Protein AF-A0A445JTR3-F1 (afdb_monomer)

Mean predicted aligned error: 16.43 Å

Organism: Glycine soja (NCBI:txid3848)

Solvent-accessible surface area (backbone atoms only — not comparable to full-atom values): 23993 Å² total; per-residue (Å²): 135,80,88,85,84,84,89,88,80,90,84,91,82,89,84,82,90,76,85,81,65,93,77,67,81,85,49,73,66,54,49,51,30,46,55,52,22,41,71,74,57,41,92,79,40,29,59,58,26,14,70,75,51,25,69,88,42,53,36,70,53,45,46,57,46,49,54,54,50,53,57,50,60,62,52,66,79,66,80,67,86,80,69,94,86,62,93,83,79,80,83,82,83,83,91,82,78,89,81,84,87,82,88,83,90,76,94,70,96,71,87,76,74,63,60,49,78,50,69,76,63,96,63,64,47,76,51,72,76,74,93,65,94,48,36,54,33,38,37,41,42,42,78,42,71,30,39,37,45,37,45,69,72,38,77,60,74,59,94,47,50,36,40,32,39,39,39,40,37,54,40,40,44,38,37,43,38,40,33,45,40,40,34,81,61,48,66,51,33,44,32,37,40,40,39,28,44,56,22,41,35,36,40,38,40,34,47,35,40,43,26,65,44,37,52,37,31,34,39,38,39,39,31,38,58,22,41,34,36,40,39,40,35,43,36,36,45,26,58,29,20,46,26,38,36,40,39,40,40,29,38,56,18,41,34,38,40,39,39,34,46,36,35,42,27,57,27,19,47,28,31,34,41,39,40,38,30,38,56,19,40,34,38,39,39,38,34,46,36,34,42,26,57,24,18,48,29,29,35,39,38,40,39,37,39,44,26,45,36,36,38,39,39,34,46,34,37,43,26,55,27,17,46,29,30,35,40,39,40,39,35,40,42,26,42,38,37,38,38,40,34,47,36,36,43,26,55,26,18,48,29,26,38,38,40,40,40,35,40,43,30,43,37,36,41,37,40,34,46,37,36,42,27,55,25,18,47,31,30,35,39,39,38,40,35,39,38,32,41,39,35,40,39,40,33,45,36,35,42,28,54,27,15,47,32,27,35,42,39,40,39,34,43,37,37,44,40,37,43,38,39,34,44,38,35,41,29,56,26,19,47,34,25,39,39,39,40,40,38,49,40,46,42,43,39,42,37,38,35,41,36,35,38,30,58,37,22,45,32,32,33,41,40,39,39,38,73,39,84,58,77,45,78,45,78,43,69,75,42,65,57,72,33,81,54,47,84,44,77,47,79,47,111

Foldseek 3Di:
DDDDDYDDDDDDDDDDDDDPDLPDDQDPQLVVLLVVLCVPVNPPPLVCSCVPGNVSHHSVRSVVVVVVVVVVVVCVVPPDDDDPPDDDDDDDDDDDDDDDDDDDDDDDDDDDDLEDADDDDADADDDAPPDDQEHQYYHEEDEYAHYEDEHDDAPEDPPDDHQEYAYHYEDHEYEYEYENHDDQEDDAHQYYHEEYEAYAYEYEYEQAENYADAHHAEYAYEYEAYEYEYEYENAEQYAEAPYQYYHYEYENYAYEYEYEQYENYQEAPHAEYAYEYEAYAYEHEYYNAYNANEAPHAYAAYEYEHYEYEAEHEQHEQHAEAPYAEHHYEYEHYEYEAYYENYEQHQEAPHAEHAYEYEAYEYEHEHEQHEQHNEAHHAYYAYEYEAYEYEAYHEQHEAHAAAHHAEHHYHYAHYEYEHAAYQHEAHNEAHHEYYHYEYEHYEYHYAYENHYAHEYEHYAEEHYEYNYYDYHYHHYNHYNHPYYDHPYYHYHD

Secondary structure (DSSP, 8-state):
---------------------TTPPPPHHHHHHHHHHHHHH-TT-HHHIIIII-TTS-HHHHHHHHHHHHHHHHHGGG-PPPPTT------PPP----------------PPPSEEEEE---S--EEE--SSPPPSEEEEEE-SS-EEEEEEEE-S--S---SEEEEEESSS-EEEEEEEEE-TT----SEEEEEESS--EEEEEEEEES--S-SSSEEEEEESSS--EEEEEEEEEESS-S-SEEEEEESS---EEEEEEEEEESS-SSSEEEEEESS---EEEEEEEEEESS-SSSEEEEEEEE---EEEEEEEEEESS-TTSEEEEEEEEE--EEEEEEEE--SS-TTSEEEEEEEEE--EEEEEEEE--SS-SSSEEEEEEEEE--EEEEEEEE--SS-TTSEEEEEEEEE--EEEEEEEEEESS-TTSEEEEEEEEE--EEEEEEEEEEEEESSSEEEEEESS---EEEEEEEEEEEE-S-SEEEEE-

Nearest PDB structures (foldseek):
  8c50-assembly1_A  TM=2.927E-01  e=3.802E+00  Pontibacter korlensis
  5awf-assembly1_B  TM=1.498E-01  e=5.975E+00  Escherichia coli K-12

pLDDT: mean 74.03, std 19.99, range [24.2, 97.5]

Radius of gyration: 32.92 Å; Cα contacts (8 Å, |Δi|>4): 1401; chains: 1; bounding box: 85×55×132 Å

Structure (mmCIF, N/CA/C/O backbone):
data_AF-A0A445JTR3-F1
#
_entry.id   AF-A0A445JTR3-F1
#
loop_
_atom_site.group_PDB
_atom_site.id
_atom_site.type_symbol
_atom_site.label_atom_id
_atom_site.label_alt_id
_atom_site.label_comp_id
_atom_site.label_asym_id
_atom_site.label_entity_id
_atom_site.label_seq_id
_atom_site.pdbx_PDB_ins_code
_atom_site.Cartn_x
_atom_site.Cartn_y
_atom_site.Cartn_z
_atom_site.occupancy
_atom_site.B_iso_or_equiv
_atom_site.auth_seq_id
_atom_site.auth_comp_id
_atom_site.auth_asym_id
_atom_site.auth_atom_id
_atom_site.pdbx_PDB_model_num
ATOM 1 N N . MET A 1 1 ? -16.141 -42.986 97.932 1.00 33.78 1 MET A N 1
ATOM 2 C CA . MET A 1 1 ? -15.091 -41.956 98.083 1.00 33.78 1 MET A CA 1
ATOM 3 C C . MET A 1 1 ? -14.655 -41.580 96.679 1.00 33.78 1 MET A C 1
ATOM 5 O O . MET A 1 1 ? -14.187 -42.458 95.976 1.00 33.78 1 MET A O 1
ATOM 9 N N . SER A 1 2 ? -15.157 -40.460 96.153 1.00 33.00 2 SER A N 1
ATOM 10 C CA . SER A 1 2 ? -14.464 -39.146 96.093 1.00 33.00 2 SER A CA 1
ATOM 11 C C . SER A 1 2 ? -13.926 -38.982 94.659 1.00 33.00 2 SER A C 1
ATOM 13 O O . SER A 1 2 ? -13.320 -39.914 94.156 1.00 33.00 2 SER A O 1
ATOM 15 N N . GLY A 1 3 ? -14.290 -37.956 93.878 1.00 30.27 3 GLY A N 1
ATOM 16 C CA . GLY A 1 3 ? -13.813 -36.566 94.016 1.00 30.27 3 GLY A CA 1
ATOM 17 C C . GLY A 1 3 ? -12.377 -36.473 93.458 1.00 30.27 3 GLY A C 1
ATOM 18 O O . GLY A 1 3 ? -11.565 -37.307 93.825 1.00 30.27 3 GLY A O 1
ATOM 19 N N . VAL A 1 4 ? -11.962 -35.524 92.608 1.00 34.00 4 VAL A N 1
ATOM 20 C CA . VAL A 1 4 ? -12.321 -34.092 92.496 1.00 34.00 4 VAL A CA 1
ATOM 21 C C . VAL A 1 4 ? -12.061 -33.569 91.053 1.00 34.00 4 VAL A C 1
ATOM 23 O O . VAL A 1 4 ? -11.434 -34.245 90.244 1.00 34.00 4 VAL A O 1
ATOM 26 N N . ASN A 1 5 ? -12.568 -32.373 90.727 1.00 30.28 5 ASN A N 1
ATOM 27 C CA . ASN A 1 5 ? -12.510 -31.703 89.415 1.00 30.28 5 ASN A CA 1
ATOM 28 C C . ASN A 1 5 ? -11.229 -30.871 89.125 1.00 30.28 5 ASN A C 1
ATOM 30 O O . ASN A 1 5 ? -10.675 -30.273 90.038 1.00 30.28 5 ASN A O 1
ATOM 34 N N . ASN A 1 6 ? -11.000 -30.627 87.819 1.00 29.86 6 ASN A N 1
ATOM 35 C CA . ASN A 1 6 ? -10.673 -29.333 87.159 1.00 29.86 6 ASN A CA 1
ATOM 36 C C . ASN A 1 6 ? -9.272 -28.663 87.182 1.00 29.86 6 ASN A C 1
ATOM 38 O O . ASN A 1 6 ? -8.762 -28.323 88.241 1.00 29.86 6 ASN A O 1
ATOM 42 N N . ARG A 1 7 ? -8.886 -28.214 85.958 1.00 31.44 7 ARG A N 1
ATOM 43 C CA . ARG A 1 7 ? -8.064 -27.025 85.566 1.00 31.44 7 ARG A CA 1
ATOM 44 C C . ARG A 1 7 ? -6.572 -27.037 85.987 1.00 31.44 7 ARG A C 1
ATOM 46 O O . ARG A 1 7 ? -6.238 -27.639 86.993 1.00 31.44 7 ARG A O 1
ATOM 53 N N . SER A 1 8 ? -5.587 -26.474 85.272 1.00 32.66 8 SER A N 1
ATOM 54 C CA . SER A 1 8 ? -5.459 -25.525 84.128 1.00 32.66 8 SER A CA 1
ATOM 55 C C . SER A 1 8 ? -4.202 -25.906 83.281 1.00 32.66 8 SER A C 1
ATOM 57 O O . SER A 1 8 ? -3.464 -26.776 83.730 1.00 32.66 8 SER A O 1
ATOM 59 N N . GLU A 1 9 ? -3.784 -25.340 82.130 1.00 30.47 9 GLU A N 1
ATOM 60 C CA . GLU A 1 9 ? -4.342 -24.512 81.025 1.00 30.47 9 GLU A CA 1
ATOM 61 C C . GLU A 1 9 ? -3.333 -24.475 79.838 1.00 30.47 9 GLU A C 1
ATOM 63 O O . GLU A 1 9 ? -2.156 -24.705 80.077 1.00 30.47 9 GLU A O 1
ATOM 68 N N . LEU A 1 10 ? -3.786 -24.093 78.620 1.00 30.16 10 LEU A N 1
ATOM 69 C CA . LEU A 1 10 ? -3.016 -23.530 77.467 1.00 30.16 10 LEU A CA 1
ATOM 70 C C . LEU A 1 10 ? -1.817 -24.345 76.883 1.00 30.16 10 LEU A C 1
ATOM 72 O O . LEU A 1 10 ? -0.969 -24.843 77.600 1.00 30.16 10 LEU A O 1
ATOM 76 N N . SER A 1 11 ? -1.575 -24.456 75.567 1.00 34.06 11 SER A N 1
ATOM 77 C CA . SER A 1 11 ? -2.267 -24.021 74.334 1.00 34.06 11 SER A CA 1
ATOM 78 C C . SER A 1 11 ? -1.723 -24.858 73.127 1.00 34.06 11 SER A C 1
ATOM 80 O O . SER A 1 11 ? -0.877 -25.724 73.354 1.00 34.06 11 SER A O 1
ATOM 82 N N . PRO A 1 12 ? -2.222 -24.721 71.877 1.00 48.78 12 PRO A N 1
ATOM 83 C CA . PRO A 1 12 ? -2.170 -25.798 70.877 1.00 48.78 12 PRO A CA 1
ATOM 84 C C . PRO A 1 12 ? -1.064 -25.654 69.818 1.00 48.78 12 PRO A C 1
ATOM 86 O O . PRO A 1 12 ? -0.615 -24.543 69.554 1.00 48.78 12 PRO A O 1
ATOM 89 N N . LEU A 1 13 ? -0.757 -26.750 69.105 1.00 31.41 13 LEU A N 1
ATOM 90 C CA . LEU A 1 13 ? -0.624 -26.791 67.635 1.00 31.41 13 LEU A CA 1
ATOM 91 C C . LEU A 1 13 ? -0.426 -28.231 67.112 1.00 31.41 13 LEU A C 1
ATOM 93 O O . LEU A 1 13 ? 0.050 -29.105 67.824 1.00 31.41 13 LEU A O 1
ATOM 97 N N . ASP A 1 14 ? -0.787 -28.407 65.839 1.00 33.47 14 ASP A N 1
ATOM 98 C CA . ASP A 1 14 ? -0.512 -29.537 64.936 1.00 33.47 14 ASP A CA 1
ATOM 99 C C . ASP A 1 14 ? -1.024 -30.954 65.285 1.00 33.47 14 ASP A C 1
ATOM 101 O O . ASP A 1 14 ? -0.387 -31.742 65.983 1.00 33.47 14 ASP A O 1
ATOM 105 N N . GLN A 1 15 ? -2.122 -31.336 64.618 1.00 34.88 15 GLN A N 1
ATOM 106 C CA . GLN A 1 15 ? -2.181 -32.659 63.994 1.00 34.88 15 GLN A CA 1
ATOM 107 C C . GLN A 1 15 ? -3.087 -32.691 62.747 1.00 34.88 15 GLN A C 1
ATOM 109 O O . GLN A 1 15 ? -4.311 -32.778 62.822 1.00 34.88 15 GLN A O 1
ATOM 114 N N . GLY A 1 16 ? -2.453 -32.739 61.572 1.00 29.69 16 GLY A N 1
ATOM 115 C CA . GLY A 1 16 ? -2.790 -33.810 60.620 1.00 29.69 16 GLY A CA 1
ATOM 116 C C . GLY A 1 16 ? -3.934 -33.584 59.624 1.00 29.69 16 GLY A C 1
ATOM 117 O O . GLY A 1 16 ? -4.734 -34.486 59.379 1.00 29.69 16 GLY A O 1
ATOM 118 N N . ASN A 1 17 ? -3.962 -32.417 58.982 1.00 33.75 17 ASN A N 1
ATOM 119 C CA . ASN A 1 17 ? -4.741 -32.103 57.777 1.00 33.75 17 ASN A CA 1
ATOM 120 C C . ASN A 1 17 ? -4.741 -33.243 56.714 1.00 33.75 17 ASN A C 1
ATOM 122 O O . ASN A 1 17 ? -3.762 -33.414 55.985 1.00 33.75 17 ASN A O 1
ATOM 126 N N . LYS A 1 18 ? -5.846 -34.002 56.576 1.00 33.69 18 LYS A N 1
ATOM 127 C CA . LYS A 1 18 ? -6.069 -34.940 55.453 1.00 33.69 18 LYS A CA 1
ATOM 128 C C . LYS A 1 18 ? -6.911 -34.291 54.353 1.00 33.69 18 LYS A C 1
ATOM 130 O O . LYS A 1 18 ? -8.097 -34.010 54.510 1.00 33.69 18 LYS A O 1
ATOM 135 N N . THR A 1 19 ? -6.276 -34.092 53.206 1.00 45.56 19 THR A N 1
ATOM 136 C CA . THR A 1 19 ? -6.777 -33.377 52.029 1.00 45.56 19 THR A CA 1
ATOM 137 C C . THR A 1 19 ? -7.843 -34.153 51.241 1.00 45.56 19 THR A C 1
ATOM 139 O O . THR A 1 19 ? -7.559 -34.800 50.234 1.00 45.56 19 THR A O 1
ATOM 142 N N . LEU A 1 20 ? -9.117 -34.016 51.625 1.00 46.59 20 LEU A N 1
ATOM 143 C CA . LEU A 1 20 ? -10.254 -34.484 50.816 1.00 46.59 20 LEU A CA 1
ATOM 144 C C . LEU A 1 20 ? -10.537 -33.538 49.629 1.00 46.59 20 LEU A C 1
ATOM 146 O O . LEU A 1 20 ? -11.375 -32.641 49.670 1.00 46.59 20 LEU A O 1
ATOM 150 N N . THR A 1 21 ? -9.737 -33.734 48.580 1.00 44.34 21 THR A N 1
ATOM 151 C CA . THR A 1 21 ? -9.951 -33.405 47.156 1.00 44.34 21 THR A CA 1
ATOM 152 C C . THR A 1 21 ? -11.152 -32.510 46.782 1.00 44.34 21 THR A C 1
ATOM 154 O O . THR A 1 21 ? -12.107 -32.941 46.132 1.00 44.34 21 THR A O 1
ATOM 157 N N . ARG A 1 22 ? -11.019 -31.186 46.969 1.00 53.28 22 ARG A N 1
ATOM 158 C CA . ARG A 1 22 ? -11.869 -30.158 46.314 1.00 53.28 22 ARG A CA 1
ATOM 159 C C . ARG A 1 22 ? -11.634 -30.063 44.785 1.00 53.28 22 ARG A C 1
ATOM 161 O O . ARG A 1 22 ? -11.457 -28.976 44.244 1.00 53.28 22 ARG A O 1
ATOM 168 N N . ARG A 1 23 ? -11.592 -31.196 44.072 1.00 50.91 23 ARG A N 1
ATOM 169 C CA . ARG A 1 23 ? -11.417 -31.336 42.607 1.00 50.91 23 ARG A CA 1
ATOM 170 C C . ARG A 1 23 ? -12.302 -32.443 41.984 1.00 50.91 23 ARG A C 1
ATOM 172 O O . ARG A 1 23 ? -12.080 -32.817 40.837 1.00 50.91 23 ARG A O 1
ATOM 179 N N . GLY A 1 24 ? -13.292 -32.975 42.707 1.00 66.69 24 GLY A N 1
ATOM 180 C CA . GLY A 1 24 ? -14.190 -34.025 42.195 1.00 66.69 24 GLY A CA 1
ATOM 181 C C . GLY A 1 24 ? -15.175 -33.555 41.111 1.00 66.69 24 GLY A C 1
ATOM 182 O O . GLY A 1 24 ? -15.443 -32.355 40.985 1.00 66.69 24 GLY A O 1
ATOM 183 N N . ARG A 1 25 ? -15.764 -34.510 40.368 1.00 73.94 25 ARG A N 1
ATOM 184 C CA . ARG A 1 25 ? -16.972 -34.283 39.541 1.00 73.94 25 ARG A CA 1
ATOM 185 C C . ARG A 1 25 ? -18.096 -33.702 40.412 1.00 73.94 25 ARG A C 1
ATOM 187 O O . ARG A 1 25 ? -18.092 -33.920 41.619 1.00 73.94 25 ARG A O 1
ATOM 194 N N . TRP A 1 26 ? -19.013 -32.946 39.814 1.00 82.44 26 TRP A N 1
ATOM 195 C CA . TRP A 1 26 ? -20.194 -32.430 40.516 1.00 82.44 26 TRP A CA 1
ATOM 196 C C . TRP A 1 26 ? -21.149 -33.573 40.846 1.00 82.44 26 TRP A C 1
ATOM 198 O O . TRP A 1 26 ? -21.431 -34.387 39.964 1.00 82.44 26 TRP A O 1
ATOM 208 N N . SER A 1 27 ? -21.621 -33.639 42.091 1.00 84.88 27 SER A N 1
ATOM 209 C CA . SER A 1 27 ? -22.678 -34.577 42.472 1.00 84.88 27 SER A CA 1
ATOM 210 C C . SER A 1 27 ? -24.056 -34.071 42.028 1.00 84.88 27 SER A C 1
ATOM 212 O O . SER A 1 27 ? -24.228 -32.911 41.637 1.00 84.88 27 SER A O 1
ATOM 214 N N . GLN A 1 28 ? -25.049 -34.956 42.083 1.00 78.88 28 GLN A N 1
ATOM 215 C CA . GLN A 1 28 ? -26.441 -34.631 41.784 1.00 78.88 28 GLN A CA 1
ATOM 216 C C . GLN A 1 28 ? -27.004 -33.606 42.782 1.00 78.88 28 GLN A C 1
ATOM 218 O O . GLN A 1 28 ? -27.662 -32.645 42.386 1.00 78.88 28 GLN A O 1
ATOM 223 N N . GLU A 1 29 ? -26.666 -33.761 44.058 1.00 75.19 29 GLU A N 1
ATOM 224 C CA . GLU A 1 29 ? -27.069 -32.900 45.170 1.00 75.19 29 GLU A CA 1
ATOM 225 C C . GLU A 1 29 ? -26.417 -31.516 45.051 1.00 75.19 29 GLU A C 1
ATOM 227 O O . GLU A 1 29 ? -27.097 -30.497 45.150 1.00 75.19 29 GLU A O 1
ATOM 232 N N . GLU A 1 30 ? -25.114 -31.461 44.751 1.00 87.56 30 GLU A N 1
ATOM 233 C CA . GLU A 1 30 ? -24.410 -30.201 44.486 1.00 87.56 30 GLU A CA 1
ATOM 234 C C . GLU A 1 30 ? -24.994 -29.464 43.277 1.00 87.56 30 GLU A C 1
ATOM 236 O O . GLU A 1 30 ? -25.070 -28.234 43.275 1.00 87.56 30 GLU A O 1
ATOM 241 N N . HIS A 1 31 ? -25.426 -30.200 42.247 1.00 88.62 31 HIS A N 1
ATOM 242 C CA . HIS A 1 31 ? -26.070 -29.603 41.086 1.00 88.62 31 HIS A CA 1
ATOM 243 C C . HIS A 1 31 ? -27.480 -29.079 41.403 1.00 88.62 31 HIS A C 1
ATOM 245 O O . HIS A 1 31 ? -27.800 -27.968 40.984 1.00 88.62 31 HIS A O 1
ATOM 251 N N . MET A 1 32 ? -28.290 -29.811 42.175 1.00 86.62 32 MET A N 1
ATOM 252 C CA . MET A 1 32 ? -29.598 -29.336 42.648 1.00 86.62 32 MET A CA 1
ATOM 253 C C . MET A 1 32 ? -29.464 -28.070 43.504 1.00 86.62 32 MET A C 1
ATOM 255 O O . MET A 1 32 ? -30.163 -27.088 43.261 1.00 86.62 32 MET A O 1
ATOM 259 N N . LEU A 1 33 ? -28.513 -28.051 44.444 1.00 84.50 33 LEU A N 1
ATOM 260 C CA . LEU A 1 33 ? -28.196 -26.872 45.256 1.00 84.50 33 LEU A CA 1
ATOM 261 C C . LEU A 1 33 ? -27.713 -25.695 44.396 1.00 84.50 33 LEU A C 1
ATOM 263 O O . LEU A 1 33 ? -28.048 -24.548 44.675 1.00 84.50 33 LEU A O 1
ATOM 267 N N . PHE A 1 34 ? -26.970 -25.955 43.318 1.00 90.44 34 PHE A N 1
ATOM 268 C CA . PHE A 1 34 ? -26.593 -24.921 42.355 1.00 90.44 34 PHE A CA 1
ATOM 269 C C . PHE A 1 34 ? -27.810 -24.328 41.622 1.00 90.44 34 PHE A C 1
ATOM 271 O O . PHE A 1 34 ? -27.882 -23.109 41.480 1.00 90.44 34 PHE A O 1
ATOM 278 N N . LEU A 1 35 ? -28.776 -25.152 41.197 1.00 90.31 35 LEU A N 1
ATOM 279 C CA . LEU A 1 35 ? -30.005 -24.674 40.547 1.00 90.31 35 LEU A CA 1
ATOM 280 C C . LEU A 1 35 ? -30.873 -23.847 41.506 1.00 90.31 35 LEU A C 1
ATOM 282 O O . LEU A 1 35 ? -31.294 -22.753 41.144 1.00 90.31 35 LEU A O 1
ATOM 286 N N . LEU A 1 36 ? -31.054 -24.313 42.745 1.00 81.69 36 LEU A N 1
ATOM 287 C CA . LEU A 1 36 ? -31.740 -23.557 43.798 1.00 81.69 36 LEU A CA 1
ATOM 288 C C . LEU A 1 36 ? -31.017 -22.232 44.110 1.00 81.69 36 LEU A C 1
ATOM 290 O O . LEU A 1 36 ? -31.642 -21.196 44.316 1.00 81.69 36 LEU A O 1
ATOM 294 N N . GLY A 1 37 ? -29.681 -22.238 44.095 1.00 85.00 37 GLY A N 1
ATOM 295 C CA . GLY A 1 37 ? -28.876 -21.031 44.263 1.00 85.00 37 GLY A CA 1
ATOM 296 C C . GLY A 1 37 ? -29.080 -19.997 43.152 1.00 85.00 37 GLY A C 1
ATOM 297 O O . GLY A 1 37 ? -29.097 -18.805 43.450 1.00 85.00 37 GLY A O 1
ATOM 298 N N . LEU A 1 38 ? -29.281 -20.431 41.900 1.00 88.12 38 LEU A N 1
ATOM 299 C CA . LEU A 1 38 ? -29.620 -19.536 40.785 1.00 88.12 38 LEU A CA 1
ATOM 300 C C . LEU A 1 38 ? -31.000 -18.883 40.948 1.00 88.12 38 LEU A C 1
ATOM 302 O O . LEU A 1 38 ? -31.170 -17.746 40.519 1.00 88.12 38 LEU A O 1
ATOM 306 N N . GLU A 1 39 ? -31.963 -19.586 41.546 1.00 81.12 39 GLU A N 1
ATOM 307 C CA . GLU A 1 39 ? -33.313 -19.071 41.809 1.00 81.12 39 GLU A CA 1
ATOM 308 C C . GLU A 1 39 ? -33.320 -18.044 42.954 1.00 81.12 39 GLU A C 1
ATOM 310 O O . GLU A 1 39 ? -33.946 -16.995 42.835 1.00 81.12 39 GLU A O 1
ATOM 315 N N . ILE A 1 40 ? -32.566 -18.301 44.031 1.00 73.38 40 ILE A N 1
ATOM 316 C CA . ILE A 1 40 ? -32.529 -17.435 45.223 1.00 73.38 40 ILE A CA 1
ATOM 317 C C . ILE A 1 40 ? -31.631 -16.203 45.029 1.00 73.38 40 ILE A C 1
ATOM 319 O O . ILE A 1 40 ? -32.019 -15.094 45.389 1.00 73.38 40 ILE A O 1
ATOM 323 N N . TYR A 1 41 ? -30.417 -16.385 44.501 1.00 73.75 41 TYR A N 1
ATOM 324 C CA . TYR A 1 41 ? -29.392 -15.331 44.444 1.00 73.75 41 TYR A CA 1
ATOM 325 C C . TYR A 1 41 ? -29.183 -14.749 43.040 1.00 73.75 41 TYR A C 1
ATOM 327 O O . TYR A 1 41 ? -28.334 -13.884 42.855 1.00 73.75 41 TYR A O 1
ATOM 335 N N . SER A 1 42 ? -29.969 -15.174 42.046 1.00 71.50 42 SER A N 1
ATOM 336 C CA . SER A 1 42 ? -29.811 -14.780 40.639 1.00 71.50 42 SER A CA 1
ATOM 337 C C . SER A 1 42 ? -28.463 -15.184 40.006 1.00 71.50 42 SER A C 1
ATOM 339 O O . SER A 1 42 ? -27.544 -15.730 40.623 1.00 71.50 42 SER A O 1
ATOM 341 N N . ARG A 1 43 ? -28.347 -14.961 38.693 1.00 75.62 43 ARG A N 1
ATOM 342 C CA . ARG A 1 43 ? -27.156 -15.299 37.903 1.00 75.62 43 ARG A CA 1
ATOM 343 C C . ARG A 1 43 ? -26.052 -14.253 38.104 1.00 75.62 43 ARG A C 1
ATOM 345 O O . ARG A 1 43 ? -26.097 -13.196 37.488 1.00 75.62 43 ARG A O 1
ATOM 352 N N . GLY A 1 44 ? -25.024 -14.591 38.880 1.00 63.78 44 GLY A N 1
ATOM 353 C CA . GLY A 1 44 ? -23.833 -13.749 39.087 1.00 63.78 44 GLY A CA 1
ATOM 354 C C . GLY A 1 44 ? -23.264 -13.843 40.502 1.00 63.78 44 GLY A C 1
ATOM 355 O O . GLY A 1 44 ? -22.050 -13.771 40.690 1.00 63.78 44 GLY A O 1
ATOM 356 N N . ASP A 1 45 ? -24.127 -14.123 41.475 1.00 81.00 45 ASP A N 1
ATOM 357 C CA . ASP A 1 45 ? -23.825 -14.155 42.908 1.00 81.00 45 ASP A CA 1
ATOM 358 C C . ASP A 1 45 ? -23.127 -15.453 43.352 1.00 81.00 45 ASP A C 1
ATOM 360 O O . ASP A 1 45 ? -23.482 -16.101 44.338 1.00 81.00 45 ASP A O 1
ATOM 364 N N . TRP A 1 46 ? -22.072 -15.854 42.639 1.00 87.12 46 TRP A N 1
ATOM 365 C CA . TRP A 1 46 ? -21.336 -17.100 42.892 1.00 87.12 46 TRP A CA 1
ATOM 366 C C . TRP A 1 46 ? -20.774 -17.192 44.314 1.00 87.12 46 TRP A C 1
ATOM 368 O O . TRP A 1 46 ? -20.604 -18.294 44.832 1.00 87.12 46 TRP A O 1
ATOM 378 N N . ILE A 1 47 ? -20.512 -16.047 44.952 1.00 83.88 47 ILE A N 1
ATOM 379 C CA . ILE A 1 47 ? -20.076 -15.954 46.349 1.00 83.88 47 ILE A CA 1
ATOM 380 C C . ILE A 1 47 ? -21.212 -16.364 47.294 1.00 83.88 47 ILE A C 1
ATOM 382 O O . ILE A 1 47 ? -20.999 -17.236 48.137 1.00 83.88 47 ILE A O 1
ATOM 386 N N . ASN A 1 48 ? -22.417 -15.810 47.126 1.00 80.31 48 ASN A N 1
ATOM 387 C CA . ASN A 1 48 ? -23.579 -16.160 47.947 1.00 80.31 48 ASN A CA 1
ATOM 388 C C . ASN A 1 48 ? -24.053 -17.590 47.657 1.00 80.31 48 ASN A C 1
ATOM 390 O O . ASN A 1 48 ? -24.317 -18.347 48.588 1.00 80.31 48 ASN A O 1
ATOM 394 N N . ILE A 1 49 ? -24.060 -18.009 46.387 1.00 83.88 49 ILE A N 1
ATOM 395 C CA . ILE A 1 49 ? -24.413 -19.379 45.992 1.00 83.88 49 ILE A CA 1
ATOM 396 C C . ILE A 1 49 ? -23.445 -20.390 46.620 1.00 83.88 49 ILE A C 1
ATOM 398 O O . ILE A 1 49 ? -23.903 -21.363 47.210 1.00 83.88 49 ILE A O 1
ATOM 402 N N . ALA A 1 50 ? -22.128 -20.160 46.568 1.00 89.25 50 ALA A N 1
ATOM 403 C CA . ALA A 1 50 ? -21.139 -21.031 47.214 1.00 89.25 50 ALA A CA 1
ATOM 404 C C . ALA A 1 50 ? -21.243 -21.024 48.749 1.00 89.25 50 ALA A C 1
ATOM 406 O O . ALA A 1 50 ? -21.196 -22.075 49.380 1.00 89.25 50 ALA A O 1
ATOM 407 N N . THR A 1 51 ? -21.388 -19.847 49.362 1.00 83.56 51 THR A N 1
ATOM 408 C CA . THR A 1 51 ? -21.322 -19.696 50.827 1.00 83.56 51 THR A CA 1
ATOM 409 C C . THR A 1 51 ? -22.605 -20.159 51.520 1.00 83.56 51 THR A C 1
ATOM 411 O O . THR A 1 51 ? -22.552 -20.768 52.590 1.00 83.56 51 THR A O 1
ATOM 414 N N . ASN A 1 52 ? -23.763 -19.920 50.900 1.00 80.38 52 ASN A N 1
ATOM 415 C CA . ASN A 1 52 ? -25.064 -20.155 51.522 1.00 80.38 52 ASN A CA 1
ATOM 416 C C . ASN A 1 52 ? -25.725 -21.457 51.048 1.00 80.38 52 ASN A C 1
ATOM 418 O O . ASN A 1 52 ? -26.412 -22.092 51.848 1.00 80.38 52 ASN A O 1
ATOM 422 N N . VAL A 1 53 ? -25.488 -21.888 49.799 1.00 84.50 53 VAL A N 1
ATOM 423 C CA . VAL A 1 53 ? -26.217 -23.009 49.168 1.00 84.50 53 VAL A CA 1
ATOM 424 C C . VAL A 1 53 ? -25.294 -24.192 48.846 1.00 84.50 53 VAL A C 1
ATOM 426 O O . VAL A 1 53 ? -25.437 -25.266 49.423 1.00 84.50 53 VAL A O 1
ATOM 429 N N . VAL A 1 54 ? -24.285 -24.002 47.991 1.00 89.00 54 VAL A N 1
ATOM 430 C CA . VAL A 1 54 ? -23.343 -25.039 47.526 1.00 89.00 54 VAL A CA 1
ATOM 431 C C . VAL A 1 54 ? -22.066 -25.044 48.379 1.00 89.00 54 VAL A C 1
ATOM 433 O O . VAL A 1 54 ? -20.953 -24.887 47.878 1.00 89.00 54 VAL A O 1
ATOM 436 N N . LYS A 1 55 ? -22.226 -25.250 49.693 1.00 86.56 55 LYS A N 1
ATOM 437 C CA . LYS A 1 55 ? -21.163 -25.116 50.718 1.00 86.56 55 LYS A CA 1
ATOM 438 C C . LYS A 1 55 ? -19.936 -26.023 50.518 1.00 86.56 55 LYS A C 1
ATOM 440 O O . LYS A 1 55 ? -18.906 -25.828 51.160 1.00 86.56 55 LYS A O 1
ATOM 445 N N . THR A 1 56 ? -20.028 -27.016 49.636 1.00 84.25 56 THR A N 1
ATOM 446 C CA . THR A 1 56 ? -18.947 -27.943 49.267 1.00 84.25 56 THR A CA 1
ATOM 447 C C . THR A 1 56 ? -18.022 -27.411 48.163 1.00 84.25 56 THR A C 1
ATOM 449 O O . THR A 1 56 ? -16.947 -27.977 47.946 1.00 84.25 56 THR A O 1
ATOM 452 N N . ARG A 1 57 ? -18.397 -26.328 47.464 1.00 82.50 57 ARG A N 1
ATOM 453 C CA . ARG A 1 57 ? -17.677 -25.779 46.301 1.00 82.50 57 ARG A CA 1
ATOM 454 C C . ARG A 1 57 ? -17.278 -24.325 46.528 1.00 82.50 57 ARG A C 1
ATOM 456 O O . ARG A 1 57 ? -18.030 -23.545 47.094 1.00 82.50 57 ARG A O 1
ATOM 463 N N . SER A 1 58 ? -16.089 -23.937 46.062 1.00 84.56 58 SER A N 1
ATOM 464 C CA . SER A 1 58 ? -15.664 -22.532 46.135 1.00 84.56 58 SER A CA 1
ATOM 465 C C . SER A 1 58 ? -16.414 -21.656 45.117 1.00 84.56 58 SER A C 1
ATOM 467 O O . SER A 1 58 ? -16.857 -22.177 44.087 1.00 84.56 58 SER A O 1
ATOM 469 N N . PRO A 1 59 ? -16.491 -20.323 45.313 1.00 81.94 59 PRO A N 1
ATOM 470 C CA . PRO A 1 59 ? -17.105 -19.408 44.343 1.00 81.94 59 PRO A CA 1
ATOM 471 C C . PRO A 1 59 ? -16.549 -19.571 42.919 1.00 81.94 59 PRO A C 1
ATOM 473 O O . PRO A 1 59 ? -17.301 -19.582 41.949 1.00 81.94 59 PRO A O 1
ATOM 476 N N . THR A 1 60 ? -15.239 -19.806 42.783 1.00 79.19 60 THR A N 1
ATOM 477 C CA . THR A 1 60 ? -14.574 -20.080 41.497 1.00 79.19 60 THR A CA 1
ATOM 478 C C . THR A 1 60 ? -15.060 -21.380 40.848 1.00 79.19 60 THR A C 1
ATOM 480 O O . THR A 1 60 ? -15.204 -21.450 39.627 1.00 79.19 60 THR A O 1
ATOM 483 N N . GLN A 1 61 ? -15.328 -22.421 41.643 1.00 81.56 61 GLN A N 1
ATOM 484 C CA . GLN A 1 61 ? -15.863 -23.692 41.148 1.00 81.56 61 GLN A CA 1
ATOM 485 C C . GLN A 1 61 ? -17.325 -23.556 40.731 1.00 81.56 61 GLN A C 1
ATOM 487 O O . GLN A 1 61 ? -17.686 -24.059 39.669 1.00 81.56 61 GLN A O 1
ATOM 492 N N . VAL A 1 62 ? -18.135 -22.849 41.526 1.00 83.12 62 VAL A N 1
ATOM 493 C CA . VAL A 1 62 ? -19.528 -22.514 41.199 1.00 83.12 62 VAL A CA 1
ATOM 494 C C . VAL A 1 62 ? -19.589 -21.729 39.885 1.00 83.12 62 VAL A C 1
ATOM 496 O O . VAL A 1 62 ? -20.302 -22.142 38.977 1.00 83.12 62 VAL A O 1
ATOM 499 N N . ALA A 1 63 ? -18.771 -20.684 39.719 1.00 81.44 63 ALA A N 1
ATOM 500 C CA . ALA A 1 63 ? -18.680 -19.918 38.473 1.00 81.44 63 ALA A CA 1
ATOM 501 C C . ALA A 1 63 ? -18.250 -20.784 37.268 1.00 81.44 63 ALA A C 1
ATOM 503 O O . ALA A 1 63 ? -18.860 -20.724 36.200 1.00 81.44 63 ALA A O 1
ATOM 504 N N . SER A 1 64 ? -17.244 -21.648 37.448 1.00 80.12 64 SER A N 1
ATOM 505 C CA . SER A 1 64 ? -16.763 -22.562 36.396 1.00 80.12 64 SER A CA 1
ATOM 506 C C . SER A 1 64 ? -17.809 -23.610 35.987 1.00 80.12 64 SER A C 1
ATOM 508 O O . SER A 1 64 ? -17.840 -24.054 34.837 1.00 80.12 64 SER A O 1
ATOM 510 N N . HIS A 1 65 ? -18.662 -24.033 36.923 1.00 86.62 65 HIS A N 1
ATOM 511 C CA . HIS A 1 65 ? -19.779 -24.939 36.651 1.00 86.62 65 HIS A CA 1
ATOM 512 C C . HIS A 1 65 ? -20.935 -24.213 35.981 1.00 86.62 65 HIS A C 1
ATOM 514 O O . HIS A 1 65 ? -21.448 -24.709 34.984 1.00 86.62 65 HIS A O 1
ATOM 520 N N . ALA A 1 66 ? -21.267 -23.006 36.444 1.00 83.94 66 ALA A N 1
ATOM 521 C CA . ALA A 1 66 ? -22.263 -22.140 35.828 1.00 83.94 66 ALA A CA 1
ATOM 522 C C . ALA A 1 66 ? -21.950 -21.888 34.347 1.00 83.94 66 ALA A C 1
ATOM 524 O O . ALA A 1 66 ? -22.817 -22.073 33.496 1.00 83.94 66 ALA A O 1
ATOM 525 N N . GLN A 1 67 ? -20.693 -21.567 34.017 1.00 82.38 67 GLN A N 1
ATOM 526 C CA . GLN A 1 67 ? -20.239 -21.414 32.632 1.00 82.38 67 GLN A CA 1
ATOM 527 C C . GLN A 1 67 ? -20.551 -22.666 31.793 1.00 82.38 67 GLN A C 1
ATOM 529 O O . GLN A 1 67 ? -21.196 -22.571 30.750 1.00 82.38 67 GLN A O 1
ATOM 534 N N . LYS A 1 68 ? -20.150 -23.854 32.266 1.00 77.44 68 LYS A N 1
ATOM 535 C CA . LYS A 1 68 ? -20.397 -25.123 31.559 1.00 77.44 68 LYS A CA 1
ATOM 536 C C . LYS A 1 68 ? -21.887 -25.450 31.461 1.00 77.44 68 LYS A C 1
ATOM 538 O O . LYS A 1 68 ? -22.329 -25.903 30.410 1.00 77.44 68 LYS A O 1
ATOM 543 N N . TYR A 1 69 ? -22.653 -25.206 32.519 1.00 81.31 69 TYR A N 1
ATOM 544 C CA . TYR A 1 69 ? -24.098 -25.408 32.568 1.00 81.31 69 TYR A CA 1
ATOM 545 C C . TYR A 1 69 ? -24.821 -24.551 31.519 1.00 81.31 69 TYR A C 1
ATOM 547 O O . TYR A 1 69 ? -25.548 -25.093 30.688 1.00 81.31 69 TYR A O 1
ATOM 555 N N . PHE A 1 70 ? -24.548 -23.243 31.457 1.00 78.88 70 PHE A N 1
ATOM 556 C CA . PHE A 1 70 ? -25.185 -22.358 30.476 1.00 78.88 70 PHE A CA 1
ATOM 557 C C . PHE A 1 70 ? -24.746 -22.649 29.031 1.00 78.88 70 PHE A C 1
ATOM 559 O O . PHE A 1 70 ? -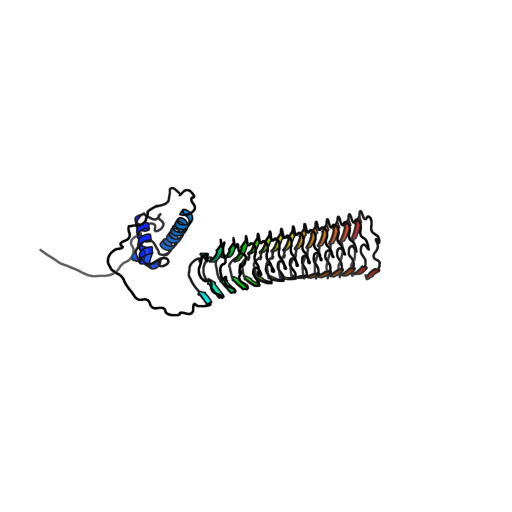25.585 -22.627 28.132 1.00 78.88 70 PHE A O 1
ATOM 566 N N . CYS A 1 71 ? -23.478 -23.006 28.786 1.00 67.81 71 CYS A N 1
ATOM 567 C CA . CYS A 1 71 ? -23.035 -23.448 27.455 1.00 67.81 71 CYS A CA 1
ATOM 568 C C . CYS A 1 71 ? -23.752 -24.730 26.987 1.00 67.81 71 CYS A C 1
ATOM 570 O O . CYS A 1 71 ? -24.042 -24.870 25.800 1.00 67.81 71 CYS A O 1
ATOM 572 N N . ARG A 1 72 ? -24.062 -25.655 27.906 1.00 66.88 72 ARG A N 1
ATOM 573 C CA . ARG A 1 72 ? -24.857 -26.865 27.621 1.00 66.88 72 ARG A CA 1
ATOM 574 C C . ARG A 1 72 ? -26.333 -26.546 27.388 1.00 66.88 72 ARG A C 1
ATOM 576 O O . ARG A 1 72 ? -26.951 -27.128 26.503 1.00 66.88 72 ARG A O 1
ATOM 583 N N . GLN A 1 73 ? -26.891 -25.607 28.150 1.00 67.88 73 GLN A N 1
ATOM 584 C CA . GLN A 1 73 ? -28.275 -25.160 27.984 1.00 67.88 73 GLN A CA 1
ATOM 585 C C . GLN A 1 73 ? -28.492 -24.512 26.606 1.00 67.88 73 GLN A C 1
ATOM 587 O O . GLN A 1 73 ? -29.475 -24.822 25.942 1.00 67.88 73 GLN A O 1
ATOM 592 N N . ALA A 1 74 ? -27.541 -23.695 26.139 1.00 58.16 74 ALA A N 1
ATOM 593 C CA . ALA A 1 74 ? -27.589 -23.081 24.812 1.00 58.16 74 ALA A CA 1
ATOM 594 C C . ALA A 1 74 ? -27.453 -24.102 23.663 1.00 58.16 74 ALA A C 1
ATOM 596 O O . ALA A 1 74 ? -28.175 -24.013 22.672 1.00 58.16 74 ALA A O 1
ATOM 597 N N . SER A 1 75 ? -26.566 -25.099 23.784 1.00 53.84 75 SER A N 1
ATOM 598 C CA . SER A 1 75 ? -26.350 -26.088 22.715 1.00 53.84 75 SER A CA 1
ATOM 599 C C . SER A 1 75 ? -27.455 -27.146 22.613 1.00 53.84 75 SER A C 1
ATOM 601 O O . SER A 1 75 ? -27.728 -27.630 21.511 1.00 53.84 75 SER A O 1
ATOM 603 N N . ASN A 1 76 ? -28.159 -27.452 23.710 1.00 52.62 76 ASN A N 1
ATOM 604 C CA . ASN A 1 76 ? -29.294 -28.385 23.715 1.00 52.62 76 ASN A CA 1
ATOM 605 C C . ASN A 1 76 ? -30.464 -27.961 22.799 1.00 52.62 76 ASN A C 1
ATOM 607 O O . ASN A 1 76 ? -31.227 -28.827 22.375 1.00 52.62 76 ASN A O 1
ATOM 611 N N . ASN A 1 77 ? -30.572 -26.680 22.424 1.00 52.66 77 ASN A N 1
ATOM 612 C CA . ASN A 1 77 ? -31.580 -26.183 21.474 1.00 52.66 77 ASN A CA 1
ATOM 613 C C . ASN A 1 77 ? -31.230 -26.428 19.986 1.00 52.66 77 ASN A C 1
ATOM 615 O O . ASN A 1 77 ? -31.986 -26.018 19.113 1.00 52.66 77 ASN A O 1
ATOM 619 N N . THR A 1 78 ? -30.108 -27.094 19.671 1.00 47.72 78 THR A N 1
ATOM 620 C CA . THR A 1 78 ? -29.600 -27.250 18.283 1.00 47.72 78 THR A CA 1
ATOM 621 C C . THR A 1 78 ? -29.604 -28.691 17.740 1.00 47.72 78 THR A C 1
ATOM 623 O O . THR A 1 78 ? -28.956 -28.992 16.739 1.00 47.72 78 THR A O 1
ATOM 626 N N . GLY A 1 79 ? -30.317 -29.616 18.394 1.00 51.97 79 GLY A N 1
ATOM 627 C CA . GLY A 1 79 ? -30.643 -30.945 17.843 1.00 51.97 79 GLY A CA 1
ATOM 628 C C . GLY A 1 79 ? -29.505 -31.976 17.729 1.00 51.97 79 GLY A C 1
ATOM 629 O O . GLY A 1 79 ? -29.752 -33.107 17.310 1.00 51.97 79 GLY A O 1
ATOM 630 N N . LYS A 1 80 ? -28.264 -31.652 18.116 1.00 45.06 80 LYS A N 1
ATOM 631 C CA . LYS A 1 80 ? -27.141 -32.613 18.110 1.00 45.06 80 LYS A CA 1
ATOM 632 C C . LYS A 1 80 ? -27.193 -33.567 19.317 1.00 45.06 80 LYS A C 1
ATOM 634 O O . LYS A 1 80 ? -27.543 -33.175 20.428 1.00 45.06 80 LYS A O 1
ATOM 639 N N . ARG A 1 81 ? -26.846 -34.844 19.089 1.00 44.66 81 ARG A N 1
ATOM 640 C CA . ARG A 1 81 ? -26.908 -35.936 20.088 1.00 44.66 81 ARG A CA 1
ATOM 641 C C . ARG A 1 81 ? -26.129 -35.599 21.373 1.00 44.66 81 ARG A C 1
ATOM 643 O O . ARG A 1 81 ? -24.968 -35.203 21.310 1.00 44.66 81 ARG A O 1
ATOM 650 N N . ARG A 1 82 ? -26.766 -35.823 22.530 1.00 50.47 82 ARG A N 1
ATOM 651 C CA . ARG A 1 82 ? -26.202 -35.596 23.875 1.00 50.47 82 ARG A CA 1
ATOM 652 C C . ARG A 1 82 ? -25.071 -36.581 24.207 1.00 50.47 82 ARG A C 1
ATOM 654 O O . ARG A 1 82 ? -25.105 -37.732 23.775 1.00 50.47 82 ARG A O 1
ATOM 661 N N . SER A 1 83 ? -24.108 -36.143 25.021 1.00 51.09 83 SER A N 1
ATOM 662 C CA . SER A 1 83 ? -23.077 -37.021 25.594 1.00 51.09 83 SER A CA 1
ATOM 663 C C . SER A 1 83 ? -23.664 -37.867 26.724 1.00 51.09 83 SER A C 1
ATOM 665 O O . SER A 1 83 ? -24.434 -37.365 27.539 1.00 51.09 83 SER A O 1
ATOM 667 N N . ILE A 1 84 ? -23.259 -39.138 26.825 1.00 46.00 84 ILE A N 1
ATOM 668 C CA . ILE A 1 84 ? -23.754 -40.064 27.864 1.00 46.00 84 ILE A CA 1
ATOM 669 C C . ILE A 1 84 ? -23.320 -39.685 29.292 1.00 46.00 84 ILE A C 1
ATOM 671 O O . ILE A 1 84 ? -23.804 -40.259 30.259 1.00 46.00 84 ILE A O 1
ATOM 675 N N . HIS A 1 85 ? -22.384 -38.744 29.428 1.00 48.72 85 HIS A N 1
ATOM 676 C CA . HIS A 1 85 ? -21.760 -38.355 30.696 1.00 48.72 85 HIS A CA 1
ATOM 677 C C . HIS A 1 85 ? -22.455 -37.167 31.387 1.00 48.72 85 HIS A C 1
ATOM 679 O O . HIS A 1 85 ? -21.896 -36.589 32.322 1.00 48.72 85 HIS A O 1
ATOM 685 N N . ASP A 1 86 ? -23.634 -36.767 30.907 1.00 51.44 86 ASP A N 1
ATOM 686 C CA . ASP A 1 86 ? -24.291 -35.523 31.300 1.00 51.44 86 ASP A CA 1
ATOM 687 C C . ASP A 1 86 ? -25.422 -35.752 32.312 1.00 51.44 86 ASP A C 1
ATOM 689 O O . ASP A 1 86 ? -26.442 -36.378 32.014 1.00 51.44 86 ASP A O 1
ATOM 693 N N . ILE A 1 87 ? -25.251 -35.189 33.513 1.00 51.53 87 ILE A N 1
ATOM 694 C CA . ILE A 1 87 ? -26.271 -35.173 34.569 1.00 51.53 87 ILE A CA 1
ATOM 695 C C . ILE A 1 87 ? -27.467 -34.366 34.053 1.00 51.53 87 ILE A C 1
ATOM 697 O O . ILE A 1 87 ? -27.382 -33.149 33.900 1.00 51.53 87 ILE A O 1
ATOM 701 N N . THR A 1 88 ? -28.568 -35.056 33.761 1.00 48.50 88 THR A N 1
ATOM 702 C CA . THR A 1 88 ? -29.790 -34.458 33.215 1.00 48.50 88 THR A CA 1
ATOM 703 C C . THR A 1 88 ? -30.882 -34.520 34.273 1.00 48.50 88 THR A C 1
ATOM 705 O O . THR A 1 88 ? -31.427 -35.590 34.526 1.00 48.50 88 THR A O 1
ATOM 708 N N . ILE A 1 89 ? -31.201 -33.382 34.891 1.00 44.38 89 ILE A N 1
ATOM 709 C CA . ILE A 1 89 ? -32.303 -33.259 35.852 1.00 44.38 89 ILE A CA 1
ATOM 710 C C . ILE A 1 89 ? -33.143 -32.054 35.448 1.00 44.38 89 ILE A C 1
ATOM 712 O O . ILE A 1 89 ? -32.629 -30.946 35.307 1.00 44.38 89 ILE A O 1
ATOM 716 N N . GLN A 1 90 ? -34.428 -32.300 35.204 1.00 40.84 90 GLN A N 1
ATOM 717 C CA . GLN A 1 90 ? -35.409 -31.262 34.905 1.00 40.84 90 GLN A CA 1
ATOM 718 C C . GLN A 1 90 ? -35.917 -30.616 36.203 1.00 40.84 90 GLN A C 1
ATOM 720 O O . GLN A 1 90 ? -35.823 -31.202 37.280 1.00 40.84 90 GLN A O 1
ATOM 725 N N . HIS A 1 91 ? -36.417 -29.389 36.070 1.00 39.84 91 HIS A N 1
ATOM 726 C CA . HIS A 1 91 ? -36.845 -28.493 37.146 1.00 39.84 91 HIS A CA 1
ATOM 727 C C . HIS A 1 91 ? -37.676 -29.163 38.263 1.00 39.84 91 HIS A C 1
ATOM 729 O O . HIS A 1 91 ? -38.609 -29.908 37.951 1.00 39.84 91 HIS A O 1
ATOM 735 N N . PRO A 1 92 ? -37.435 -28.834 39.550 1.00 30.70 92 PRO A N 1
ATOM 736 C CA . PRO A 1 92 ? -38.447 -29.011 40.585 1.00 30.70 92 PRO A CA 1
ATOM 737 C C . PRO A 1 92 ? -39.644 -28.066 40.353 1.00 30.70 92 PRO A C 1
ATOM 739 O O . PRO A 1 92 ? -39.550 -27.055 39.657 1.00 30.70 92 PRO A O 1
ATOM 742 N N . ILE A 1 93 ? -40.794 -28.456 40.900 1.00 31.95 93 ILE A N 1
ATOM 743 C CA . ILE A 1 93 ? -42.135 -27.955 40.557 1.00 31.95 93 ILE A CA 1
ATOM 744 C C . ILE A 1 93 ? -42.369 -26.540 41.138 1.00 31.95 93 ILE A C 1
ATOM 746 O O . ILE A 1 93 ? -42.045 -26.325 42.307 1.00 31.95 93 ILE A O 1
ATOM 750 N N . PRO A 1 94 ? -42.963 -25.584 40.391 1.00 32.69 94 PRO A N 1
ATOM 751 C CA . PRO A 1 94 ? -43.169 -24.219 40.876 1.00 32.69 94 PRO A CA 1
ATOM 752 C C . PRO A 1 94 ? -44.313 -24.113 41.897 1.00 32.69 94 PRO A C 1
ATOM 754 O O . PRO A 1 94 ? -45.444 -24.525 41.634 1.00 32.69 94 PRO A O 1
ATOM 757 N N . LEU A 1 95 ? -44.046 -23.460 43.031 1.00 28.39 95 LEU A N 1
ATOM 758 C CA . LEU A 1 95 ? -45.076 -22.999 43.964 1.00 28.39 95 LEU A CA 1
ATOM 759 C C . LEU A 1 95 ? -45.662 -21.661 43.488 1.00 28.39 95 LEU A C 1
ATOM 761 O O . LEU A 1 95 ? -45.219 -20.592 43.898 1.00 28.39 95 LEU A O 1
ATOM 765 N N . GLN A 1 96 ? -46.690 -21.728 42.640 1.00 31.80 96 GLN A N 1
ATOM 766 C CA . GLN A 1 96 ? -47.605 -20.610 42.396 1.00 31.80 96 GLN A CA 1
ATOM 767 C C . GLN A 1 96 ? -49.013 -20.983 42.865 1.00 31.80 96 GLN A C 1
ATOM 769 O O . GLN A 1 96 ? -49.706 -21.747 42.200 1.00 31.80 96 GLN A O 1
ATOM 774 N N . ASN A 1 97 ? -49.417 -20.448 44.019 1.00 28.70 97 ASN A N 1
ATOM 775 C CA . ASN A 1 97 ? -50.796 -20.107 44.393 1.00 28.70 97 ASN A CA 1
ATOM 776 C C . ASN A 1 97 ? -50.786 -19.425 45.774 1.00 28.70 97 ASN A C 1
ATOM 778 O O . ASN A 1 97 ? -49.883 -19.692 46.562 1.00 28.70 97 ASN A O 1
ATOM 782 N N . PHE A 1 98 ? -51.803 -18.591 46.050 1.00 25.16 98 PHE A N 1
ATOM 783 C CA . PHE A 1 98 ? -51.900 -17.634 47.178 1.00 25.16 98 PHE A CA 1
ATOM 784 C C . PHE A 1 98 ? -50.951 -16.410 47.019 1.00 25.16 98 PHE A C 1
ATOM 786 O O . PHE A 1 98 ? -49.741 -16.568 47.096 1.00 25.16 98 PHE A O 1
ATOM 793 N N . LEU A 1 99 ? -51.393 -15.158 46.792 1.00 24.81 99 LEU A N 1
ATOM 794 C CA . LEU A 1 99 ? -52.741 -14.551 46.759 1.00 24.81 99 LEU A CA 1
ATOM 795 C C . LEU A 1 99 ? -52.851 -13.388 45.734 1.00 24.81 99 LEU A C 1
ATOM 797 O O . LEU A 1 99 ? -51.898 -12.654 45.519 1.00 24.81 99 LEU A O 1
ATOM 801 N N . ALA A 1 100 ? -54.061 -13.238 45.180 1.00 24.20 100 ALA A N 1
ATOM 802 C CA . ALA A 1 100 ? -54.767 -12.052 44.647 1.00 24.20 100 ALA A CA 1
ATOM 803 C C . ALA A 1 100 ? -54.044 -10.770 44.123 1.00 24.20 100 ALA A C 1
ATOM 805 O O . ALA A 1 100 ? -53.276 -10.103 44.804 1.00 24.20 100 ALA A O 1
ATOM 806 N N . SER A 1 101 ? -54.500 -10.355 42.930 1.00 24.75 101 SER A N 1
ATOM 807 C CA . SER A 1 101 ? -54.445 -9.016 42.285 1.00 24.75 101 SER A CA 1
ATOM 808 C C . SER A 1 101 ? -55.322 -7.942 42.994 1.00 24.75 101 SER A C 1
ATOM 810 O O . SER A 1 101 ? -56.020 -8.331 43.933 1.00 24.75 101 SER A O 1
ATOM 812 N N . PRO A 1 102 ? -55.462 -6.665 42.520 1.00 39.34 102 PRO A N 1
ATOM 813 C CA . PRO A 1 102 ? -54.787 -5.936 41.413 1.00 39.34 102 PRO A CA 1
ATOM 814 C C . PRO A 1 102 ? -54.371 -4.455 41.722 1.00 39.34 102 PRO A C 1
ATOM 816 O O . PRO A 1 102 ? -54.604 -3.947 42.814 1.00 39.34 102 PRO A O 1
ATOM 819 N N . ASN A 1 103 ? -53.905 -3.732 40.681 1.00 25.30 103 ASN A N 1
ATOM 820 C CA . ASN A 1 103 ? -53.713 -2.261 40.559 1.00 25.30 103 ASN A CA 1
ATOM 821 C C . ASN A 1 103 ? -52.518 -1.657 41.340 1.00 25.30 103 ASN A C 1
ATOM 823 O O . ASN A 1 103 ? -52.282 -1.983 42.492 1.00 25.30 103 ASN A O 1
ATOM 827 N N . THR A 1 104 ? -51.708 -0.764 40.755 1.00 27.92 104 THR A N 1
ATOM 828 C CA . THR A 1 104 ? -52.108 0.454 40.021 1.00 27.92 104 THR A CA 1
ATOM 829 C C . THR A 1 104 ? -51.502 0.638 38.623 1.00 27.92 104 THR A C 1
ATOM 831 O O . THR A 1 104 ? -50.361 0.285 38.345 1.00 27.92 104 THR A O 1
ATOM 834 N N . ASN A 1 105 ? -52.270 1.308 37.757 1.00 31.91 105 ASN A N 1
ATOM 835 C CA . ASN A 1 105 ? -51.740 2.011 36.590 1.00 31.91 105 ASN A CA 1
ATOM 836 C C . ASN A 1 105 ? -51.114 3.336 37.055 1.00 31.91 105 ASN A C 1
ATOM 838 O O . ASN A 1 105 ? -51.803 4.144 37.677 1.00 31.91 105 ASN A O 1
ATOM 842 N N . LEU A 1 106 ? -49.854 3.588 36.705 1.00 25.81 106 LEU A N 1
ATOM 843 C CA . LEU A 1 106 ? -49.245 4.918 36.760 1.00 25.81 106 LEU A CA 1
ATOM 844 C C . LEU A 1 106 ? -48.396 5.116 35.505 1.00 25.81 106 LEU A C 1
ATOM 846 O O . LEU A 1 106 ? -47.239 4.708 35.433 1.00 25.81 106 LEU A O 1
ATOM 850 N N . ALA A 1 107 ? -48.992 5.755 34.501 1.00 31.14 107 ALA A N 1
ATOM 851 C CA . ALA A 1 107 ? -48.237 6.279 33.378 1.00 31.14 107 ALA A CA 1
ATOM 852 C C . ALA A 1 107 ? -47.338 7.417 33.886 1.00 31.14 107 ALA A C 1
ATOM 854 O O . ALA A 1 107 ? -47.829 8.487 34.243 1.00 31.14 107 ALA A O 1
ATOM 855 N N . MET A 1 108 ? -46.023 7.198 33.902 1.00 26.56 108 MET A N 1
ATOM 856 C CA . MET A 1 108 ? -45.045 8.273 34.040 1.00 26.56 108 MET A CA 1
ATOM 857 C C . MET A 1 108 ? -44.039 8.239 32.897 1.00 26.56 108 MET A C 1
ATOM 859 O O . MET A 1 108 ? -43.169 7.376 32.807 1.00 26.56 108 MET A O 1
ATOM 863 N N . HIS A 1 109 ? -44.176 9.260 32.065 1.00 29.02 109 HIS A N 1
ATOM 864 C CA . HIS A 1 109 ? -43.208 9.818 31.136 1.00 29.02 109 HIS A CA 1
ATOM 865 C C . HIS A 1 109 ? -41.763 9.772 31.691 1.00 29.02 109 HIS A C 1
ATOM 867 O O . HIS A 1 109 ? -41.411 10.568 32.558 1.00 29.02 109 HIS A O 1
ATOM 873 N N . HIS A 1 110 ? -40.924 8.855 31.195 1.00 28.42 110 HIS A N 1
ATOM 874 C CA . HIS A 1 110 ? -39.493 8.787 31.520 1.00 28.42 110 HIS A CA 1
ATOM 875 C C . HIS A 1 110 ? -38.664 8.843 30.235 1.00 28.42 110 HIS A C 1
ATOM 877 O O . HIS A 1 110 ? -38.766 7.968 29.376 1.00 28.42 110 HIS A O 1
ATOM 883 N N . SER A 1 111 ? -37.824 9.870 30.111 1.00 28.69 111 SER A N 1
ATOM 884 C CA . SER A 1 111 ? -36.873 10.008 29.007 1.00 28.69 111 SER A CA 1
ATOM 885 C C . SER A 1 111 ? -35.806 8.912 29.087 1.00 28.69 111 SER A C 1
ATOM 887 O O . SER A 1 111 ? -35.033 8.865 30.044 1.00 28.69 111 SER A O 1
ATOM 889 N N . PHE A 1 112 ? -35.747 8.034 28.085 1.00 34.09 112 PHE A N 1
ATOM 890 C CA . PHE A 1 112 ? -34.771 6.941 28.043 1.00 34.09 112 PHE A CA 1
ATOM 891 C C . PHE A 1 112 ? -33.335 7.462 27.808 1.00 34.09 112 PHE A C 1
ATOM 893 O O . PHE A 1 112 ? -33.132 8.376 26.996 1.00 34.09 112 PHE A O 1
ATOM 900 N N . PRO A 1 113 ? -32.314 6.897 28.485 1.00 34.47 113 PRO A N 1
ATOM 901 C CA . PRO A 1 113 ? -30.949 7.414 28.430 1.00 34.47 113 PRO A CA 1
ATOM 902 C C . PRO A 1 113 ? -30.329 7.239 27.036 1.00 34.47 113 PRO A C 1
ATOM 904 O O . PRO A 1 113 ? -30.153 6.125 26.551 1.00 34.47 113 PRO A O 1
ATOM 907 N N . HIS A 1 114 ? -29.925 8.348 26.413 1.00 42.47 114 HIS A N 1
ATOM 908 C CA . HIS A 1 114 ? -29.298 8.373 25.080 1.00 42.47 114 HIS A CA 1
ATOM 909 C C . HIS A 1 114 ? -27.859 7.804 25.035 1.00 42.47 114 HIS A C 1
ATOM 911 O O . HIS A 1 114 ? -27.241 7.760 23.970 1.00 42.47 114 HIS A O 1
ATOM 917 N N . HIS A 1 115 ? -27.306 7.388 26.178 1.00 45.56 115 HIS A N 1
ATOM 918 C CA . HIS A 1 115 ? -25.898 7.029 26.339 1.00 45.56 115 HIS A CA 1
ATOM 919 C C . HIS A 1 115 ? -25.746 5.841 27.301 1.00 45.56 115 HIS A C 1
ATOM 921 O O . HIS A 1 115 ? -26.172 5.926 28.454 1.00 45.56 115 HIS A O 1
ATOM 927 N N . ILE A 1 116 ? -25.087 4.759 26.867 1.00 52.09 116 ILE A N 1
ATOM 928 C CA . ILE A 1 116 ? -24.713 3.629 27.739 1.00 52.09 116 ILE A CA 1
ATOM 929 C C . ILE A 1 116 ? -23.200 3.647 27.975 1.00 52.09 116 ILE A C 1
ATOM 931 O O . ILE A 1 116 ? -22.410 3.627 27.034 1.00 52.09 116 ILE A O 1
ATOM 935 N N . ASN A 1 117 ? -22.807 3.666 29.251 1.00 50.78 117 ASN A N 1
ATOM 936 C CA . ASN A 1 117 ? -21.422 3.552 29.703 1.00 50.78 117 ASN A CA 1
ATOM 937 C C . ASN A 1 117 ? -21.287 2.295 30.575 1.00 50.78 117 ASN A C 1
ATOM 939 O O . ASN A 1 117 ? -21.868 2.242 31.658 1.00 50.78 117 ASN A O 1
ATOM 943 N N . GLN A 1 118 ? -20.545 1.287 30.110 1.00 55.00 118 GLN A N 1
ATOM 944 C CA . GLN A 1 118 ? -20.213 0.100 30.903 1.00 55.00 118 GLN A CA 1
ATOM 945 C C . GLN A 1 118 ? -18.738 0.125 31.310 1.00 55.00 118 GLN A C 1
ATOM 947 O O . GLN A 1 118 ? -17.848 0.041 30.463 1.00 55.00 118 GLN A O 1
ATOM 952 N N . GLN A 1 119 ? -18.497 0.181 32.621 1.00 45.28 119 GLN A N 1
ATOM 953 C CA . GLN A 1 119 ? -17.175 0.109 33.244 1.00 45.28 119 GLN A CA 1
ATOM 954 C C . GLN A 1 119 ? -17.133 -1.068 34.228 1.00 45.28 119 GLN A C 1
ATOM 956 O O . GLN A 1 119 ? -18.099 -1.300 34.952 1.00 45.28 119 GLN A O 1
ATOM 961 N N . ASN A 1 120 ? -16.007 -1.788 34.273 1.00 45.78 120 ASN A N 1
ATOM 962 C CA . ASN A 1 120 ? -15.659 -2.761 35.321 1.00 45.78 120 ASN A CA 1
ATOM 963 C C . ASN A 1 120 ? -16.738 -3.801 35.698 1.00 45.78 120 ASN A C 1
ATOM 965 O O . ASN A 1 120 ? -17.053 -3.983 36.873 1.00 45.78 120 ASN A O 1
ATOM 969 N N . GLN A 1 121 ? -17.225 -4.576 34.725 1.00 38.69 121 GLN A N 1
ATOM 970 C CA . GLN A 1 121 ? -17.829 -5.881 35.029 1.00 38.69 121 GLN A CA 1
ATOM 971 C C . GLN A 1 121 ? -16.778 -6.987 34.893 1.00 38.69 121 GLN A C 1
ATOM 973 O O . GLN A 1 121 ? -16.111 -7.112 33.868 1.00 38.69 121 GLN A O 1
ATOM 978 N N . SER A 1 122 ? -16.611 -7.790 35.944 1.00 31.28 122 SER A N 1
ATOM 979 C CA . SER A 1 122 ? -15.550 -8.795 36.085 1.00 31.28 122 SER A CA 1
ATOM 980 C C . SER A 1 122 ? -15.862 -10.136 35.397 1.00 31.28 122 SER A C 1
ATOM 982 O O . SER A 1 122 ? -15.546 -11.203 35.922 1.00 31.28 122 SER A O 1
ATOM 984 N N . PHE A 1 123 ? -16.475 -10.098 34.210 1.00 32.78 123 PHE A N 1
ATOM 985 C CA . PHE A 1 123 ? -16.905 -11.285 33.464 1.00 32.78 123 PHE A CA 1
ATOM 986 C C . PHE A 1 123 ? -16.746 -11.115 31.950 1.00 32.78 123 PHE A C 1
ATOM 988 O O . PHE A 1 123 ? -16.775 -10.003 31.431 1.00 32.78 123 PHE A O 1
ATOM 995 N N . SER A 1 124 ? -16.627 -12.241 31.238 1.00 37.22 124 SER A N 1
ATOM 996 C CA . SER A 1 124 ? -16.657 -12.260 29.774 1.00 37.22 124 SER A CA 1
ATOM 997 C C . SER A 1 124 ? -18.074 -11.962 29.279 1.00 37.22 124 SER A C 1
ATOM 999 O O . SER A 1 124 ? -19.001 -12.749 29.497 1.00 37.22 124 SER A O 1
ATOM 1001 N N . SER A 1 125 ? -18.245 -10.805 28.645 1.00 42.16 125 SER A N 1
ATOM 1002 C CA . SER A 1 125 ? -19.492 -10.367 28.030 1.00 42.16 125 SER A CA 1
ATOM 1003 C C . SER A 1 125 ? -19.619 -10.952 26.621 1.00 42.16 125 SER A C 1
ATOM 1005 O O . SER A 1 125 ? -18.847 -10.623 25.725 1.00 42.16 125 SER A O 1
ATOM 1007 N N . ASN A 1 126 ? -20.629 -11.802 26.423 1.00 43.22 126 ASN A N 1
ATOM 1008 C CA . ASN A 1 126 ? -21.234 -12.044 25.115 1.00 43.22 126 ASN A CA 1
ATOM 1009 C C . ASN A 1 126 ? -22.578 -11.307 25.129 1.00 43.22 126 ASN A C 1
ATOM 1011 O O . ASN A 1 126 ? -23.504 -11.761 25.803 1.00 43.22 126 ASN A O 1
ATOM 1015 N N . LEU A 1 127 ? -22.679 -10.177 24.428 1.00 48.28 127 LEU A N 1
ATOM 1016 C CA . LEU A 1 127 ? -23.924 -9.409 24.298 1.00 48.28 127 LEU A CA 1
ATOM 1017 C C . LEU A 1 127 ? -24.471 -9.543 22.867 1.00 48.28 127 LEU A C 1
ATOM 1019 O O . LEU A 1 127 ? -24.151 -8.705 22.024 1.00 48.28 127 LEU A O 1
ATOM 1023 N N . PRO A 1 128 ? -25.273 -10.584 22.569 1.00 49.00 128 PRO A N 1
ATOM 1024 C CA . PRO A 1 128 ? -26.031 -10.638 21.329 1.00 49.00 128 PRO A CA 1
ATOM 1025 C C . PRO A 1 128 ? -27.205 -9.654 21.431 1.00 49.00 128 PRO A C 1
ATOM 1027 O O . PRO A 1 128 ? -28.107 -9.820 22.254 1.00 49.00 128 PRO A O 1
ATOM 1030 N N . MET A 1 129 ? -27.178 -8.599 20.618 1.00 50.72 129 MET A N 1
ATOM 1031 C CA . MET A 1 129 ? -28.166 -7.511 20.651 1.00 50.72 129 MET A CA 1
ATOM 1032 C C . MET A 1 129 ? -29.496 -7.911 19.986 1.00 50.72 129 MET A C 1
ATOM 1034 O O . MET A 1 129 ? -29.877 -7.352 18.965 1.00 50.72 129 MET A O 1
ATOM 1038 N N . HIS A 1 130 ? -30.230 -8.870 20.550 1.00 46.50 130 HIS A N 1
ATOM 1039 C CA . HIS A 1 130 ? -31.561 -9.225 20.047 1.00 46.50 130 HIS A CA 1
ATOM 1040 C C . HIS A 1 130 ? -32.642 -8.274 20.597 1.00 46.50 130 HIS A C 1
ATOM 1042 O O . HIS A 1 130 ? -32.948 -8.295 21.786 1.00 46.50 130 HIS A O 1
ATOM 1048 N N . HIS A 1 131 ? -33.257 -7.488 19.705 1.00 34.94 131 HIS A N 1
ATOM 1049 C CA . HIS A 1 131 ? -34.558 -6.824 19.901 1.00 34.94 131 HIS A CA 1
ATOM 1050 C C . HIS A 1 131 ? -34.691 -5.899 21.143 1.00 34.94 131 HIS A C 1
ATOM 1052 O O . HIS A 1 131 ? -35.706 -5.896 21.841 1.00 34.94 131 HIS A O 1
ATOM 1058 N N . LEU A 1 132 ? -33.679 -5.067 21.408 1.00 37.09 132 LEU A N 1
ATOM 1059 C CA . LEU A 1 132 ? -33.734 -3.984 22.403 1.00 37.09 132 LEU A CA 1
ATOM 1060 C C . LEU A 1 132 ? -33.351 -2.652 21.753 1.00 37.09 132 LEU A C 1
ATOM 1062 O O . LEU A 1 132 ? -32.407 -2.609 20.967 1.00 37.09 132 LEU A O 1
ATOM 1066 N N . SER A 1 133 ? -34.061 -1.572 22.098 1.00 45.22 133 SER A N 1
ATOM 1067 C CA . SER A 1 133 ? -33.781 -0.214 21.611 1.00 45.22 133 SER A CA 1
ATOM 1068 C C . SER A 1 133 ? -32.322 0.169 21.870 1.00 45.22 133 SER A C 1
ATOM 1070 O O . SER A 1 133 ? -31.857 0.165 23.011 1.00 45.22 133 SER A O 1
ATOM 1072 N N . VAL A 1 134 ? -31.595 0.472 20.798 1.00 50.25 134 VAL A N 1
ATOM 1073 C CA . VAL A 1 134 ? -30.132 0.577 20.813 1.00 50.25 134 VAL A CA 1
ATOM 1074 C C . VAL A 1 134 ? -29.703 2.023 21.101 1.00 50.25 134 VAL A C 1
ATOM 1076 O O . VAL A 1 134 ? -30.254 2.941 20.493 1.00 50.25 134 VAL A O 1
ATOM 1079 N N . PRO A 1 135 ? -28.741 2.274 22.012 1.00 52.75 135 PRO A N 1
ATOM 1080 C CA . PRO A 1 135 ? -28.319 3.633 22.347 1.00 52.75 135 PRO A CA 1
ATOM 1081 C C . PRO A 1 135 ? -27.555 4.298 21.198 1.00 52.75 135 PRO A C 1
ATOM 1083 O O . PRO A 1 135 ? -26.792 3.646 20.489 1.00 52.75 135 PRO A O 1
ATOM 1086 N N . TYR A 1 136 ? -27.681 5.621 21.082 1.00 54.22 136 TYR A N 1
ATOM 1087 C CA . TYR A 1 136 ? -26.975 6.415 20.067 1.00 54.22 136 TYR A CA 1
ATOM 1088 C C . TYR A 1 136 ? -25.445 6.374 20.260 1.00 54.22 136 TYR A C 1
ATOM 1090 O O . TYR A 1 136 ? -24.690 6.336 19.290 1.00 54.22 136 TYR A O 1
ATOM 1098 N N . HIS A 1 137 ? -24.997 6.336 21.522 1.00 58.59 137 HIS A N 1
ATOM 1099 C CA . HIS A 1 137 ? -23.594 6.185 21.919 1.00 58.59 137 HIS A CA 1
ATOM 1100 C C . HIS A 1 137 ? -23.403 4.950 22.811 1.00 58.59 137 HIS A C 1
ATOM 1102 O O . HIS A 1 137 ? -24.073 4.804 23.840 1.00 58.59 137 HIS A O 1
ATOM 1108 N N . PHE A 1 138 ? -22.443 4.096 22.447 1.00 63.50 138 PHE A N 1
ATOM 1109 C CA . PHE A 1 138 ? -22.056 2.903 23.199 1.00 63.50 138 PHE A CA 1
ATOM 1110 C C . PHE A 1 138 ? -20.584 2.986 23.624 1.00 63.50 138 PHE A C 1
ATOM 1112 O O . PHE A 1 138 ? -19.683 2.995 22.783 1.00 63.50 138 PHE A O 1
ATOM 1119 N N . ASN A 1 139 ? -20.331 3.041 24.934 1.00 63.72 139 ASN A N 1
ATOM 1120 C CA . ASN A 1 139 ? -18.984 3.077 25.506 1.00 63.72 139 ASN A CA 1
ATOM 1121 C C . ASN A 1 139 ? -18.747 1.854 26.409 1.00 63.72 139 ASN A C 1
ATOM 1123 O O . ASN A 1 139 ? -19.509 1.614 27.351 1.00 63.72 139 ASN A O 1
ATOM 1127 N N . HIS A 1 140 ? -17.697 1.083 26.116 1.00 65.94 140 HIS A N 1
ATOM 1128 C CA . HIS A 1 140 ? -17.362 -0.163 26.804 1.00 65.94 140 HIS A CA 1
ATOM 1129 C C . HIS A 1 140 ? -15.879 -0.201 27.195 1.00 65.94 140 HIS A C 1
ATOM 1131 O O . HIS A 1 140 ? -14.993 -0.228 26.340 1.00 65.94 140 HIS A O 1
ATOM 1137 N N . GLN A 1 141 ? -15.605 -0.237 28.499 1.00 60.53 141 GLN A N 1
ATOM 1138 C CA . GLN A 1 141 ? -14.249 -0.291 29.044 1.00 60.53 141 GLN A CA 1
ATOM 1139 C C . GLN A 1 141 ? -14.060 -1.576 29.861 1.00 60.53 141 GLN A C 1
ATOM 1141 O O . GLN A 1 141 ? -14.715 -1.767 30.891 1.00 60.53 141 GLN A O 1
ATOM 1146 N N . THR A 1 142 ? -13.158 -2.458 29.416 1.00 55.19 142 THR A N 1
ATOM 1147 C CA . THR A 1 142 ? -12.968 -3.794 30.002 1.00 55.19 142 THR A CA 1
ATOM 1148 C C . THR A 1 142 ? -11.557 -4.020 30.560 1.00 55.19 142 THR A C 1
ATOM 1150 O O . THR A 1 142 ? -10.544 -3.812 29.887 1.00 55.19 142 THR A O 1
ATOM 1153 N N . GLN A 1 143 ? -11.513 -4.524 31.798 1.00 48.94 143 GLN A N 1
ATOM 1154 C CA . GLN A 1 143 ? -10.305 -4.868 32.567 1.00 48.94 143 GLN A CA 1
ATOM 1155 C C . GLN A 1 143 ? -10.060 -6.391 32.692 1.00 48.94 143 GLN A C 1
ATOM 1157 O O . GLN A 1 143 ? -9.267 -6.826 33.523 1.00 48.94 143 GLN A O 1
ATOM 1162 N N . VAL A 1 144 ? -10.771 -7.231 31.927 1.00 49.72 144 VAL A N 1
ATOM 1163 C CA . VAL A 1 144 ? -10.815 -8.695 32.128 1.00 49.72 144 VAL A CA 1
ATOM 1164 C C . VAL A 1 144 ? -10.631 -9.512 30.852 1.00 49.72 144 VAL A C 1
ATOM 1166 O O . VAL A 1 144 ? -10.836 -9.033 29.743 1.00 49.72 144 VAL A O 1
ATOM 1169 N N . PHE A 1 145 ? -10.265 -10.783 31.039 1.00 46.53 145 PHE A N 1
ATOM 1170 C CA . PHE A 1 145 ? -10.058 -11.760 29.975 1.00 46.53 145 PHE A CA 1
ATOM 1171 C C . PHE A 1 145 ? -11.321 -12.001 29.123 1.00 46.53 145 PHE A C 1
ATOM 1173 O O . PHE A 1 145 ? -12.188 -12.801 29.472 1.00 46.53 145 PHE A O 1
ATOM 1180 N N . CYS A 1 146 ? -11.300 -11.380 27.945 1.00 47.03 146 CYS A N 1
ATOM 1181 C CA . CYS A 1 146 ? -12.112 -11.631 26.754 1.00 47.03 146 CYS A CA 1
ATOM 1182 C C . CYS A 1 146 ? -13.535 -11.041 26.719 1.00 47.03 146 CYS A C 1
ATOM 1184 O O . CYS A 1 146 ? -14.399 -11.427 27.505 1.00 47.03 146 CYS A O 1
ATOM 1186 N N . SER A 1 147 ? -13.797 -10.206 25.706 1.00 54.91 147 SER A N 1
ATOM 1187 C CA . SER A 1 147 ? -15.076 -9.510 25.464 1.00 54.91 147 SER A CA 1
ATOM 1188 C C . SER A 1 147 ? -15.522 -9.713 24.013 1.00 54.91 147 SER A C 1
ATOM 1190 O O . SER A 1 147 ? -14.758 -9.390 23.102 1.00 54.91 147 SER A O 1
ATOM 1192 N N . ASN A 1 148 ? -16.751 -10.181 23.777 1.00 61.38 148 ASN A N 1
ATOM 1193 C CA . ASN A 1 148 ? -17.320 -10.293 22.430 1.00 61.38 148 ASN A CA 1
ATOM 1194 C C . ASN A 1 148 ? -18.604 -9.457 22.308 1.00 61.38 148 ASN A C 1
ATOM 1196 O O . ASN A 1 148 ? -19.626 -9.762 22.930 1.00 61.38 148 ASN A O 1
ATOM 1200 N N . LEU A 1 149 ? -18.576 -8.445 21.444 1.00 66.19 149 LEU A N 1
ATOM 1201 C CA . LEU A 1 149 ? -19.767 -7.729 20.999 1.00 66.19 149 LEU A CA 1
ATOM 1202 C C . LEU A 1 149 ? -20.116 -8.219 19.590 1.00 66.19 149 LEU A C 1
ATOM 1204 O O . LEU A 1 149 ? -19.323 -8.060 18.665 1.00 66.19 149 LEU A O 1
ATOM 1208 N N . ALA A 1 150 ? -21.275 -8.858 19.438 1.00 63.62 150 ALA A N 1
ATOM 1209 C CA . ALA A 1 150 ? -21.684 -9.476 18.180 1.00 63.62 150 ALA A CA 1
ATOM 1210 C C . ALA A 1 150 ? -23.122 -9.092 17.810 1.00 63.62 150 ALA A C 1
ATOM 1212 O O . ALA A 1 150 ? -24.046 -9.256 18.608 1.00 63.62 150 ALA A O 1
ATOM 1213 N N . MET A 1 151 ? -23.309 -8.617 16.581 1.00 65.50 151 MET A N 1
ATOM 1214 C CA . MET A 1 151 ? -24.614 -8.420 15.947 1.00 65.50 151 MET A CA 1
ATOM 1215 C C . MET A 1 151 ? -24.794 -9.508 14.888 1.00 65.50 151 MET A C 1
ATOM 1217 O O . MET A 1 151 ? -23.956 -9.629 13.994 1.00 65.50 151 MET A O 1
ATOM 1221 N N . GLN A 1 152 ? -25.842 -10.323 15.023 1.00 67.06 152 GLN A N 1
ATOM 1222 C CA . GLN A 1 152 ? -26.073 -11.511 14.195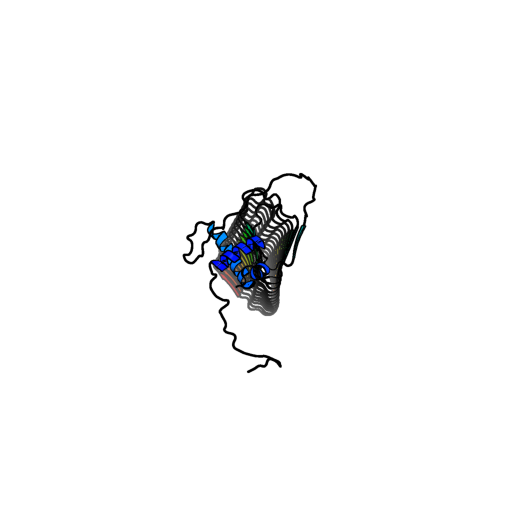 1.00 67.06 152 GLN A CA 1
ATOM 1223 C C . GLN A 1 152 ? -27.554 -11.654 13.814 1.00 67.06 152 GLN A C 1
ATOM 1225 O O . GLN A 1 152 ? -28.424 -11.383 14.642 1.00 67.06 152 GLN A O 1
ATOM 1230 N N . GLN A 1 153 ? -27.821 -12.150 12.601 1.00 58.62 153 GLN A N 1
ATOM 1231 C CA . GLN A 1 153 ? -29.124 -12.681 12.156 1.00 58.62 153 GLN A CA 1
ATOM 1232 C C . GLN A 1 153 ? -30.287 -11.677 12.093 1.00 58.62 153 GLN A C 1
ATOM 1234 O O . GLN A 1 153 ? -31.442 -12.018 12.370 1.00 58.62 153 GLN A O 1
ATOM 1239 N N . PHE A 1 154 ? -30.016 -10.445 11.663 1.00 57.22 154 PHE A N 1
ATOM 1240 C CA . PHE A 1 154 ? -31.067 -9.450 11.438 1.00 57.22 154 PHE A CA 1
ATOM 1241 C C . PHE A 1 154 ? -31.683 -9.612 10.047 1.00 57.22 154 PHE A C 1
ATOM 1243 O O . PHE A 1 154 ? -31.013 -9.408 9.036 1.00 57.22 154 PHE A O 1
ATOM 1250 N N . HIS A 1 155 ? -32.9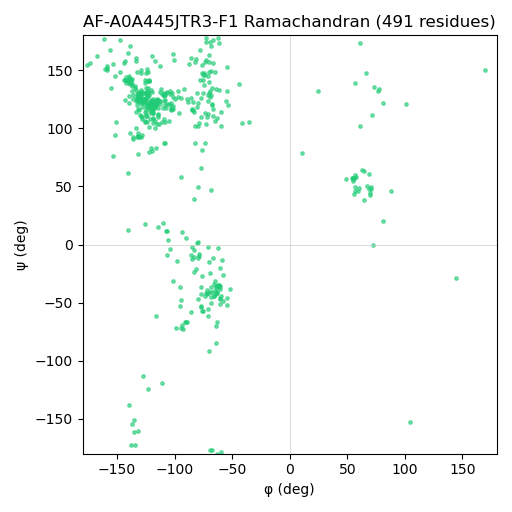71 -9.959 10.028 1.00 50.97 155 HIS A N 1
ATOM 1251 C CA . HIS A 1 155 ? -33.770 -10.166 8.816 1.00 50.97 155 HIS A CA 1
ATOM 1252 C C . HIS A 1 155 ? -34.776 -9.024 8.553 1.00 50.97 155 HIS A C 1
ATOM 1254 O O . HIS A 1 155 ? -35.374 -8.969 7.482 1.00 50.97 155 HIS A O 1
ATOM 1260 N N . GLU A 1 156 ? -34.946 -8.105 9.511 1.00 46.69 156 GLU A N 1
ATOM 1261 C CA . GLU A 1 156 ? -35.777 -6.897 9.418 1.00 46.69 156 GLU A CA 1
ATOM 1262 C C . GLU A 1 156 ? -35.078 -5.710 10.108 1.00 46.69 156 GLU A C 1
ATOM 1264 O O . GLU A 1 156 ? -34.108 -5.896 10.845 1.00 46.69 156 GLU A O 1
ATOM 1269 N N . ILE A 1 157 ? -35.556 -4.488 9.842 1.00 46.19 157 ILE A N 1
ATOM 1270 C CA . ILE A 1 157 ? -34.902 -3.214 10.190 1.00 46.19 157 ILE A CA 1
ATOM 1271 C C . ILE A 1 157 ? -34.685 -3.074 11.712 1.00 46.19 157 ILE A C 1
ATOM 1273 O O . ILE A 1 157 ? -35.655 -2.852 12.443 1.00 46.19 157 ILE A O 1
ATOM 1277 N N . PRO A 1 158 ? -33.435 -3.060 12.219 1.00 49.25 158 PRO A N 1
ATOM 1278 C CA . PRO A 1 158 ? -33.169 -2.453 13.512 1.00 49.25 158 PRO A CA 1
ATOM 1279 C C . PRO A 1 158 ? -33.277 -0.932 13.342 1.00 49.25 158 PRO A C 1
ATOM 1281 O O . PRO A 1 158 ? -32.419 -0.305 12.727 1.00 49.25 158 PRO A O 1
ATOM 1284 N N . HIS A 1 159 ? -34.321 -0.314 13.903 1.00 44.22 159 HIS A N 1
ATOM 1285 C CA . HIS A 1 159 ? -34.525 1.145 13.836 1.00 44.22 159 HIS A CA 1
ATOM 1286 C C . HIS A 1 159 ? -33.412 1.973 14.512 1.00 44.22 159 HIS A C 1
ATOM 1288 O O . HIS A 1 159 ? -33.459 3.204 14.501 1.00 44.22 159 HIS A O 1
ATOM 1294 N N . SER A 1 160 ? -32.419 1.331 15.132 1.00 51.91 160 SER A N 1
ATOM 1295 C CA . SER A 1 160 ? -31.214 1.970 15.660 1.00 51.91 160 SER A CA 1
ATOM 1296 C C . SER A 1 160 ? -30.072 0.949 15.737 1.00 51.91 160 SER A C 1
ATOM 1298 O O . SER A 1 160 ? -30.260 -0.158 16.237 1.00 51.91 160 SER A O 1
ATOM 1300 N N . VAL A 1 161 ? -28.879 1.341 15.297 1.00 57.56 161 VAL A N 1
ATOM 1301 C CA . VAL A 1 161 ? -27.579 0.696 15.573 1.00 57.56 161 VAL A CA 1
ATOM 1302 C C . VAL A 1 161 ? -26.697 1.788 16.204 1.00 57.56 161 VAL A C 1
ATOM 1304 O O . VAL A 1 161 ? -26.945 2.963 15.913 1.00 57.56 161 VAL A O 1
ATOM 1307 N N . PRO A 1 162 ? -25.741 1.497 17.116 1.00 62.34 162 PRO A N 1
ATOM 1308 C CA . PRO A 1 162 ? -25.046 2.565 17.828 1.00 62.34 162 PRO A CA 1
ATOM 1309 C C . PRO A 1 162 ? -24.188 3.349 16.842 1.00 62.34 162 PRO A C 1
ATOM 1311 O O . PRO A 1 162 ? -23.288 2.773 16.241 1.00 62.34 162 PRO A O 1
ATOM 1314 N N . GLN A 1 163 ? -24.434 4.651 16.698 1.00 69.69 163 GLN A N 1
ATOM 1315 C CA . GLN A 1 163 ? -23.696 5.476 15.737 1.00 69.69 163 GLN A CA 1
ATOM 1316 C C . GLN A 1 163 ? -22.234 5.683 16.136 1.00 69.69 163 GLN A C 1
ATOM 1318 O O . GLN A 1 163 ? -21.367 5.894 15.290 1.00 69.69 163 GLN A O 1
ATOM 1323 N N . HIS A 1 164 ? -21.945 5.573 17.432 1.00 76.00 164 HIS A N 1
ATOM 1324 C CA . HIS A 1 164 ? -20.593 5.640 17.959 1.00 76.00 164 HIS A CA 1
ATOM 1325 C C . HIS A 1 164 ? -20.316 4.468 18.908 1.00 76.00 164 HIS A C 1
ATOM 1327 O O . HIS A 1 164 ? -20.900 4.386 19.994 1.00 76.00 164 HIS A O 1
ATOM 1333 N N . ILE A 1 165 ? -19.373 3.599 18.533 1.00 77.25 165 ILE A N 1
ATOM 1334 C CA . ILE A 1 165 ? -18.819 2.538 19.382 1.00 77.25 165 ILE A CA 1
ATOM 1335 C C . ILE A 1 165 ? -17.438 2.969 19.877 1.00 77.25 165 ILE A C 1
ATOM 1337 O O . ILE A 1 165 ? -16.531 3.212 19.085 1.00 77.25 165 ILE A O 1
ATOM 1341 N N . ASN A 1 166 ? -17.257 3.023 21.196 1.00 78.81 166 ASN A N 1
ATOM 1342 C CA . ASN A 1 166 ? -15.950 3.175 21.834 1.00 78.81 166 ASN A CA 1
ATOM 1343 C C . ASN A 1 166 ? -15.645 1.932 22.677 1.00 78.81 166 ASN A C 1
ATOM 1345 O O . ASN A 1 166 ? -16.395 1.632 23.608 1.00 78.81 166 ASN A O 1
ATOM 1349 N N . GLN A 1 167 ? -14.558 1.223 22.369 1.00 75.62 167 GLN A N 1
ATOM 1350 C CA . GLN A 1 167 ? -14.113 0.055 23.123 1.00 75.62 167 GLN A CA 1
ATOM 1351 C C . GLN A 1 167 ? -12.662 0.209 23.595 1.00 75.62 167 GLN A C 1
ATOM 1353 O O . GLN A 1 167 ? -11.747 0.404 22.795 1.00 75.62 167 GLN A O 1
ATOM 1358 N N . GLN A 1 168 ? -12.440 0.063 24.902 1.00 74.94 168 GLN A N 1
ATOM 1359 C CA . GLN A 1 168 ? -11.116 0.109 25.528 1.00 74.94 168 GLN A CA 1
ATOM 1360 C C . GLN A 1 168 ? -10.832 -1.194 26.289 1.00 74.94 168 GLN A C 1
ATOM 1362 O O . GLN A 1 168 ? -11.523 -1.495 27.262 1.00 74.94 168 GLN A O 1
ATOM 1367 N N . ASN A 1 169 ? -9.800 -1.947 25.891 1.00 70.56 169 ASN A N 1
ATOM 1368 C CA . ASN A 1 169 ? -9.446 -3.239 26.496 1.00 70.56 169 ASN A CA 1
ATOM 1369 C C . ASN A 1 169 ? -8.000 -3.245 27.020 1.00 70.56 169 ASN A C 1
ATOM 1371 O O . ASN A 1 169 ? -7.056 -2.957 26.275 1.00 70.56 169 ASN A O 1
ATOM 1375 N N . GLN A 1 170 ? -7.806 -3.631 28.286 1.00 62.16 170 GLN A N 1
ATOM 1376 C CA . GLN A 1 170 ? -6.464 -3.711 28.888 1.00 62.16 170 GLN A CA 1
ATOM 1377 C C . GLN A 1 170 ? -5.853 -5.128 28.817 1.00 62.16 170 GLN A C 1
ATOM 1379 O O . GLN A 1 170 ? -4.665 -5.250 28.526 1.00 62.16 170 GLN A O 1
ATOM 1384 N N . VAL A 1 171 ? -6.652 -6.197 28.966 1.00 56.78 171 VAL A N 1
ATOM 1385 C CA . VAL A 1 171 ? -6.220 -7.618 28.918 1.00 56.78 171 VAL A CA 1
ATOM 1386 C C . VAL A 1 171 ? -7.263 -8.524 28.227 1.00 56.78 171 VAL A C 1
ATOM 1388 O O . VAL A 1 171 ? -8.433 -8.163 28.173 1.00 56.78 171 VAL A O 1
ATOM 1391 N N . GLY A 1 172 ? -6.868 -9.699 27.702 1.00 57.59 172 GLY A N 1
ATOM 1392 C CA . GLY A 1 172 ? -7.772 -10.691 27.072 1.00 57.59 172 GLY A CA 1
ATOM 1393 C C . GLY A 1 172 ? -7.750 -10.774 25.531 1.00 57.59 172 GLY A C 1
ATOM 1394 O O . GLY A 1 172 ? -6.744 -10.460 24.906 1.00 57.59 172 GLY A O 1
ATOM 1395 N N . SER A 1 173 ? -8.870 -11.202 24.930 1.00 59.84 173 SER A N 1
ATOM 1396 C CA . SER A 1 173 ? -9.150 -11.212 23.475 1.00 59.84 173 SER A CA 1
ATOM 1397 C C . SER A 1 173 ? -10.443 -10.437 23.191 1.00 59.84 173 SER A C 1
ATOM 1399 O O . SER A 1 173 ? -11.461 -10.750 23.803 1.00 59.84 173 SER A O 1
ATOM 1401 N N . SER A 1 174 ? -10.452 -9.453 22.285 1.00 66.00 174 SER A N 1
ATOM 1402 C CA . SER A 1 174 ? -11.683 -8.700 21.971 1.00 66.00 174 SER A CA 1
ATOM 1403 C C . SER A 1 174 ? -12.189 -8.990 20.562 1.00 66.00 174 SER A C 1
ATOM 1405 O O . SER A 1 174 ? -11.410 -8.991 19.614 1.00 66.00 174 SER A O 1
ATOM 1407 N N . ASN A 1 175 ? -13.490 -9.238 20.422 1.00 70.44 175 ASN A N 1
ATOM 1408 C CA . ASN A 1 175 ? -14.143 -9.443 19.132 1.00 70.44 175 ASN A CA 1
ATOM 1409 C C . ASN A 1 175 ? -15.316 -8.469 18.989 1.00 70.44 175 ASN A C 1
ATOM 1411 O O . ASN A 1 175 ? -16.206 -8.449 19.839 1.00 70.44 175 ASN A O 1
ATOM 1415 N N . LEU A 1 176 ? -15.321 -7.688 17.914 1.00 77.12 176 LEU A N 1
ATOM 1416 C CA . LEU A 1 176 ? -16.436 -6.862 17.478 1.00 77.12 176 LEU A CA 1
ATOM 1417 C C . LEU A 1 176 ? -16.881 -7.386 16.109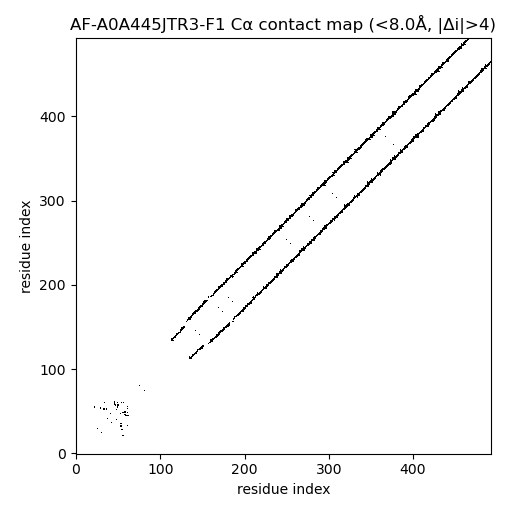 1.00 77.12 176 LEU A C 1
ATOM 1419 O O . LEU A 1 176 ? -16.177 -7.215 15.117 1.00 77.12 176 LEU A O 1
ATOM 1423 N N . ALA A 1 177 ? -18.016 -8.080 16.066 1.00 76.06 177 ALA A N 1
ATOM 1424 C CA . ALA A 1 177 ? -18.479 -8.791 14.878 1.00 76.06 177 ALA A CA 1
ATOM 1425 C C . ALA A 1 177 ? -19.875 -8.332 14.435 1.00 76.06 177 ALA A C 1
ATOM 1427 O O . ALA A 1 177 ? -20.795 -8.235 15.246 1.00 76.06 177 ALA A O 1
ATOM 1428 N N . MET A 1 178 ? -20.049 -8.105 13.137 1.00 75.50 178 MET A N 1
ATOM 1429 C CA . MET A 1 178 ? -21.341 -7.889 12.483 1.00 75.50 178 MET A CA 1
ATOM 1430 C C . MET A 1 178 ? -21.491 -8.943 11.385 1.00 75.50 178 MET A C 1
ATOM 1432 O O . MET A 1 178 ? -20.634 -9.042 10.508 1.00 75.50 178 MET A O 1
ATOM 1436 N N . GLN A 1 179 ? -22.529 -9.774 11.466 1.00 77.69 179 GLN A N 1
ATOM 1437 C CA . GLN A 1 179 ? -22.674 -10.963 10.628 1.00 77.69 179 GLN A CA 1
ATOM 1438 C C . GLN A 1 179 ? -24.141 -11.206 10.255 1.00 77.69 179 GLN A C 1
ATOM 1440 O O . GLN A 1 179 ? -25.015 -11.023 11.097 1.00 77.69 179 GLN A O 1
ATOM 1445 N N . GLU A 1 180 ? -24.413 -11.650 9.024 1.00 71.19 180 GLU A N 1
ATOM 1446 C CA . GLU A 1 180 ? -25.774 -12.006 8.569 1.00 71.19 180 GLU A CA 1
ATOM 1447 C C . GLU A 1 180 ? -26.770 -10.848 8.781 1.00 71.19 180 GLU A C 1
ATOM 1449 O O . GLU A 1 180 ? -27.788 -10.989 9.465 1.00 71.19 180 GLU A O 1
ATOM 1454 N N . LEU A 1 181 ? -26.437 -9.673 8.231 1.00 68.12 181 LEU A N 1
ATOM 1455 C CA . LEU A 1 181 ? -27.321 -8.506 8.246 1.00 68.12 181 LEU A CA 1
ATOM 1456 C C . LEU A 1 181 ? -27.963 -8.333 6.865 1.00 68.12 181 LEU A C 1
ATOM 1458 O O . LEU A 1 181 ? -27.278 -8.073 5.870 1.00 68.12 181 LEU A O 1
ATOM 1462 N N . LEU A 1 182 ? -29.289 -8.452 6.821 1.00 63.50 182 LEU A N 1
ATOM 1463 C CA . LEU A 1 182 ? -30.105 -8.356 5.614 1.00 63.50 182 LEU A CA 1
ATOM 1464 C C . LEU A 1 182 ? -31.131 -7.226 5.781 1.00 63.50 182 LEU A C 1
ATOM 1466 O O . LEU A 1 182 ? -31.952 -7.262 6.695 1.00 63.50 182 LEU A O 1
ATOM 1470 N N . GLY A 1 183 ? -31.121 -6.219 4.902 1.00 57.50 183 GLY A N 1
ATOM 1471 C CA . GLY A 1 183 ? -32.150 -5.176 4.951 1.00 57.50 183 GLY A CA 1
ATOM 1472 C C . GLY A 1 183 ? -31.898 -3.954 4.072 1.00 57.50 183 GLY A C 1
ATOM 1473 O O . GLY A 1 183 ? -30.764 -3.542 3.856 1.00 57.50 183 GLY A O 1
ATOM 1474 N N . ARG A 1 184 ? -32.991 -3.324 3.614 1.00 51.28 184 ARG A N 1
ATOM 1475 C CA . ARG A 1 184 ? -32.967 -2.102 2.782 1.00 51.28 184 ARG A CA 1
ATOM 1476 C C . ARG A 1 184 ? -32.507 -0.831 3.510 1.00 51.28 184 ARG A C 1
ATOM 1478 O O . ARG A 1 184 ? -32.205 0.146 2.844 1.00 51.28 184 ARG A O 1
ATOM 1485 N N . HIS A 1 185 ? -32.470 -0.825 4.842 1.00 53.19 185 HIS A N 1
ATOM 1486 C CA . HIS A 1 185 ? -32.011 0.304 5.664 1.00 53.19 185 HIS A CA 1
ATOM 1487 C C . HIS A 1 185 ? -31.193 -0.206 6.857 1.00 53.19 185 HIS A C 1
ATOM 1489 O O . HIS A 1 185 ? -31.570 -0.050 8.016 1.00 53.19 185 HIS A O 1
ATOM 1495 N N . LEU A 1 186 ? -30.082 -0.881 6.560 1.00 54.62 186 LEU A N 1
ATOM 1496 C CA . LEU A 1 186 ? -29.093 -1.243 7.571 1.00 54.62 186 LEU A CA 1
ATOM 1497 C C . LEU A 1 186 ? -28.247 -0.019 7.929 1.00 54.62 186 LEU A C 1
ATOM 1499 O O . LEU A 1 186 ? -27.428 0.429 7.129 1.00 54.62 186 LEU A O 1
ATOM 1503 N N . TYR A 1 187 ? -28.438 0.493 9.142 1.00 56.44 187 TYR A N 1
ATOM 1504 C CA . TYR A 1 187 ? -27.478 1.391 9.772 1.00 56.44 187 TYR A CA 1
ATOM 1505 C C . TYR A 1 187 ? -26.339 0.559 10.365 1.00 56.44 187 TYR A C 1
ATOM 1507 O O . TYR A 1 187 ? -26.572 -0.419 11.071 1.00 56.44 187 TYR A O 1
ATOM 1515 N N . VAL A 1 188 ? -25.107 0.949 10.067 1.00 64.69 188 VAL A N 1
ATOM 1516 C CA . VAL A 1 188 ? -23.866 0.433 10.661 1.00 64.69 188 VAL A CA 1
ATOM 1517 C C . VAL A 1 188 ? -23.271 1.591 11.477 1.00 64.69 188 VAL A C 1
ATOM 1519 O O . VAL A 1 188 ? -23.589 2.735 11.159 1.00 64.69 188 VAL A O 1
ATOM 1522 N N . PRO A 1 189 ? -22.471 1.367 12.539 1.00 69.31 189 PRO A N 1
ATOM 1523 C CA . PRO A 1 189 ? -21.897 2.475 13.299 1.00 69.31 189 PRO A CA 1
ATOM 1524 C C . PRO A 1 189 ? -21.111 3.435 12.402 1.00 69.31 189 PRO A C 1
ATOM 1526 O O . PRO A 1 189 ? -20.152 3.009 11.762 1.00 69.31 189 PRO A O 1
ATOM 1529 N N . ASP A 1 190 ? -21.450 4.724 12.389 1.00 75.69 190 ASP A N 1
ATOM 1530 C CA . ASP A 1 190 ? -20.654 5.722 11.666 1.00 75.69 190 ASP A CA 1
ATOM 1531 C C . ASP A 1 190 ? -19.213 5.787 12.201 1.00 75.69 190 ASP A C 1
ATOM 1533 O O . ASP A 1 190 ? -18.279 5.987 11.430 1.00 75.69 190 ASP A O 1
ATOM 1537 N N . HIS A 1 191 ? -19.011 5.605 13.513 1.00 83.25 191 HIS A N 1
ATOM 1538 C CA . HIS A 1 191 ? -17.705 5.721 14.167 1.00 83.25 191 HIS A CA 1
ATOM 1539 C C . HIS A 1 191 ? -17.392 4.522 15.077 1.00 83.25 191 HIS A C 1
ATOM 1541 O O . HIS A 1 191 ? -18.115 4.241 16.035 1.00 83.25 191 HIS A O 1
ATOM 1547 N N . ILE A 1 192 ? -16.258 3.858 14.834 1.00 85.62 192 ILE A N 1
ATOM 1548 C CA . ILE A 1 192 ? -15.707 2.792 15.684 1.00 85.62 192 ILE A CA 1
ATOM 1549 C C . ILE A 1 192 ? -14.321 3.204 16.190 1.00 85.62 192 ILE A C 1
ATOM 1551 O O . ILE A 1 192 ? -13.374 3.337 15.416 1.00 85.62 192 ILE A O 1
ATOM 1555 N N . ASN A 1 193 ? -14.183 3.361 17.505 1.00 85.38 193 ASN A N 1
ATOM 1556 C CA . ASN A 1 193 ? -12.922 3.626 18.192 1.00 85.38 193 ASN A CA 1
ATOM 1557 C C . ASN A 1 193 ? -12.541 2.428 19.074 1.00 85.38 193 ASN A C 1
ATOM 1559 O O . ASN A 1 193 ? -13.312 2.036 19.948 1.00 85.38 193 ASN A O 1
ATOM 1563 N N . HIS A 1 194 ? -11.356 1.853 18.864 1.00 80.06 194 HIS A N 1
ATOM 1564 C CA . HIS A 1 194 ? -10.911 0.623 19.526 1.00 80.06 194 HIS A CA 1
ATOM 1565 C C . HIS A 1 194 ? -9.480 0.787 20.054 1.00 80.06 194 HIS A C 1
ATOM 1567 O O . HIS A 1 194 ? -8.532 0.930 19.283 1.00 80.06 194 HIS A O 1
ATOM 1573 N N . GLN A 1 195 ? -9.301 0.771 21.374 1.00 80.50 195 GLN A N 1
ATOM 1574 C CA . GLN A 1 195 ? -7.998 0.956 22.023 1.00 80.50 195 GLN A CA 1
ATOM 1575 C C . GLN A 1 195 ? -7.617 -0.302 22.814 1.00 80.50 195 GLN A C 1
ATOM 1577 O O . GLN A 1 195 ? -8.330 -0.702 23.734 1.00 80.50 195 GLN A O 1
ATOM 1582 N N . ASN A 1 196 ? -6.489 -0.927 22.469 1.00 74.19 196 ASN A N 1
ATOM 1583 C CA . ASN A 1 196 ? -6.040 -2.203 23.030 1.00 74.19 196 ASN A CA 1
ATOM 1584 C C . ASN A 1 196 ? -4.590 -2.118 23.521 1.00 74.19 196 ASN A C 1
ATOM 1586 O O . ASN A 1 196 ? -3.699 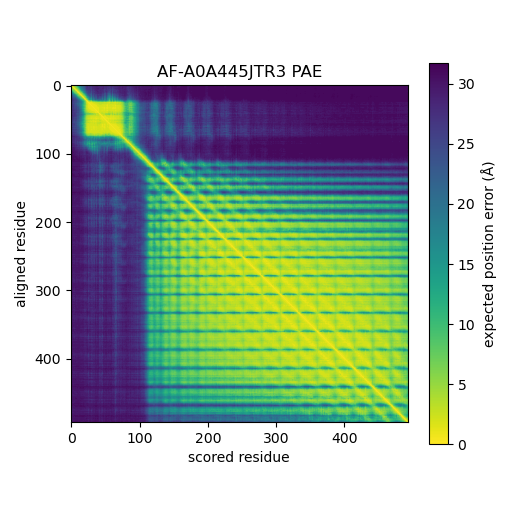-1.663 22.802 1.00 74.19 196 ASN A O 1
ATOM 1590 N N . GLN A 1 197 ? -4.327 -2.608 24.733 1.00 67.44 197 GLN A N 1
ATOM 1591 C CA . GLN A 1 197 ? -2.966 -2.620 25.285 1.00 67.44 197 GLN A CA 1
ATOM 1592 C C . GLN A 1 197 ? -2.252 -3.963 25.045 1.00 67.44 197 GLN A C 1
ATOM 1594 O O . GLN A 1 197 ? -1.180 -3.974 24.442 1.00 67.44 197 GLN A O 1
ATOM 1599 N N . ALA A 1 198 ? -2.865 -5.092 25.423 1.00 56.94 198 ALA A N 1
ATOM 1600 C CA . ALA A 1 198 ? -2.242 -6.427 25.372 1.00 56.94 198 ALA A CA 1
ATOM 1601 C C . ALA A 1 198 ? -3.044 -7.496 24.589 1.00 56.94 198 ALA A C 1
ATOM 1603 O O . ALA A 1 198 ? -2.842 -8.692 24.777 1.00 56.94 198 ALA A O 1
ATOM 1604 N N . VAL A 1 199 ? -3.992 -7.075 23.748 1.00 65.44 199 VAL A N 1
ATOM 1605 C CA . VAL A 1 199 ? -5.145 -7.879 23.286 1.00 65.44 199 VAL A CA 1
ATOM 1606 C C . VAL A 1 199 ? -5.236 -7.896 21.770 1.00 65.44 199 VAL A C 1
ATOM 1608 O O . VAL A 1 199 ? -5.343 -6.809 21.217 1.00 65.44 199 VAL A O 1
ATOM 1611 N N . SER A 1 200 ? -5.229 -9.042 21.079 1.00 69.44 200 SER A N 1
ATOM 1612 C CA . SER A 1 200 ? -5.459 -9.074 19.618 1.00 69.44 200 SER A CA 1
ATOM 1613 C C . SER A 1 200 ? -6.938 -8.787 19.329 1.00 69.44 200 SER A C 1
ATOM 1615 O O . SER A 1 200 ? -7.757 -9.675 19.589 1.00 69.44 200 SER A O 1
ATOM 1617 N N . PRO A 1 201 ? -7.340 -7.581 18.867 1.00 72.88 201 PRO A N 1
ATOM 1618 C CA . PRO A 1 201 ? -8.731 -7.348 18.520 1.00 72.88 201 PRO A CA 1
ATOM 1619 C C . PRO A 1 201 ? -9.060 -8.030 17.192 1.00 72.88 201 PRO A C 1
ATOM 1621 O O . PRO A 1 201 ? -8.238 -8.082 16.277 1.00 72.88 201 PRO A O 1
ATOM 1624 N N . ASN A 1 202 ? -10.297 -8.478 17.057 1.00 79.88 202 ASN A N 1
ATOM 1625 C CA . ASN A 1 202 ? -10.893 -8.833 15.782 1.00 79.88 202 ASN A CA 1
ATOM 1626 C C . ASN A 1 202 ? -12.092 -7.914 15.543 1.00 79.88 202 ASN A C 1
ATOM 1628 O O . ASN A 1 202 ? -13.040 -7.944 16.320 1.00 79.88 202 ASN A O 1
ATOM 1632 N N . LEU A 1 203 ? -12.051 -7.102 14.491 1.00 85.12 203 LEU A N 1
ATOM 1633 C CA . LEU A 1 203 ? -13.194 -6.349 13.985 1.00 85.12 203 LEU A CA 1
ATOM 1634 C C . LEU A 1 203 ? -13.605 -6.979 12.654 1.00 85.12 203 LEU A C 1
ATOM 1636 O O . LEU A 1 203 ? -12.876 -6.871 11.671 1.00 85.12 203 LEU A O 1
ATOM 1640 N N . ALA A 1 204 ? -14.739 -7.675 12.636 1.00 85.25 204 ALA A N 1
ATOM 1641 C CA . ALA A 1 204 ? -15.195 -8.447 11.485 1.00 85.25 204 ALA A CA 1
ATOM 1642 C C . ALA A 1 204 ? -16.592 -8.016 11.018 1.00 85.25 204 ALA A C 1
ATOM 1644 O O . ALA A 1 204 ? -17.526 -7.947 11.811 1.00 85.25 204 ALA A O 1
ATOM 1645 N N . MET A 1 205 ? -16.743 -7.788 9.716 1.00 83.75 205 MET A N 1
ATOM 1646 C CA . MET A 1 205 ? -18.022 -7.579 9.035 1.00 83.75 205 MET A CA 1
ATOM 1647 C C . MET A 1 205 ? -18.177 -8.641 7.950 1.00 83.75 205 MET A C 1
ATOM 1649 O O . MET A 1 205 ? -17.298 -8.783 7.101 1.00 83.75 205 MET A O 1
ATOM 1653 N N . GLN A 1 206 ? -19.245 -9.435 8.012 1.00 87.62 206 GLN A N 1
ATOM 1654 C CA . GLN A 1 206 ? -19.426 -10.611 7.159 1.00 87.62 206 GLN A CA 1
ATOM 1655 C C . GLN A 1 206 ? -20.875 -10.765 6.693 1.00 87.62 206 GLN A C 1
ATOM 1657 O O . GLN A 1 206 ? -21.784 -10.592 7.499 1.00 87.62 206 GLN A O 1
ATOM 1662 N N . GLN A 1 207 ? -21.101 -11.183 5.445 1.00 85.25 207 GLN A N 1
ATOM 1663 C CA . GLN A 1 207 ? -22.445 -11.500 4.929 1.00 85.25 207 GLN A CA 1
ATOM 1664 C C . GLN A 1 207 ? -23.427 -10.318 5.102 1.00 85.25 207 GLN A C 1
ATOM 1666 O O . GLN A 1 207 ? -24.458 -10.443 5.770 1.00 85.25 207 GLN A O 1
ATOM 1671 N N . LEU A 1 208 ? -23.075 -9.143 4.562 1.00 81.44 208 LEU A N 1
ATOM 1672 C CA . LEU A 1 208 ? -23.937 -7.950 4.594 1.00 81.44 208 LEU A CA 1
ATOM 1673 C C . LEU A 1 208 ? -24.467 -7.662 3.186 1.00 81.44 208 LEU A C 1
ATOM 1675 O O . LEU A 1 208 ? -23.688 -7.564 2.234 1.00 81.44 208 LEU A O 1
ATOM 1679 N N . HIS A 1 209 ? -25.783 -7.497 3.050 1.00 81.31 209 HIS A N 1
ATOM 1680 C CA . HIS A 1 209 ? -26.433 -7.352 1.744 1.00 81.31 209 HIS A CA 1
ATOM 1681 C C . HIS A 1 209 ? -27.370 -6.134 1.693 1.00 81.31 209 HIS A C 1
ATOM 1683 O O . HIS A 1 209 ? -28.239 -5.974 2.550 1.00 81.31 209 HIS A O 1
ATOM 1689 N N . GLY A 1 210 ? -27.233 -5.316 0.643 1.00 71.25 210 GLY A N 1
ATOM 1690 C CA . GLY A 1 210 ? -28.154 -4.222 0.302 1.00 71.25 210 GLY A CA 1
ATOM 1691 C C . GLY A 1 210 ? -27.966 -2.916 1.084 1.00 71.25 210 GLY A C 1
ATOM 1692 O O . GLY A 1 210 ? -28.901 -2.114 1.160 1.00 71.25 210 GLY A O 1
ATOM 1693 N N . VAL A 1 211 ? -26.791 -2.693 1.678 1.00 70.69 211 VAL A N 1
ATOM 1694 C CA . VAL A 1 211 ? -26.555 -1.585 2.617 1.00 70.69 211 VAL A CA 1
ATOM 1695 C C . VAL A 1 211 ? -26.538 -0.222 1.907 1.00 70.69 211 VAL A C 1
ATOM 1697 O O . VAL A 1 211 ? -25.756 0.011 0.991 1.00 70.69 211 VAL A O 1
ATOM 1700 N N . GLN A 1 212 ? -27.393 0.705 2.347 1.00 66.69 212 GLN A N 1
ATOM 1701 C CA . GLN A 1 212 ? -27.569 2.026 1.719 1.00 66.69 212 GLN A CA 1
ATOM 1702 C C . GLN A 1 212 ? -26.645 3.128 2.281 1.00 66.69 212 GLN A C 1
ATOM 1704 O O . GLN A 1 212 ? -26.792 4.283 1.902 1.00 66.69 212 GLN A O 1
ATOM 1709 N N . HIS A 1 213 ? -25.714 2.796 3.181 1.00 67.75 213 HIS A N 1
ATOM 1710 C CA . HIS A 1 213 ? -24.824 3.729 3.896 1.00 67.75 213 HIS A CA 1
ATOM 1711 C C . HIS A 1 213 ? -23.390 3.166 3.988 1.00 67.75 213 HIS A C 1
ATOM 1713 O O . HIS A 1 213 ? -23.171 2.012 3.614 1.00 67.75 213 HIS A O 1
ATOM 1719 N N . SER A 1 214 ? -22.417 3.966 4.445 1.00 63.78 214 SER A N 1
ATOM 1720 C CA . SER A 1 214 ? -21.017 3.530 4.612 1.00 63.78 214 SER A CA 1
ATOM 1721 C C . SER A 1 214 ? -20.885 2.438 5.675 1.00 63.78 214 SER A C 1
ATOM 1723 O O . SER A 1 214 ? -21.637 2.407 6.650 1.00 63.78 214 SER A O 1
ATOM 1725 N N . VAL A 1 215 ? -19.915 1.533 5.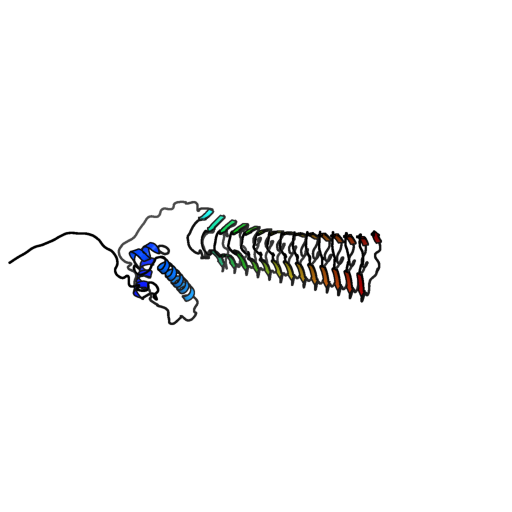506 1.00 69.38 215 VAL A N 1
ATOM 1726 C CA . VAL A 1 215 ? -19.776 0.345 6.366 1.00 69.38 215 VAL A CA 1
ATOM 1727 C C . VAL A 1 215 ? -18.332 0.125 6.818 1.00 69.38 215 VAL A C 1
ATOM 1729 O O . VAL A 1 215 ? -17.547 -0.507 6.106 1.00 69.38 215 VAL A O 1
ATOM 1732 N N . PRO A 1 216 ? -17.979 0.524 8.053 1.00 73.94 216 PRO A N 1
ATOM 1733 C CA . PRO A 1 216 ? -18.443 1.694 8.813 1.00 73.94 216 PRO A CA 1
ATOM 1734 C C . PRO A 1 216 ? -18.054 3.004 8.097 1.00 73.94 216 PRO A C 1
ATOM 1736 O O . PRO A 1 216 ? -17.374 2.963 7.075 1.00 73.94 216 PRO A O 1
ATOM 1739 N N . GLY A 1 217 ? -18.391 4.173 8.642 1.00 81.81 217 GLY A N 1
ATOM 1740 C CA . GLY A 1 217 ? -17.817 5.438 8.151 1.00 81.81 217 GLY A CA 1
ATOM 1741 C C . GLY A 1 217 ? -16.333 5.574 8.527 1.00 81.81 217 GLY A C 1
ATOM 1742 O O . GLY A 1 217 ? -15.442 5.600 7.678 1.00 81.81 217 GLY A O 1
ATOM 1743 N N . TYR A 1 218 ? -16.050 5.600 9.830 1.00 88.12 218 TYR A N 1
ATOM 1744 C CA . TYR A 1 218 ? -14.735 5.877 10.405 1.00 88.12 218 TYR A CA 1
ATOM 1745 C C . TYR A 1 218 ? -14.302 4.783 11.392 1.00 88.12 218 TYR A C 1
ATOM 1747 O O . TYR A 1 218 ? -14.988 4.505 12.376 1.00 88.12 218 TYR A O 1
ATOM 1755 N N . ILE A 1 219 ? -13.122 4.195 11.182 1.00 89.44 219 ILE A N 1
ATOM 1756 C CA . ILE A 1 219 ? -12.495 3.226 12.091 1.00 89.44 219 ILE A CA 1
ATOM 1757 C C . ILE A 1 219 ? -11.170 3.789 12.617 1.00 89.44 219 ILE A C 1
ATOM 1759 O O . ILE A 1 219 ? -10.252 4.056 11.847 1.00 89.44 219 ILE A O 1
ATOM 1763 N N . ASN A 1 220 ? -11.022 3.880 13.939 1.00 90.25 220 ASN A N 1
ATOM 1764 C CA . ASN A 1 220 ? -9.775 4.222 14.626 1.00 90.25 220 ASN A CA 1
ATOM 1765 C C . ASN A 1 220 ? -9.351 3.080 15.552 1.00 90.25 220 ASN A C 1
ATOM 1767 O O . ASN A 1 220 ? -10.068 2.748 16.493 1.00 90.25 220 ASN A O 1
ATOM 1771 N N . GLN A 1 221 ? -8.177 2.498 15.310 1.00 85.75 221 GLN A N 1
ATOM 1772 C CA . GLN A 1 221 ? -7.597 1.450 16.150 1.00 85.75 221 GLN A CA 1
ATOM 1773 C C . GLN A 1 221 ? -6.238 1.877 16.707 1.00 85.75 221 GLN A C 1
ATOM 1775 O O . GLN A 1 221 ? -5.373 2.365 15.979 1.00 85.75 221 GLN A O 1
ATOM 1780 N N . GLN A 1 222 ? -6.029 1.671 18.005 1.00 86.25 222 GLN A N 1
ATOM 1781 C CA . GLN A 1 222 ? -4.764 1.964 18.680 1.00 86.25 222 GLN A CA 1
ATOM 1782 C C . GLN A 1 222 ? -4.336 0.740 19.486 1.00 86.25 222 GLN A C 1
ATOM 1784 O O . GLN A 1 222 ? -4.987 0.391 20.468 1.00 86.25 222 GLN A O 1
ATOM 1789 N N . ASN A 1 223 ? -3.256 0.083 19.065 1.00 80.38 223 ASN A N 1
ATOM 1790 C CA . ASN A 1 223 ? -2.793 -1.191 19.610 1.00 80.38 223 ASN A CA 1
ATOM 1791 C C . ASN A 1 223 ? -1.333 -1.071 20.071 1.00 80.38 223 ASN A C 1
ATOM 1793 O O . ASN A 1 223 ? -0.495 -0.533 19.346 1.00 80.38 223 ASN A O 1
ATOM 1797 N N . GLN A 1 224 ? -1.002 -1.582 21.260 1.00 76.50 224 GLN A N 1
ATOM 1798 C CA . GLN A 1 224 ? 0.392 -1.599 21.726 1.00 76.50 224 GLN A CA 1
ATOM 1799 C C . GLN A 1 224 ? 1.092 -2.925 21.393 1.00 76.50 224 GLN A C 1
ATOM 1801 O O . GLN A 1 224 ? 1.963 -2.946 20.527 1.00 76.50 224 GLN A O 1
ATOM 1806 N N . VAL A 1 225 ? 0.710 -4.034 22.034 1.00 67.00 225 VAL A N 1
ATOM 1807 C CA . VAL A 1 225 ? 1.466 -5.307 21.959 1.00 67.00 225 VAL A CA 1
ATOM 1808 C C . VAL A 1 225 ? 0.894 -6.307 20.939 1.00 67.00 225 VAL A C 1
ATOM 1810 O O . VAL A 1 225 ? 1.541 -7.285 20.581 1.00 67.00 225 VAL A O 1
ATOM 1813 N N . SER A 1 226 ? -0.325 -6.088 20.454 1.00 67.00 226 SER A N 1
ATOM 1814 C CA . SER A 1 226 ? -1.192 -7.158 19.952 1.00 67.00 226 SER A CA 1
ATOM 1815 C C . SER A 1 226 ? -1.696 -7.023 18.511 1.00 67.00 226 SER A C 1
ATOM 1817 O O . SER A 1 226 ? -2.208 -5.971 18.140 1.00 67.00 226 SER A O 1
ATOM 1819 N N . SER A 1 227 ? -1.572 -8.085 17.704 1.00 76.44 227 SER A N 1
ATOM 1820 C CA . SER A 1 227 ? -1.928 -8.120 16.271 1.00 76.44 227 SER A CA 1
ATOM 1821 C C . SER A 1 227 ? -3.432 -7.925 16.026 1.00 76.44 227 SER A C 1
ATOM 1823 O O . SER A 1 227 ? -4.195 -8.860 16.285 1.00 76.44 227 SER A O 1
ATOM 1825 N N . PRO A 1 228 ? -3.895 -6.757 15.536 1.00 79.56 228 PRO A N 1
ATOM 1826 C CA . PRO A 1 228 ? -5.299 -6.569 15.207 1.00 79.56 228 PRO A CA 1
ATOM 1827 C C . PRO A 1 228 ? -5.660 -7.260 13.893 1.00 79.56 228 PRO A C 1
ATOM 1829 O O . PRO A 1 228 ? -4.865 -7.295 12.956 1.00 79.56 228 PRO A O 1
ATOM 1832 N N . ASN A 1 229 ? -6.892 -7.745 13.801 1.00 86.44 229 ASN A N 1
ATOM 1833 C CA . ASN A 1 229 ? -7.508 -8.164 12.552 1.00 86.44 229 ASN A CA 1
ATOM 1834 C C . ASN A 1 229 ? -8.720 -7.273 12.260 1.00 86.44 229 ASN A C 1
ATOM 1836 O O . ASN A 1 229 ? -9.625 -7.167 13.085 1.00 86.44 229 ASN A O 1
ATOM 1840 N N . LEU A 1 230 ? -8.743 -6.649 11.088 1.00 89.19 230 LEU A N 1
ATOM 1841 C CA . LEU A 1 230 ? -9.878 -5.918 10.542 1.00 89.19 230 LEU A CA 1
ATOM 1842 C C . LEU A 1 230 ? -10.281 -6.603 9.236 1.00 89.19 230 LEU A C 1
ATOM 1844 O O . LEU A 1 230 ? -9.548 -6.535 8.254 1.00 89.19 230 LEU A O 1
ATOM 1848 N N . ALA A 1 231 ? -11.415 -7.299 9.242 1.00 90.69 231 ALA A N 1
ATOM 1849 C CA . ALA A 1 231 ? -11.852 -8.141 8.135 1.00 90.69 231 ALA A CA 1
ATOM 1850 C C . ALA A 1 231 ? -13.249 -7.750 7.638 1.00 90.69 231 ALA A C 1
ATOM 1852 O O . ALA A 1 231 ? -14.195 -7.681 8.420 1.00 90.69 231 ALA A O 1
ATOM 1853 N N . MET A 1 232 ? -13.391 -7.560 6.329 1.00 90.19 232 MET A N 1
ATOM 1854 C CA . MET A 1 232 ? -14.672 -7.369 5.641 1.00 90.19 232 MET A CA 1
ATOM 1855 C C . MET A 1 232 ? -14.818 -8.448 4.576 1.00 90.19 232 MET A C 1
ATOM 1857 O O . MET A 1 232 ? -13.935 -8.602 3.733 1.00 90.19 232 MET A O 1
ATOM 1861 N N . GLN A 1 233 ? -15.887 -9.239 4.641 1.00 92.62 233 GLN A N 1
ATOM 1862 C CA . GLN A 1 233 ? -16.075 -10.400 3.771 1.00 92.62 233 GLN A CA 1
ATOM 1863 C C . GLN A 1 233 ? -17.521 -10.508 3.287 1.00 92.62 233 GLN A C 1
ATOM 1865 O O . GLN A 1 233 ? -18.437 -10.281 4.072 1.00 92.62 233 GLN A O 1
ATOM 1870 N N . GLN A 1 234 ? -17.738 -10.920 2.034 1.00 91.38 234 GLN A N 1
ATOM 1871 C CA . GLN A 1 234 ? -19.084 -11.194 1.497 1.00 91.38 234 GLN A CA 1
ATOM 1872 C C . GLN A 1 234 ? -20.028 -9.990 1.679 1.00 91.38 234 GLN A C 1
ATOM 1874 O O . GLN A 1 234 ? -21.054 -10.079 2.358 1.00 91.38 234 GLN A O 1
ATOM 1879 N N . LEU A 1 235 ? -19.640 -8.832 1.133 1.00 88.94 235 LEU A N 1
ATOM 1880 C CA . LEU A 1 235 ? -20.463 -7.618 1.166 1.00 88.94 235 LEU A CA 1
ATOM 1881 C C . LEU A 1 235 ? -21.010 -7.340 -0.233 1.00 88.94 235 LEU A C 1
ATOM 1883 O O . LEU A 1 235 ? -20.253 -7.318 -1.204 1.00 88.94 235 LEU A O 1
ATOM 1887 N N . HIS A 1 236 ? -22.320 -7.136 -0.343 1.00 87.25 236 HIS A N 1
ATOM 1888 C CA . HIS A 1 236 ? -23.001 -7.061 -1.634 1.00 87.25 236 HIS A CA 1
ATOM 1889 C C . HIS A 1 236 ? -23.943 -5.856 -1.711 1.00 87.25 236 HIS A C 1
ATOM 1891 O O . HIS A 1 236 ? -24.836 -5.710 -0.874 1.00 87.25 236 HIS A O 1
ATOM 1897 N N . GLY A 1 237 ? -23.795 -5.033 -2.752 1.00 83.38 237 GLY A N 1
ATOM 1898 C CA . GLY A 1 237 ? -24.702 -3.921 -3.043 1.00 83.38 237 GLY A CA 1
ATOM 1899 C C . GLY A 1 237 ? -24.622 -2.787 -2.021 1.00 83.38 237 GLY A C 1
ATOM 1900 O O . GLY A 1 237 ? -25.664 -2.348 -1.532 1.00 83.38 237 GLY A O 1
ATOM 1901 N N . VAL A 1 238 ? -23.409 -2.343 -1.673 1.00 82.44 238 VAL A N 1
ATOM 1902 C CA . VAL A 1 238 ? -23.197 -1.229 -0.732 1.00 82.44 238 VAL A CA 1
ATOM 1903 C C . VAL A 1 238 ? -23.169 0.096 -1.496 1.00 82.44 238 VAL A C 1
ATOM 1905 O O . VAL A 1 238 ? -22.402 0.260 -2.444 1.00 82.44 238 VAL A O 1
ATOM 1908 N N . GLN A 1 239 ? -24.014 1.048 -1.096 1.00 80.69 239 GLN A N 1
ATOM 1909 C CA . GLN A 1 239 ? -24.174 2.326 -1.807 1.00 80.69 239 GLN A CA 1
ATOM 1910 C C . GLN A 1 239 ? -23.082 3.367 -1.509 1.00 80.69 239 GLN A C 1
ATOM 1912 O O . GLN A 1 239 ? -22.992 4.357 -2.225 1.00 80.69 239 GLN A O 1
ATOM 1917 N N . HIS A 1 240 ? -22.246 3.151 -0.493 1.00 82.12 240 HIS A N 1
ATOM 1918 C CA . HIS A 1 240 ? -21.157 4.050 -0.090 1.00 82.12 240 HIS A CA 1
ATOM 1919 C C . HIS A 1 240 ? -19.858 3.272 0.181 1.00 82.12 240 HIS A C 1
ATOM 1921 O O . HIS A 1 240 ? -19.767 2.083 -0.135 1.00 82.12 240 HIS A O 1
ATOM 1927 N N . SER A 1 241 ? -18.831 3.951 0.699 1.00 80.75 241 SER A N 1
ATOM 1928 C CA . SER A 1 241 ? -17.492 3.388 0.867 1.00 80.75 241 SER A CA 1
ATOM 1929 C C . SER A 1 241 ? -17.441 2.325 1.961 1.00 80.75 241 SER A C 1
ATOM 1931 O O . SER A 1 241 ? -18.255 2.291 2.894 1.00 80.75 241 SER A O 1
ATOM 1933 N N . VAL A 1 242 ? -16.437 1.456 1.861 1.00 83.75 242 VAL A N 1
ATOM 1934 C CA . VAL A 1 242 ? -16.262 0.326 2.776 1.00 83.75 242 VAL A CA 1
ATOM 1935 C C . VAL A 1 242 ? -14.813 0.238 3.261 1.00 83.75 242 VAL A C 1
ATOM 1937 O O . VAL A 1 242 ? -13.993 -0.443 2.639 1.00 83.75 242 VAL A O 1
ATOM 1940 N N . PRO A 1 243 ? -14.477 0.856 4.408 1.00 87.69 243 PRO A N 1
ATOM 1941 C CA . PRO A 1 243 ? -15.070 2.053 5.029 1.00 87.69 243 PRO A CA 1
ATOM 1942 C C . PRO A 1 243 ? -14.784 3.330 4.226 1.00 87.69 243 PRO A C 1
ATOM 1944 O O . PRO A 1 243 ? -14.071 3.285 3.224 1.00 87.69 243 PRO A O 1
ATOM 1947 N N . ASP A 1 244 ? -15.217 4.497 4.712 1.00 87.06 244 ASP A N 1
ATOM 1948 C CA . ASP A 1 244 ? -14.616 5.756 4.245 1.00 87.06 244 ASP A CA 1
ATOM 1949 C C . ASP A 1 244 ? -13.186 5.882 4.798 1.00 87.06 244 ASP A C 1
ATOM 1951 O O . ASP A 1 244 ? -12.229 5.996 4.043 1.00 87.06 244 ASP A O 1
ATOM 1955 N N . HIS A 1 245 ? -12.998 5.806 6.118 1.00 92.31 245 HIS A N 1
ATOM 1956 C CA . HIS A 1 245 ? -11.708 6.097 6.755 1.00 92.31 245 HIS A CA 1
ATOM 1957 C C . HIS A 1 245 ? -11.253 4.998 7.723 1.00 92.31 245 HIS A C 1
ATOM 1959 O O . HIS A 1 245 ? -11.966 4.632 8.655 1.00 92.31 245 HIS A O 1
ATOM 1965 N N . ILE A 1 246 ? -10.010 4.532 7.572 1.00 92.69 246 ILE A N 1
ATOM 1966 C CA . ILE A 1 246 ? -9.325 3.633 8.509 1.00 92.69 246 ILE A CA 1
ATOM 1967 C C . ILE A 1 246 ? -8.046 4.298 9.026 1.00 92.69 246 ILE A C 1
ATOM 1969 O O . ILE A 1 246 ? -7.142 4.627 8.263 1.00 92.69 246 ILE A O 1
ATOM 1973 N N . ASN A 1 247 ? -7.926 4.420 10.344 1.00 93.06 247 ASN A N 1
ATOM 1974 C CA . ASN A 1 247 ? -6.763 4.939 11.054 1.00 93.06 247 ASN A CA 1
ATOM 1975 C C . ASN A 1 247 ? -6.254 3.872 12.035 1.00 93.06 247 ASN A C 1
ATOM 1977 O O . ASN A 1 247 ? -6.988 3.455 12.929 1.00 93.06 247 ASN A O 1
ATOM 1981 N N . GLN A 1 248 ? -5.013 3.409 11.879 1.00 88.25 248 GLN A N 1
ATOM 1982 C CA . GLN A 1 248 ? -4.402 2.413 12.762 1.00 88.25 248 GLN A CA 1
ATOM 1983 C C . GLN A 1 248 ? -3.060 2.906 13.305 1.00 88.25 248 GLN A C 1
ATOM 1985 O O . GLN A 1 248 ? -2.185 3.333 12.552 1.00 88.25 248 GLN A O 1
ATOM 1990 N N . LYS A 1 249 ? -2.871 2.806 14.622 1.00 88.88 249 LYS A N 1
ATOM 1991 C CA . LYS A 1 249 ? -1.593 3.064 15.297 1.00 88.88 249 LYS A CA 1
ATOM 1992 C C . LYS A 1 249 ? -1.173 1.813 16.058 1.00 88.88 249 LYS A C 1
ATOM 1994 O O . LYS A 1 249 ? -1.852 1.429 17.006 1.00 88.88 249 LYS A O 1
ATOM 1999 N N . ASN A 1 250 ? -0.065 1.201 15.658 1.00 83.69 250 ASN A N 1
ATOM 2000 C CA . ASN A 1 250 ? 0.438 -0.062 16.192 1.00 83.69 250 ASN A CA 1
ATOM 2001 C C . ASN A 1 250 ? 1.880 0.118 16.697 1.00 83.69 250 ASN A C 1
ATOM 2003 O O . ASN A 1 250 ? 2.674 0.814 16.062 1.00 83.69 250 ASN A O 1
ATOM 2007 N N . GLN A 1 251 ? 2.245 -0.497 17.826 1.00 80.12 251 GLN A N 1
ATOM 2008 C CA . GLN A 1 251 ? 3.638 -0.473 18.302 1.00 80.12 251 GLN A CA 1
ATOM 2009 C C . GLN A 1 251 ? 4.386 -1.759 17.930 1.00 80.12 251 GLN A C 1
ATOM 2011 O O . GLN A 1 251 ? 5.220 -1.731 17.032 1.00 80.12 251 GLN A O 1
ATOM 2016 N N . VAL A 1 252 ? 4.074 -2.886 18.573 1.00 67.81 252 VAL A N 1
ATOM 2017 C CA . VAL A 1 252 ? 4.798 -4.170 18.417 1.00 67.81 252 VAL A CA 1
ATOM 2018 C C . VAL A 1 252 ? 4.020 -5.172 17.545 1.00 67.81 252 VAL A C 1
ATOM 2020 O O . VAL A 1 252 ? 4.489 -6.261 17.237 1.00 67.81 252 VAL A O 1
ATOM 2023 N N . SER A 1 253 ? 2.811 -4.811 17.122 1.00 68.38 253 SER A N 1
ATOM 2024 C CA . SER A 1 253 ? 1.805 -5.727 16.589 1.00 68.38 253 SER A CA 1
ATOM 2025 C C . SER A 1 253 ? 1.629 -5.700 15.082 1.00 68.38 253 SER A C 1
ATOM 2027 O O . SER A 1 253 ? 1.448 -4.624 14.523 1.00 68.38 253 SER A O 1
ATOM 2029 N N . SER A 1 254 ? 1.614 -6.861 14.422 1.00 78.81 254 SER A N 1
ATOM 2030 C CA . SER A 1 254 ? 1.391 -6.974 12.970 1.00 78.81 254 SER A CA 1
ATOM 2031 C C . SER A 1 254 ? -0.105 -6.876 12.643 1.00 78.81 254 SER A C 1
ATOM 2033 O O . SER A 1 254 ? -0.817 -7.857 12.876 1.00 78.81 254 SER A O 1
ATOM 2035 N N . PRO A 1 255 ? -0.628 -5.732 12.154 1.00 84.06 255 PRO A N 1
ATOM 2036 C CA . PRO A 1 255 ? -2.039 -5.627 11.817 1.00 84.06 255 PRO A CA 1
ATOM 2037 C C . PRO A 1 255 ? -2.361 -6.387 10.535 1.00 84.06 255 PRO A C 1
ATOM 2039 O O . PRO A 1 255 ? -1.578 -6.394 9.589 1.00 84.06 255 PRO A O 1
ATOM 2042 N N . ASN A 1 256 ? -3.552 -6.966 10.480 1.00 89.25 256 ASN A N 1
ATOM 2043 C CA . ASN A 1 256 ? -4.146 -7.486 9.262 1.00 89.25 256 ASN A CA 1
ATOM 2044 C C . ASN A 1 256 ? -5.390 -6.663 8.918 1.00 89.25 256 ASN A C 1
ATOM 2046 O O . ASN A 1 256 ? -6.305 -6.554 9.731 1.00 89.25 256 ASN A O 1
ATOM 2050 N N . LEU A 1 257 ? -5.428 -6.101 7.715 1.00 91.94 257 LEU A N 1
ATOM 2051 C CA . LEU A 1 257 ? -6.595 -5.468 7.118 1.00 91.94 257 LEU A CA 1
ATOM 2052 C C . LEU A 1 257 ? -6.941 -6.241 5.844 1.00 91.94 257 LEU A C 1
ATOM 2054 O O . LEU A 1 257 ? -6.194 -6.193 4.871 1.00 91.94 257 LEU A O 1
ATOM 2058 N N . ALA A 1 258 ? -8.044 -6.984 5.872 1.00 93.62 258 ALA A N 1
ATOM 2059 C CA . ALA A 1 258 ? -8.439 -7.904 4.814 1.00 93.62 258 ALA A CA 1
ATOM 2060 C C . ALA A 1 258 ? -9.843 -7.590 4.283 1.00 93.62 258 ALA A C 1
ATOM 2062 O O . ALA A 1 258 ? -10.799 -7.495 5.052 1.00 93.62 258 ALA A O 1
ATOM 2063 N N . MET A 1 259 ? -9.977 -7.486 2.963 1.00 93.88 259 MET A N 1
ATOM 2064 C CA . MET A 1 259 ? -11.250 -7.271 2.272 1.00 93.88 259 MET A CA 1
ATOM 2065 C C . MET A 1 259 ? -11.430 -8.332 1.199 1.00 93.88 259 MET A C 1
ATOM 2067 O O . MET A 1 259 ? -10.559 -8.488 0.346 1.00 93.88 259 MET A O 1
ATOM 2071 N N . GLN A 1 260 ? -12.510 -9.106 1.268 1.00 95.31 260 GLN A N 1
ATOM 2072 C CA . GLN A 1 260 ? -12.696 -10.275 0.407 1.00 95.31 260 GLN A CA 1
ATOM 2073 C C . GLN A 1 260 ? -14.138 -10.393 -0.087 1.00 95.31 260 GLN A C 1
ATOM 2075 O O . GLN A 1 260 ? -15.070 -10.243 0.696 1.00 95.31 260 GLN A O 1
ATOM 2080 N N . GLN A 1 261 ? -14.336 -10.743 -1.359 1.00 94.94 261 GLN A N 1
ATOM 2081 C CA . GLN A 1 261 ? -15.667 -11.038 -1.915 1.00 94.94 261 GLN A CA 1
ATOM 2082 C C . GLN A 1 261 ? -16.642 -9.851 -1.797 1.00 94.94 261 GLN A C 1
ATOM 2084 O O . GLN A 1 261 ? -17.790 -10.025 -1.380 1.00 94.94 261 GLN A O 1
ATOM 2089 N N . LEU A 1 262 ? -16.200 -8.637 -2.142 1.00 94.00 262 LEU A N 1
ATOM 2090 C CA . LEU A 1 262 ? -17.081 -7.462 -2.156 1.00 94.00 262 LEU A CA 1
ATOM 2091 C C . LEU A 1 262 ? -17.587 -7.198 -3.579 1.00 94.00 262 LEU A C 1
ATOM 2093 O O . LEU A 1 262 ? -16.807 -7.205 -4.531 1.00 94.00 262 LEU A O 1
ATOM 2097 N N . HIS A 1 263 ? -18.892 -6.980 -3.726 1.00 92.69 263 HIS A N 1
ATOM 2098 C CA . HIS A 1 263 ? -19.555 -6.932 -5.029 1.00 92.69 263 HIS A CA 1
ATOM 2099 C C . HIS A 1 263 ? -20.540 -5.763 -5.109 1.00 92.69 263 HIS A C 1
ATOM 2101 O O . HIS A 1 263 ? -21.422 -5.647 -4.259 1.00 92.69 263 HIS A O 1
ATOM 2107 N N . GLY A 1 264 ? -20.442 -4.939 -6.154 1.00 90.50 264 GLY A N 1
ATOM 2108 C CA . GLY A 1 264 ? -21.348 -3.808 -6.370 1.00 90.50 264 GLY A CA 1
ATOM 2109 C C . GLY A 1 264 ? -21.219 -2.761 -5.265 1.00 90.50 264 GLY A C 1
ATOM 2110 O O . GLY A 1 264 ? -22.161 -2.553 -4.499 1.00 90.50 264 GLY A O 1
ATOM 2111 N N . ILE A 1 265 ? -20.036 -2.153 -5.156 1.00 89.50 265 ILE A N 1
ATOM 2112 C CA . ILE A 1 265 ? -19.757 -1.072 -4.203 1.00 89.50 265 ILE A CA 1
ATOM 2113 C C . ILE A 1 265 ? -19.719 0.248 -4.978 1.00 89.50 265 ILE A C 1
ATOM 2115 O O . ILE A 1 265 ? -18.931 0.405 -5.911 1.00 89.50 265 ILE A O 1
ATOM 2119 N N . HIS A 1 266 ? -20.584 1.193 -4.612 1.00 87.94 266 HIS A N 1
ATOM 2120 C CA . HIS A 1 266 ? -20.765 2.452 -5.351 1.00 87.94 266 HIS A CA 1
ATOM 2121 C C . HIS A 1 266 ? -19.683 3.519 -5.091 1.00 87.94 266 HIS A C 1
ATOM 2123 O O . HIS A 1 266 ? -19.633 4.515 -5.807 1.00 87.94 266 HIS A O 1
ATOM 2129 N N . HIS A 1 267 ? -18.815 3.316 -4.101 1.00 88.38 267 HIS A N 1
ATOM 2130 C CA . HIS A 1 267 ? -17.715 4.220 -3.749 1.00 88.38 267 HIS A CA 1
ATOM 2131 C C . HIS A 1 267 ? -16.415 3.423 -3.496 1.00 88.38 267 HIS A C 1
ATOM 2133 O O . HIS A 1 267 ? -16.274 2.295 -3.973 1.00 88.38 267 HIS A O 1
ATOM 2139 N N . SER A 1 268 ? -15.444 4.022 -2.804 1.00 88.88 268 SER A N 1
ATOM 2140 C CA . SER A 1 268 ? -14.102 3.478 -2.591 1.00 88.88 268 SER A CA 1
ATOM 2141 C C . SER A 1 268 ? -14.058 2.314 -1.591 1.00 88.88 268 SER A C 1
ATOM 2143 O O . SER A 1 268 ? -14.909 2.178 -0.705 1.00 88.88 268 SER A O 1
ATOM 2145 N N . VAL A 1 269 ? -13.020 1.481 -1.696 1.00 90.88 269 VAL A N 1
ATOM 2146 C CA . VAL A 1 269 ? -12.806 0.316 -0.819 1.00 90.88 269 VAL A CA 1
ATOM 2147 C C . VAL A 1 269 ? -11.369 0.277 -0.283 1.00 90.88 269 VAL A C 1
ATOM 2149 O O . VAL A 1 269 ? -10.483 -0.281 -0.934 1.00 90.88 269 VAL A O 1
ATOM 2152 N N . PRO A 1 270 ? -11.120 0.803 0.932 1.00 92.69 270 PRO A N 1
ATOM 2153 C CA . PRO A 1 270 ? -11.723 2.003 1.520 1.00 92.69 270 PRO A CA 1
ATOM 2154 C C . PRO A 1 270 ? -11.453 3.255 0.686 1.00 92.69 270 PRO A C 1
ATOM 2156 O O . PRO A 1 270 ? -10.720 3.215 -0.299 1.00 92.69 270 PRO A O 1
ATOM 2159 N N . ASP A 1 271 ? -11.938 4.400 1.149 1.00 91.50 271 ASP A N 1
ATOM 2160 C CA . ASP A 1 271 ? -11.481 5.685 0.622 1.00 91.50 271 ASP A CA 1
ATOM 2161 C C . ASP A 1 271 ? -10.077 6.042 1.148 1.00 91.50 271 ASP A C 1
ATOM 2163 O O . ASP A 1 271 ? -9.119 6.135 0.383 1.00 91.50 271 ASP A O 1
ATOM 2167 N N . HIS A 1 272 ? -9.907 6.110 2.470 1.00 95.06 272 HIS A N 1
ATOM 2168 C CA . HIS A 1 272 ? -8.674 6.545 3.127 1.00 95.06 272 HIS A CA 1
ATOM 2169 C C . HIS A 1 272 ? -8.146 5.518 4.146 1.00 95.06 272 HIS A C 1
ATOM 2171 O O . HIS A 1 272 ? -8.822 5.161 5.110 1.00 95.06 272 HIS A O 1
ATOM 2177 N N . ILE A 1 273 ? -6.883 5.100 4.004 1.00 94.56 273 ILE A N 1
ATOM 2178 C CA . ILE A 1 273 ? -6.146 4.257 4.958 1.00 94.56 273 ILE A CA 1
ATOM 2179 C C . ILE A 1 273 ? -4.917 5.007 5.482 1.00 94.56 273 ILE A C 1
ATOM 2181 O O . ILE A 1 273 ? -4.036 5.395 4.721 1.00 94.56 273 ILE A O 1
ATOM 2185 N N . ASN A 1 274 ? -4.800 5.126 6.803 1.00 94.56 274 ASN A N 1
ATOM 2186 C CA . ASN A 1 274 ? -3.644 5.679 7.501 1.00 94.56 274 ASN A CA 1
ATOM 2187 C C . ASN A 1 274 ? -3.130 4.663 8.531 1.00 94.56 274 ASN A C 1
ATOM 2189 O O . ASN A 1 274 ? -3.859 4.293 9.451 1.00 94.56 274 ASN A O 1
ATOM 2193 N N . GLN A 1 275 ? -1.890 4.199 8.384 1.00 89.50 275 GLN A N 1
ATOM 2194 C CA . GLN A 1 275 ? -1.259 3.251 9.305 1.00 89.50 275 GLN A CA 1
ATOM 2195 C C . GLN A 1 275 ? 0.067 3.802 9.832 1.00 89.50 275 GLN A C 1
ATOM 2197 O O . GLN A 1 275 ? 0.922 4.240 9.063 1.00 89.50 275 GLN A O 1
ATOM 2202 N N . LYS A 1 276 ? 0.265 3.740 11.150 1.00 90.00 276 LYS A N 1
ATOM 2203 C CA . LYS A 1 276 ? 1.537 4.067 11.803 1.00 90.00 276 LYS A CA 1
ATOM 2204 C C . LYS A 1 276 ? 1.995 2.887 12.649 1.00 90.00 276 LYS A C 1
ATOM 2206 O O . LYS A 1 276 ? 1.355 2.592 13.655 1.00 90.00 276 LYS A O 1
ATOM 2211 N N . ASN A 1 277 ? 3.084 2.237 12.254 1.00 85.44 277 ASN A N 1
ATOM 2212 C CA . ASN A 1 277 ? 3.604 1.021 12.876 1.00 85.44 277 ASN A CA 1
ATOM 2213 C C . ASN A 1 277 ? 5.047 1.246 13.360 1.00 85.44 277 ASN A C 1
ATOM 2215 O O . ASN A 1 277 ? 5.835 1.896 12.671 1.00 85.44 277 ASN A O 1
ATOM 2219 N N . GLN A 1 278 ? 5.420 0.714 14.529 1.00 82.38 278 GLN A N 1
ATOM 2220 C CA . GLN A 1 278 ? 6.814 0.777 14.990 1.00 82.38 278 GLN A CA 1
ATOM 2221 C C . GLN A 1 278 ? 7.602 -0.469 14.567 1.00 82.38 278 GLN A C 1
ATOM 2223 O O . GLN A 1 278 ? 8.400 -0.372 13.644 1.00 82.38 278 GLN A O 1
ATOM 2228 N N . VAL A 1 279 ? 7.372 -1.631 15.181 1.00 69.00 279 VAL A N 1
ATOM 2229 C CA . VAL A 1 279 ? 8.225 -2.838 15.055 1.00 69.00 279 VAL A CA 1
ATOM 2230 C C . VAL A 1 279 ? 7.540 -3.962 14.257 1.00 69.00 279 VAL A C 1
ATOM 2232 O O . VAL A 1 279 ? 7.870 -5.136 14.397 1.00 69.00 279 VAL A O 1
ATOM 2235 N N . SER A 1 280 ? 6.503 -3.643 13.480 1.00 69.19 280 SER A N 1
ATOM 2236 C CA . SER A 1 280 ? 5.532 -4.650 13.054 1.00 69.19 280 SER A CA 1
ATOM 2237 C C . SER A 1 280 ? 5.106 -4.576 11.598 1.00 69.19 280 SER A C 1
ATOM 2239 O O . SER A 1 280 ? 4.829 -3.500 11.078 1.00 69.19 280 SER A O 1
ATOM 2241 N N . SER A 1 281 ? 5.030 -5.741 10.951 1.00 79.56 281 SER A N 1
ATOM 2242 C CA . SER A 1 281 ? 4.716 -5.903 9.527 1.00 79.56 281 SER A CA 1
ATOM 2243 C C . SER A 1 281 ? 3.204 -5.862 9.281 1.00 79.56 281 SER A C 1
ATOM 2245 O O . SER A 1 281 ? 2.538 -6.868 9.545 1.00 79.56 281 SER A O 1
ATOM 2247 N N . PRO A 1 282 ? 2.629 -4.743 8.798 1.00 85.75 282 PRO A N 1
ATOM 2248 C CA . PRO A 1 282 ? 1.218 -4.706 8.451 1.00 85.75 282 PRO A CA 1
ATOM 2249 C C . PRO A 1 282 ? 0.944 -5.529 7.194 1.00 85.75 282 PRO A C 1
ATOM 2251 O O . PRO A 1 282 ? 1.736 -5.534 6.254 1.00 85.75 282 PRO A O 1
ATOM 2254 N N . ASN A 1 283 ? -0.214 -6.174 7.154 1.00 90.75 283 ASN A N 1
ATOM 2255 C CA . ASN A 1 283 ? -0.769 -6.783 5.960 1.00 90.75 283 ASN A CA 1
ATOM 2256 C C . ASN A 1 283 ? -2.050 -6.044 5.568 1.00 90.75 283 ASN A C 1
ATOM 2258 O O . ASN A 1 283 ? -2.976 -5.935 6.369 1.00 90.75 283 ASN A O 1
ATOM 2262 N N . LEU A 1 284 ? -2.105 -5.559 4.334 1.00 93.06 284 LEU A N 1
ATOM 2263 C CA . LEU A 1 284 ? -3.283 -4.979 3.709 1.00 93.06 284 LEU A CA 1
ATOM 2264 C C . LEU A 1 284 ? -3.593 -5.795 2.453 1.00 93.06 284 LEU A C 1
ATOM 2266 O O . LEU A 1 284 ? -2.848 -5.741 1.478 1.00 93.06 284 LEU A O 1
ATOM 2270 N N . ALA A 1 285 ? -4.664 -6.583 2.502 1.00 95.25 285 ALA A N 1
ATOM 2271 C CA . ALA A 1 285 ? -5.019 -7.555 1.476 1.00 95.25 285 ALA A CA 1
ATOM 2272 C C . ALA A 1 285 ? -6.442 -7.326 0.953 1.00 95.25 285 ALA A C 1
ATOM 2274 O O . ALA A 1 285 ? -7.392 -7.235 1.729 1.00 95.25 285 ALA A O 1
ATOM 2275 N N . MET A 1 286 ? -6.593 -7.282 -0.368 1.00 95.81 286 MET A N 1
ATOM 2276 C CA . MET A 1 286 ? -7.872 -7.104 -1.054 1.00 95.81 286 MET A CA 1
ATOM 2277 C C . MET A 1 286 ? -8.035 -8.166 -2.129 1.00 95.81 286 MET A C 1
ATOM 2279 O O . MET A 1 286 ? -7.137 -8.351 -2.951 1.00 95.81 286 MET A O 1
ATOM 2283 N N . GLN A 1 287 ? -9.156 -8.883 -2.108 1.00 96.38 287 GLN A N 1
ATOM 2284 C CA . GLN A 1 287 ? -9.361 -10.048 -2.961 1.00 96.38 287 GLN A CA 1
ATOM 2285 C C . GLN A 1 287 ? -10.806 -10.158 -3.458 1.00 96.38 287 GLN A C 1
ATOM 2287 O O . GLN A 1 287 ? -11.738 -9.936 -2.689 1.00 96.38 287 GLN A O 1
ATOM 2292 N N . GLN A 1 288 ? -11.010 -10.580 -4.710 1.00 96.50 288 GLN A N 1
ATOM 2293 C CA . GLN A 1 288 ? -12.350 -10.866 -5.258 1.00 96.50 288 GLN A CA 1
ATOM 2294 C C . GLN A 1 288 ? -13.294 -9.653 -5.153 1.00 96.50 288 GLN A C 1
ATOM 2296 O O . GLN A 1 288 ? -14.411 -9.768 -4.644 1.00 96.50 288 GLN A O 1
ATOM 2301 N N . LEU A 1 289 ? -12.832 -8.480 -5.603 1.00 96.25 289 LEU A N 1
ATOM 2302 C CA . LEU A 1 289 ? -13.649 -7.262 -5.656 1.00 96.25 289 LEU A CA 1
ATOM 2303 C C . LEU A 1 289 ? -14.222 -7.079 -7.063 1.00 96.25 289 LEU A C 1
ATOM 2305 O O . LEU A 1 289 ? -13.477 -7.078 -8.042 1.00 96.25 289 LEU A O 1
ATOM 2309 N N . HIS A 1 290 ? -15.537 -6.907 -7.170 1.00 95.31 290 HIS A N 1
ATOM 2310 C CA . HIS A 1 290 ? -16.234 -6.857 -8.457 1.00 95.31 290 HIS A CA 1
ATOM 2311 C C . HIS A 1 290 ? -17.194 -5.669 -8.523 1.00 95.31 290 HIS A C 1
ATOM 2313 O O . HIS A 1 290 ? -18.039 -5.509 -7.644 1.00 95.31 290 HIS A O 1
ATOM 2319 N N . GLY A 1 291 ? -17.111 -4.868 -9.588 1.00 93.94 291 GLY A N 1
ATOM 2320 C CA . GLY A 1 291 ? -17.998 -3.718 -9.790 1.00 93.94 291 GLY A CA 1
ATOM 2321 C C . GLY A 1 291 ? -17.827 -2.674 -8.688 1.00 93.94 291 GLY A C 1
ATOM 2322 O O . GLY A 1 291 ? -18.743 -2.448 -7.896 1.00 93.94 291 GLY A O 1
ATOM 2323 N N . ILE A 1 292 ? -16.634 -2.080 -8.618 1.00 93.88 292 ILE A N 1
ATOM 2324 C CA . ILE A 1 292 ? -16.316 -1.000 -7.677 1.00 93.88 292 ILE A CA 1
ATOM 2325 C C . ILE A 1 292 ? -16.317 0.316 -8.455 1.00 93.88 292 ILE A C 1
ATOM 2327 O O . ILE A 1 292 ? -15.553 0.480 -9.405 1.00 93.88 292 ILE A O 1
ATOM 2331 N N . HIS A 1 293 ? -17.193 1.248 -8.089 1.00 92.25 293 HIS A N 1
ATOM 2332 C CA . HIS A 1 293 ? -17.407 2.493 -8.839 1.00 92.25 293 HIS A CA 1
ATOM 2333 C C . HIS A 1 293 ? -16.393 3.605 -8.510 1.00 92.25 293 HIS A C 1
ATOM 2335 O O . HIS A 1 293 ? -16.399 4.651 -9.156 1.00 92.25 293 HIS A O 1
ATOM 2341 N N . HIS A 1 294 ? -15.504 3.389 -7.541 1.00 90.88 294 HIS A N 1
ATOM 2342 C CA . HIS A 1 294 ? -14.403 4.302 -7.238 1.00 90.88 294 HIS A CA 1
ATOM 2343 C C . HIS A 1 294 ? -13.099 3.528 -6.990 1.00 90.88 294 HIS A C 1
ATOM 2345 O O . HIS A 1 294 ? -12.909 2.456 -7.569 1.00 90.88 294 HIS A O 1
ATOM 2351 N N . SER A 1 295 ? -12.163 4.091 -6.229 1.00 92.75 295 SER A N 1
ATOM 2352 C CA . SER A 1 295 ? -10.805 3.557 -6.090 1.00 92.75 295 SER A CA 1
ATOM 2353 C C . SER A 1 295 ? -10.698 2.404 -5.082 1.00 92.75 295 SER A C 1
ATOM 2355 O O . SER A 1 295 ? -11.530 2.234 -4.186 1.00 92.75 295 SER A O 1
ATOM 2357 N N . VAL A 1 296 ? -9.631 1.609 -5.206 1.00 94.00 296 VAL A N 1
ATOM 2358 C CA . VAL A 1 296 ? -9.367 0.449 -4.340 1.00 94.00 296 VAL A CA 1
ATOM 2359 C C . VAL A 1 296 ? -7.923 0.456 -3.826 1.00 94.00 296 VAL A C 1
ATOM 2361 O O . VAL A 1 296 ? -7.031 -0.094 -4.476 1.00 94.00 296 VAL A O 1
ATOM 2364 N N . PRO A 1 297 ? -7.664 1.018 -2.632 1.00 95.12 297 PRO A N 1
ATOM 2365 C CA . PRO A 1 297 ? -8.295 2.203 -2.039 1.00 95.12 297 PRO A CA 1
ATOM 2366 C C . PRO A 1 297 ? -8.053 3.465 -2.873 1.00 95.12 297 PRO A C 1
ATOM 2368 O O . PRO A 1 297 ? -7.278 3.442 -3.831 1.00 95.12 297 PRO A O 1
ATOM 2371 N N . ASP A 1 298 ? -8.611 4.601 -2.456 1.00 94.25 298 ASP A N 1
ATOM 2372 C CA . ASP A 1 298 ? -8.192 5.887 -3.024 1.00 94.25 298 ASP A CA 1
ATOM 2373 C C . ASP A 1 298 ? -6.851 6.358 -2.447 1.00 94.25 298 ASP A C 1
ATOM 2375 O O . ASP A 1 298 ? -5.886 6.546 -3.185 1.00 94.25 298 ASP A O 1
ATOM 2379 N N . HIS A 1 299 ? -6.733 6.436 -1.122 1.00 96.50 299 HIS A N 1
ATOM 2380 C CA . HIS A 1 299 ? -5.555 6.962 -0.434 1.00 96.50 299 HIS A CA 1
ATOM 2381 C C . HIS A 1 299 ? -4.989 5.976 0.598 1.00 96.50 299 HIS A C 1
ATOM 2383 O O . HIS A 1 299 ? -5.660 5.587 1.552 1.00 96.50 299 HIS A O 1
ATOM 2389 N N . ILE A 1 300 ? -3.707 5.620 0.469 1.00 95.38 300 ILE A N 1
ATOM 2390 C CA . ILE A 1 300 ? -2.947 4.820 1.439 1.00 95.38 300 ILE A CA 1
ATOM 2391 C C . ILE A 1 300 ? -1.755 5.627 1.951 1.00 95.38 300 ILE A C 1
ATOM 2393 O O . ILE A 1 300 ? -0.873 6.006 1.185 1.00 95.38 300 ILE A O 1
ATOM 2397 N N . ASN A 1 301 ? -1.668 5.806 3.266 1.00 94.88 301 ASN A N 1
ATOM 2398 C CA . ASN A 1 301 ? -0.535 6.411 3.956 1.00 94.88 301 ASN A CA 1
ATOM 2399 C C . ASN A 1 301 ? 0.013 5.440 5.012 1.00 94.88 301 ASN A C 1
ATOM 2401 O O . ASN A 1 301 ? -0.724 5.028 5.910 1.00 94.88 301 ASN A O 1
ATOM 2405 N N . GLN A 1 302 ? 1.291 5.069 4.920 1.00 89.81 302 GLN A N 1
ATOM 2406 C CA . GLN A 1 302 ? 1.950 4.175 5.877 1.00 89.81 302 GLN A CA 1
ATOM 2407 C C . GLN A 1 302 ? 3.255 4.779 6.404 1.00 89.81 302 GLN A C 1
ATOM 2409 O O . GLN A 1 302 ? 4.128 5.177 5.634 1.00 89.81 302 GLN A O 1
ATOM 2414 N N . GLN A 1 303 ? 3.407 4.810 7.728 1.00 89.88 303 GLN A N 1
ATOM 2415 C CA . GLN A 1 303 ? 4.633 5.227 8.410 1.00 89.88 303 GLN A CA 1
ATOM 2416 C C . GLN A 1 303 ? 5.135 4.083 9.289 1.00 89.88 303 GLN A C 1
ATOM 2418 O O . GLN A 1 303 ? 4.429 3.639 10.192 1.00 89.88 303 GLN A O 1
ATOM 2423 N N . ASN A 1 304 ? 6.347 3.610 9.021 1.00 85.94 304 ASN A N 1
ATOM 2424 C CA . ASN A 1 304 ? 6.889 2.353 9.525 1.00 85.94 304 ASN A CA 1
ATOM 2425 C C . ASN A 1 304 ? 8.323 2.556 10.041 1.00 85.94 304 ASN A C 1
ATOM 2427 O O . ASN A 1 304 ? 9.126 3.215 9.377 1.00 85.94 304 ASN A O 1
ATOM 2431 N N . GLN A 1 305 ? 8.685 1.986 11.195 1.00 82.50 305 GLN A N 1
ATOM 2432 C CA . GLN A 1 305 ? 10.082 2.019 11.657 1.00 82.50 305 GLN A CA 1
ATOM 2433 C C . GLN A 1 305 ? 10.835 0.749 11.248 1.00 82.50 305 GLN A C 1
ATOM 2435 O O . GLN A 1 305 ? 11.653 0.813 10.340 1.00 82.50 305 GLN A O 1
ATOM 2440 N N . VAL A 1 306 ? 10.542 -0.395 11.864 1.00 71.62 306 VAL A N 1
ATOM 2441 C CA . VAL A 1 306 ? 11.222 -1.680 11.644 1.00 71.62 306 VAL A CA 1
ATOM 2442 C C . VAL A 1 306 ? 10.188 -2.716 11.202 1.00 71.62 306 VAL A C 1
ATOM 2444 O O . VAL A 1 306 ? 9.680 -3.479 12.022 1.00 71.62 306 VAL A O 1
ATOM 2447 N N . SER A 1 307 ? 9.794 -2.701 9.927 1.00 70.75 307 SER A N 1
ATOM 2448 C CA . SER A 1 307 ? 8.719 -3.574 9.439 1.00 70.75 307 SER A CA 1
ATOM 2449 C C . SER A 1 307 ? 8.718 -3.823 7.937 1.00 70.75 307 SER A C 1
ATOM 2451 O O . SER A 1 307 ? 9.150 -2.985 7.158 1.00 70.75 307 SER A O 1
ATOM 2453 N N . SER A 1 308 ? 8.166 -4.958 7.508 1.00 79.69 308 SER A N 1
ATOM 2454 C CA . SER A 1 308 ? 7.968 -5.269 6.086 1.00 79.69 308 SER A CA 1
ATOM 2455 C C . SER A 1 308 ? 6.478 -5.195 5.753 1.00 79.69 308 SER A C 1
ATOM 2457 O O . SER A 1 308 ? 5.786 -6.208 5.879 1.00 79.69 308 SER A O 1
ATOM 2459 N N . PRO A 1 309 ? 5.941 -4.010 5.402 1.00 85.69 309 PRO A N 1
ATOM 2460 C CA . PRO A 1 309 ? 4.528 -3.870 5.087 1.00 85.69 309 PRO A CA 1
ATOM 2461 C C . PRO A 1 309 ? 4.189 -4.611 3.792 1.00 85.69 309 PRO A C 1
ATOM 2463 O O . PRO A 1 309 ? 4.890 -4.480 2.792 1.00 85.69 309 PRO A O 1
ATOM 2466 N N . ASN A 1 310 ? 3.097 -5.367 3.799 1.00 90.81 310 ASN A N 1
ATOM 2467 C CA . ASN A 1 310 ? 2.569 -6.053 2.629 1.00 90.81 310 ASN A CA 1
ATOM 2468 C C . ASN A 1 310 ? 1.265 -5.393 2.176 1.00 90.81 310 ASN A C 1
ATOM 2470 O O . ASN A 1 310 ? 0.335 -5.237 2.966 1.00 90.81 310 ASN A O 1
ATOM 2474 N N . LEU A 1 311 ? 1.194 -5.039 0.897 1.00 93.25 311 LEU A N 1
ATOM 2475 C CA . LEU A 1 311 ? 0.028 -4.475 0.236 1.00 93.25 311 LEU A CA 1
ATOM 2476 C C . LEU A 1 311 ? -0.299 -5.330 -0.988 1.00 93.25 311 LEU A C 1
ATOM 2478 O O . LEU A 1 311 ? 0.419 -5.282 -1.983 1.00 93.25 311 LEU A O 1
ATOM 2482 N N . ALA A 1 312 ? -1.357 -6.134 -0.902 1.00 95.56 312 ALA A N 1
ATOM 2483 C CA . ALA A 1 312 ? -1.721 -7.132 -1.902 1.00 95.56 312 ALA A CA 1
ATOM 2484 C C . ALA A 1 312 ? -3.147 -6.918 -2.430 1.00 95.56 312 ALA A C 1
ATOM 2486 O O . ALA A 1 312 ? -4.094 -6.823 -1.652 1.00 95.56 312 ALA A O 1
ATOM 2487 N N . MET A 1 313 ? -3.305 -6.888 -3.752 1.00 96.44 313 MET A N 1
ATOM 2488 C CA . MET A 1 313 ? -4.582 -6.696 -4.447 1.00 96.44 313 MET A CA 1
ATOM 2489 C C . MET A 1 313 ? -4.714 -7.743 -5.542 1.00 96.44 313 MET A C 1
ATOM 2491 O O . MET A 1 313 ? -3.840 -7.847 -6.401 1.00 96.44 313 MET A O 1
ATOM 2495 N N . GLN A 1 314 ? -5.755 -8.571 -5.475 1.00 96.56 314 GLN A N 1
ATOM 2496 C CA . GLN A 1 314 ? -5.879 -9.761 -6.316 1.00 96.56 314 GLN A CA 1
ATOM 2497 C C . GLN A 1 314 ? -7.314 -9.979 -6.799 1.00 96.56 314 GLN A C 1
ATOM 2499 O O . GLN A 1 314 ? -8.242 -9.856 -6.006 1.00 96.56 314 GLN A O 1
ATOM 2504 N N . GLN A 1 315 ? -7.504 -10.404 -8.051 1.00 96.94 315 GLN A N 1
ATOM 2505 C CA . GLN A 1 315 ? -8.829 -10.770 -8.588 1.00 96.94 315 GLN A CA 1
ATOM 2506 C C . GLN A 1 315 ? -9.818 -9.598 -8.476 1.00 96.94 315 GLN A C 1
ATOM 2508 O O . GLN A 1 315 ? -10.836 -9.697 -7.786 1.00 96.94 315 GLN A O 1
ATOM 2513 N N . LEU A 1 316 ? -9.474 -8.453 -9.079 1.00 97.12 316 LEU A N 1
ATOM 2514 C CA . LEU A 1 316 ? -10.343 -7.270 -9.086 1.00 97.12 316 LEU A CA 1
ATOM 2515 C C . LEU A 1 316 ? -10.868 -7.008 -10.499 1.00 97.12 316 LEU A C 1
ATOM 2517 O O . LEU A 1 316 ? -10.095 -6.949 -11.457 1.00 97.12 316 LEU A O 1
ATOM 2521 N N . HIS A 1 317 ? -12.180 -6.835 -10.627 1.00 96.12 317 HIS A N 1
ATOM 2522 C CA . HIS A 1 317 ? -12.861 -6.780 -11.919 1.00 96.12 317 HIS A CA 1
ATOM 2523 C C . HIS A 1 317 ? -13.820 -5.586 -11.996 1.00 96.12 317 HIS A C 1
ATOM 2525 O O . HIS A 1 317 ? -14.710 -5.435 -11.157 1.00 96.12 317 HIS A O 1
ATOM 2531 N N . GLY A 1 318 ? -13.673 -4.757 -13.032 1.00 94.88 318 GLY A N 1
ATOM 2532 C CA . GLY A 1 318 ? -14.563 -3.621 -13.291 1.00 94.88 318 GLY A CA 1
ATOM 2533 C C . GLY A 1 318 ? -14.460 -2.514 -12.240 1.00 94.88 318 GLY A C 1
ATOM 2534 O O . GLY A 1 318 ? -15.480 -2.087 -11.699 1.00 94.88 318 GLY A O 1
ATOM 2535 N N . VAL A 1 319 ? -13.236 -2.070 -11.940 1.00 95.75 319 VAL A N 1
ATOM 2536 C CA . VAL A 1 319 ? -12.978 -0.926 -11.050 1.00 95.75 319 VAL A CA 1
ATOM 2537 C C . VAL A 1 319 ? -12.971 0.364 -11.877 1.00 95.75 319 VAL A C 1
ATOM 2539 O O . VAL A 1 319 ? -12.209 0.478 -12.836 1.00 95.75 319 VAL A O 1
ATOM 2542 N N . GLN A 1 320 ? -13.823 1.331 -11.532 1.00 94.19 320 GLN A N 1
ATOM 2543 C CA . GLN A 1 320 ? -14.005 2.563 -12.317 1.00 94.19 320 GLN A CA 1
ATOM 2544 C C . GLN A 1 320 ? -12.968 3.659 -12.017 1.00 94.19 320 GLN A C 1
ATOM 2546 O O . GLN A 1 320 ? -12.891 4.634 -12.754 1.00 94.19 320 GLN A O 1
ATOM 2551 N N . HIS A 1 321 ? -12.155 3.515 -10.970 1.00 94.06 321 HIS A N 1
ATOM 2552 C CA . HIS A 1 321 ? -11.020 4.402 -10.698 1.00 94.06 321 HIS A CA 1
ATOM 2553 C C . HIS A 1 321 ? -9.744 3.598 -10.393 1.00 94.06 321 HIS A C 1
ATOM 2555 O O . HIS A 1 321 ? -9.598 2.457 -10.833 1.00 94.06 321 HIS A O 1
ATOM 2561 N N . SER A 1 322 ? -8.765 4.228 -9.748 1.00 95.56 322 SER A N 1
ATOM 2562 C CA . SER A 1 322 ? -7.404 3.718 -9.612 1.00 95.56 322 SER A CA 1
ATOM 2563 C C . SER A 1 322 ? -7.286 2.600 -8.575 1.00 95.56 322 SER A C 1
ATOM 2565 O O . SER A 1 322 ? -8.047 2.520 -7.607 1.00 95.56 322 SER A O 1
ATOM 2567 N N . VAL A 1 323 ? -6.269 1.755 -8.748 1.00 95.75 323 VAL A N 1
ATOM 2568 C CA . VAL A 1 323 ? -5.981 0.629 -7.852 1.00 95.75 323 VAL A CA 1
ATOM 2569 C C . VAL A 1 323 ? -4.512 0.653 -7.424 1.00 95.75 323 VAL A C 1
ATOM 2571 O O . VAL A 1 323 ? -3.668 0.065 -8.098 1.00 95.75 323 VAL A O 1
ATOM 2574 N N . PRO A 1 324 ? -4.168 1.290 -6.292 1.00 96.44 324 PRO A N 1
ATOM 2575 C CA . PRO A 1 324 ? -4.863 2.397 -5.619 1.00 96.44 324 PRO A CA 1
ATOM 2576 C C . PRO A 1 324 ? -4.722 3.734 -6.357 1.00 96.44 324 PRO A C 1
ATOM 2578 O O . PRO A 1 324 ? -3.924 3.855 -7.288 1.00 96.44 324 PRO A O 1
ATOM 2581 N N . GLY A 1 325 ? -5.417 4.774 -5.890 1.00 95.81 325 GLY A N 1
ATOM 2582 C CA . GLY A 1 325 ? -5.165 6.164 -6.303 1.00 95.81 325 GLY A CA 1
ATOM 2583 C C . GLY A 1 325 ? -3.766 6.643 -5.915 1.00 95.81 325 GLY A C 1
ATOM 2584 O O . GLY A 1 325 ? -2.902 6.853 -6.770 1.00 95.81 325 GLY A O 1
ATOM 2585 N N . HIS A 1 326 ? -3.521 6.764 -4.614 1.00 97.06 326 HIS A N 1
ATOM 2586 C CA . HIS A 1 326 ? -2.298 7.306 -4.037 1.00 97.06 326 HIS A CA 1
ATOM 2587 C C . HIS A 1 326 ? -1.741 6.385 -2.945 1.00 97.06 326 HIS A C 1
ATOM 2589 O O . HIS A 1 326 ? -2.420 6.046 -1.980 1.00 97.06 326 HIS A O 1
ATOM 2595 N N . ILE A 1 327 ? -0.463 6.024 -3.060 1.00 95.19 327 ILE A N 1
ATOM 2596 C CA . ILE A 1 327 ? 0.309 5.290 -2.056 1.00 95.19 327 ILE A CA 1
ATOM 2597 C C . ILE A 1 327 ? 1.441 6.191 -1.564 1.00 95.19 327 ILE A C 1
ATOM 2599 O O . ILE A 1 327 ? 2.322 6.562 -2.334 1.00 95.19 327 ILE A O 1
ATOM 2603 N N . ASN A 1 328 ? 1.466 6.485 -0.268 1.00 94.56 328 ASN A N 1
ATOM 2604 C CA . ASN A 1 328 ? 2.560 7.164 0.417 1.00 94.56 328 ASN A CA 1
ATOM 2605 C C . ASN A 1 328 ? 3.136 6.240 1.498 1.00 94.56 328 ASN A C 1
ATOM 2607 O O . ASN A 1 328 ? 2.407 5.804 2.390 1.00 94.56 328 ASN A O 1
ATOM 2611 N N . GLN A 1 329 ? 4.430 5.927 1.429 1.00 89.06 329 GLN A N 1
ATOM 2612 C CA . GLN A 1 329 ? 5.109 5.072 2.406 1.00 89.06 329 GLN A CA 1
ATOM 2613 C C . GLN A 1 329 ? 6.404 5.719 2.898 1.00 89.06 329 GLN A C 1
ATOM 2615 O O . GLN A 1 329 ? 7.249 6.135 2.107 1.00 89.06 329 GLN A O 1
ATOM 2620 N N . GLN A 1 330 ? 6.578 5.764 4.216 1.00 89.56 330 GLN A N 1
ATOM 2621 C CA . GLN A 1 330 ? 7.796 6.233 4.873 1.00 89.56 330 GLN A CA 1
ATOM 2622 C C . GLN A 1 330 ? 8.306 5.127 5.795 1.00 89.56 330 GLN A C 1
ATOM 2624 O O . GLN A 1 330 ? 7.662 4.832 6.803 1.00 89.56 330 GLN A O 1
ATOM 2629 N N . ASN A 1 331 ? 9.436 4.507 5.452 1.00 85.50 331 ASN A N 1
ATOM 2630 C CA . ASN A 1 331 ? 9.963 3.346 6.168 1.00 85.50 331 ASN A CA 1
ATOM 2631 C C . ASN A 1 331 ? 11.419 3.576 6.633 1.00 85.50 331 ASN A C 1
ATOM 2633 O O . ASN A 1 331 ? 12.217 4.153 5.897 1.00 85.50 331 ASN A O 1
ATOM 2637 N N . GLN A 1 332 ? 11.815 3.124 7.830 1.00 82.19 332 GLN A N 1
ATOM 2638 C CA . GLN A 1 332 ? 13.230 3.204 8.249 1.00 82.19 332 GLN A CA 1
ATOM 2639 C C . GLN A 1 332 ? 14.012 1.944 7.851 1.00 82.19 332 GLN A C 1
ATOM 2641 O O . GLN A 1 332 ? 14.873 2.025 6.981 1.00 82.19 332 GLN A O 1
ATOM 2646 N N . VAL A 1 333 ? 13.692 0.788 8.434 1.00 71.62 333 VAL A N 1
ATOM 2647 C CA . VAL A 1 333 ? 14.312 -0.520 8.163 1.00 71.62 333 VAL A CA 1
ATOM 2648 C C . VAL A 1 333 ? 13.211 -1.486 7.729 1.00 71.62 333 VAL A C 1
ATOM 2650 O O . VAL A 1 333 ? 12.432 -1.953 8.559 1.00 71.62 333 VAL A O 1
ATOM 2653 N N . ALA A 1 334 ? 13.083 -1.729 6.424 1.00 69.06 334 ALA A N 1
ATOM 2654 C CA . ALA A 1 334 ? 11.860 -2.315 5.872 1.00 69.06 334 ALA A CA 1
ATOM 2655 C C . ALA A 1 334 ? 12.034 -2.981 4.509 1.00 69.06 334 ALA A C 1
ATOM 2657 O O . ALA A 1 334 ? 12.778 -2.485 3.679 1.00 69.06 334 ALA A O 1
ATOM 2658 N N . SER A 1 335 ? 11.244 -4.005 4.198 1.00 78.69 335 SER A N 1
ATOM 2659 C CA . SER A 1 335 ? 11.076 -4.464 2.810 1.00 78.69 335 SER A CA 1
ATOM 2660 C C . SER A 1 335 ? 9.601 -4.370 2.427 1.00 78.69 335 SER A C 1
ATOM 2662 O O . SER A 1 335 ? 8.875 -5.354 2.585 1.00 78.69 335 SER A O 1
ATOM 2664 N N . PRO A 1 336 ? 9.115 -3.184 2.004 1.00 84.31 336 PRO A N 1
ATOM 2665 C CA . PRO A 1 336 ? 7.718 -3.016 1.642 1.00 84.31 336 PRO A CA 1
ATOM 2666 C C . PRO A 1 336 ? 7.412 -3.796 0.360 1.00 84.31 336 PRO A C 1
ATOM 2668 O O . PRO A 1 336 ? 8.101 -3.649 -0.648 1.00 84.31 336 PRO A O 1
ATOM 2671 N N . ASN A 1 337 ? 6.370 -4.620 0.395 1.00 90.31 337 ASN A N 1
ATOM 2672 C CA . ASN A 1 337 ? 5.896 -5.394 -0.743 1.00 90.31 337 ASN A CA 1
ATOM 2673 C C . ASN A 1 337 ? 4.566 -4.827 -1.242 1.00 90.31 337 ASN A C 1
ATOM 2675 O O . ASN A 1 337 ? 3.600 -4.743 -0.487 1.00 90.31 337 ASN A O 1
ATOM 2679 N N . LEU A 1 338 ? 4.515 -4.469 -2.519 1.00 93.00 338 LEU A N 1
ATOM 2680 C CA . LEU A 1 338 ? 3.335 -4.008 -3.232 1.00 93.00 338 LEU A CA 1
ATOM 2681 C C . LEU A 1 338 ? 3.051 -4.990 -4.370 1.00 93.00 338 LEU A C 1
ATOM 2683 O O . LEU A 1 338 ? 3.842 -5.086 -5.303 1.00 93.00 338 LEU A O 1
ATOM 2687 N N . ALA A 1 339 ? 1.942 -5.720 -4.297 1.00 95.38 339 ALA A N 1
ATOM 2688 C CA . ALA A 1 339 ? 1.576 -6.755 -5.255 1.00 95.38 339 ALA A CA 1
ATOM 2689 C C . ALA A 1 339 ? 0.159 -6.535 -5.804 1.00 95.38 339 ALA A C 1
ATOM 2691 O O . ALA A 1 339 ? -0.811 -6.547 -5.051 1.00 95.38 339 ALA A O 1
ATOM 2692 N N . MET A 1 340 ? 0.035 -6.397 -7.122 1.00 96.44 340 MET A N 1
ATOM 2693 C CA . MET A 1 340 ? -1.233 -6.343 -7.854 1.00 96.44 340 MET A CA 1
ATOM 2694 C C . MET A 1 340 ? -1.283 -7.485 -8.864 1.00 96.44 340 MET A C 1
ATOM 2696 O O . MET A 1 340 ? -0.362 -7.634 -9.666 1.00 96.44 340 MET A O 1
ATOM 2700 N N . GLN A 1 341 ? -2.321 -8.319 -8.800 1.00 96.69 341 GLN A N 1
ATOM 2701 C CA . GLN A 1 341 ? -2.443 -9.517 -9.634 1.00 96.69 341 GLN A CA 1
ATOM 2702 C C . GLN A 1 341 ? -3.873 -9.720 -10.140 1.00 96.69 341 GLN A C 1
ATOM 2704 O O . GLN A 1 341 ? -4.815 -9.519 -9.379 1.00 96.69 341 GLN A O 1
ATOM 2709 N N . GLN A 1 342 ? -4.048 -10.201 -11.374 1.00 97.06 342 GLN A N 1
ATOM 2710 C CA . GLN A 1 342 ? -5.368 -10.575 -11.916 1.00 97.06 342 GLN A CA 1
ATOM 2711 C C . GLN A 1 342 ? -6.363 -9.402 -11.826 1.00 97.06 342 GLN A C 1
ATOM 2713 O O . GLN A 1 342 ? -7.399 -9.494 -11.163 1.00 97.06 342 GLN A O 1
ATOM 2718 N N . LEU A 1 343 ? -6.009 -8.261 -12.430 1.00 97.44 343 LEU A N 1
ATOM 2719 C CA . LEU A 1 343 ? -6.886 -7.086 -12.489 1.00 97.44 343 LEU A CA 1
ATOM 2720 C C . LEU A 1 343 ? -7.439 -6.916 -13.902 1.00 97.44 343 LEU A C 1
ATOM 2722 O O . LEU A 1 343 ? -6.682 -6.931 -14.872 1.00 97.44 343 LEU A O 1
ATOM 2726 N N . HIS A 1 344 ? -8.750 -6.722 -14.023 1.00 96.62 344 HIS A N 1
ATOM 2727 C CA . HIS A 1 344 ? -9.429 -6.675 -15.317 1.00 96.62 344 HIS A CA 1
ATOM 2728 C C . HIS A 1 344 ? -10.382 -5.477 -15.412 1.00 96.62 344 HIS A C 1
ATOM 2730 O O . HIS A 1 344 ? -11.287 -5.324 -14.590 1.00 96.62 344 HIS A O 1
ATOM 2736 N N . GLY A 1 345 ? -10.217 -4.653 -16.450 1.00 95.94 345 GLY A N 1
ATOM 2737 C CA . GLY A 1 345 ? -11.116 -3.534 -16.750 1.00 95.94 345 GLY A CA 1
ATOM 2738 C C . GLY A 1 345 ? -11.034 -2.377 -15.750 1.00 95.94 345 GLY A C 1
ATOM 2739 O O . GLY A 1 345 ? -12.071 -1.848 -15.351 1.00 95.94 345 GLY A O 1
ATOM 2740 N N . VAL A 1 346 ? -9.820 -2.004 -15.334 1.00 96.75 346 VAL A N 1
ATOM 2741 C CA . VAL A 1 346 ? -9.574 -0.835 -14.472 1.00 96.75 346 VAL A CA 1
ATOM 2742 C C . VAL A 1 346 ? -9.599 0.441 -15.324 1.00 96.75 346 VAL A C 1
ATOM 2744 O O . VAL A 1 346 ? -8.823 0.554 -16.271 1.00 96.75 346 VAL A O 1
ATOM 2747 N N . GLN A 1 347 ? -10.477 1.397 -15.007 1.00 95.06 347 GLN A N 1
ATOM 2748 C CA . GLN A 1 347 ? -10.685 2.603 -15.834 1.00 95.06 347 GLN A CA 1
ATOM 2749 C C . GLN A 1 347 ? -9.697 3.756 -15.556 1.00 95.06 347 GLN A C 1
ATOM 2751 O O . GLN A 1 347 ? -9.735 4.776 -16.234 1.00 95.06 347 GLN A O 1
ATOM 2756 N N . HIS A 1 348 ? -8.790 3.594 -14.594 1.00 95.06 348 HIS A N 1
ATOM 2757 C CA . HIS A 1 348 ? -7.694 4.528 -14.323 1.00 95.06 348 HIS A CA 1
ATOM 2758 C C . HIS A 1 348 ? -6.379 3.750 -14.096 1.00 95.06 348 HIS A C 1
ATOM 2760 O O . HIS A 1 348 ? -6.172 2.694 -14.693 1.00 95.06 348 HIS A O 1
ATOM 2766 N N . SER A 1 349 ? -5.458 4.285 -13.296 1.00 96.75 349 SER A N 1
ATOM 2767 C CA . SER A 1 349 ? -4.084 3.799 -13.159 1.00 96.75 349 SER A CA 1
ATOM 2768 C C . SER A 1 349 ? -3.929 2.701 -12.103 1.00 96.75 349 SER A C 1
ATOM 2770 O O . SER A 1 349 ? -4.693 2.617 -11.137 1.00 96.75 349 SER A O 1
ATOM 2772 N N . VAL A 1 350 ? -2.889 1.879 -12.259 1.00 96.50 350 VAL A N 1
ATOM 2773 C CA . VAL A 1 350 ? -2.577 0.761 -11.356 1.00 96.50 350 VAL A CA 1
ATOM 2774 C C . VAL A 1 350 ? -1.115 0.815 -10.894 1.00 96.50 350 VAL A C 1
ATOM 2776 O O . VAL A 1 350 ? -0.237 0.268 -11.562 1.00 96.50 350 VAL A O 1
ATOM 2779 N N . PRO A 1 351 ? -0.822 1.416 -9.730 1.00 96.62 351 PRO A N 1
ATOM 2780 C CA . PRO A 1 351 ? -1.541 2.519 -9.082 1.00 96.62 351 PRO A CA 1
ATOM 2781 C C . PRO A 1 351 ? -1.463 3.831 -9.874 1.00 96.62 351 PRO A C 1
ATOM 2783 O O . PRO A 1 351 ? -0.718 3.939 -10.849 1.00 96.62 351 PRO A O 1
ATOM 2786 N N . GLY A 1 352 ? -2.156 4.868 -9.401 1.00 96.38 352 GLY A N 1
ATOM 2787 C CA . GLY A 1 352 ? -1.890 6.253 -9.803 1.00 96.38 352 GLY A CA 1
ATOM 2788 C C . GLY A 1 352 ? -0.500 6.700 -9.358 1.00 96.38 352 GLY A C 1
ATOM 2789 O O . GLY A 1 352 ? 0.473 6.603 -10.106 1.00 96.38 352 GLY A O 1
ATOM 2790 N N . HIS A 1 353 ? -0.388 7.166 -8.118 1.00 97.12 353 HIS A N 1
ATOM 2791 C CA . HIS A 1 353 ? 0.854 7.720 -7.584 1.00 97.12 353 HIS A CA 1
ATOM 2792 C C . HIS A 1 353 ? 1.436 6.841 -6.479 1.00 97.12 353 HIS A C 1
ATOM 2794 O O . HIS A 1 353 ? 0.758 6.497 -5.515 1.00 97.12 353 HIS A O 1
ATOM 2800 N N . ILE A 1 354 ? 2.728 6.543 -6.575 1.00 94.69 354 ILE A N 1
ATOM 2801 C CA . ILE A 1 354 ? 3.521 5.867 -5.551 1.00 94.69 354 ILE A CA 1
ATOM 2802 C C . ILE A 1 354 ? 4.613 6.828 -5.083 1.00 94.69 354 ILE A C 1
ATOM 2804 O O . ILE A 1 354 ? 5.483 7.204 -5.860 1.00 94.69 354 ILE A O 1
ATOM 2808 N N . ASN A 1 355 ? 4.605 7.185 -3.803 1.00 93.75 355 ASN A N 1
ATOM 2809 C CA . ASN A 1 355 ? 5.651 7.949 -3.133 1.00 93.75 355 ASN A CA 1
ATOM 2810 C C . ASN A 1 355 ? 6.258 7.087 -2.018 1.00 93.75 355 ASN A C 1
ATOM 2812 O O . ASN A 1 355 ? 5.546 6.669 -1.104 1.00 93.75 355 ASN A O 1
ATOM 2816 N N . GLN A 1 356 ? 7.556 6.795 -2.092 1.00 88.25 356 GLN A N 1
ATOM 2817 C CA . GLN A 1 356 ? 8.262 5.986 -1.097 1.00 88.25 356 GLN A CA 1
ATOM 2818 C C . GLN A 1 356 ? 9.525 6.696 -0.614 1.00 88.25 356 GLN A C 1
ATOM 2820 O O . GLN A 1 356 ? 10.350 7.139 -1.413 1.00 88.25 356 GLN A O 1
ATOM 2825 N N . GLN A 1 357 ? 9.691 6.781 0.703 1.00 88.69 357 GLN A N 1
ATOM 2826 C CA . GLN A 1 357 ? 10.883 7.330 1.344 1.00 88.69 357 GLN A CA 1
ATOM 2827 C C . GLN A 1 357 ? 11.436 6.299 2.324 1.00 88.69 357 GLN A C 1
ATOM 2829 O O . GLN A 1 357 ? 10.776 5.983 3.315 1.00 88.69 357 GLN A O 1
ATOM 2834 N N . ASN A 1 358 ? 12.630 5.770 2.051 1.00 84.19 358 ASN A N 1
ATOM 2835 C CA . ASN A 1 358 ? 13.202 4.673 2.828 1.00 84.19 358 ASN A CA 1
ATOM 2836 C C . ASN A 1 358 ? 14.642 4.953 3.294 1.00 84.19 358 ASN A C 1
ATOM 2838 O O . ASN A 1 358 ? 15.410 5.606 2.587 1.00 84.19 358 ASN A O 1
ATOM 2842 N N . GLN A 1 359 ? 15.050 4.439 4.461 1.00 81.50 359 GLN A N 1
ATOM 2843 C CA . GLN A 1 359 ? 16.467 4.478 4.867 1.00 81.50 359 GLN A CA 1
ATOM 2844 C C . GLN A 1 359 ? 17.209 3.216 4.415 1.00 81.50 359 GLN A C 1
ATOM 2846 O O . GLN A 1 359 ? 18.053 3.305 3.529 1.00 81.50 359 GLN A O 1
ATOM 2851 N N . VAL A 1 360 ? 16.867 2.051 4.966 1.00 72.94 360 VAL A N 1
ATOM 2852 C CA . VAL A 1 360 ? 17.473 0.753 4.634 1.00 72.94 360 VAL A CA 1
ATOM 2853 C C . VAL A 1 360 ? 16.366 -0.200 4.194 1.00 72.94 360 VAL A C 1
ATOM 2855 O O . VAL A 1 360 ? 15.578 -0.657 5.025 1.00 72.94 360 VAL A O 1
ATOM 2858 N N . SER A 1 361 ? 16.258 -0.472 2.889 1.00 71.75 361 SER A N 1
ATOM 2859 C CA . SER A 1 361 ? 15.098 -1.212 2.375 1.00 71.75 361 SER A CA 1
ATOM 2860 C C . SER A 1 361 ? 15.246 -1.881 1.016 1.00 71.75 361 SER A C 1
ATOM 2862 O O . SER A 1 361 ? 15.844 -1.305 0.117 1.00 71.75 361 SER A O 1
ATOM 2864 N N . SER A 1 362 ? 14.533 -2.983 0.791 1.00 77.75 362 SER A N 1
ATOM 2865 C CA . SER A 1 362 ? 14.340 -3.547 -0.554 1.00 77.75 362 SER A CA 1
ATOM 2866 C C . SER A 1 362 ? 12.857 -3.496 -0.940 1.00 77.75 362 SER A C 1
ATOM 2868 O O . SER A 1 362 ? 12.145 -4.479 -0.723 1.00 77.75 362 SER A O 1
ATOM 2870 N N . PRO A 1 363 ? 12.350 -2.350 -1.442 1.00 82.75 363 PRO A N 1
ATOM 2871 C CA . PRO A 1 363 ? 10.952 -2.227 -1.829 1.00 82.75 363 PRO A CA 1
ATOM 2872 C C . PRO A 1 363 ? 10.674 -3.064 -3.083 1.00 82.75 363 PRO A C 1
ATOM 2874 O O . PRO A 1 363 ? 11.389 -2.962 -4.078 1.00 82.75 363 PRO A O 1
ATOM 2877 N N . ASN A 1 364 ? 9.625 -3.881 -3.043 1.00 89.19 364 ASN A N 1
ATOM 2878 C CA . ASN A 1 364 ? 9.193 -4.720 -4.155 1.00 89.19 364 ASN A CA 1
ATOM 2879 C C . ASN A 1 364 ? 7.844 -4.231 -4.688 1.00 89.19 364 ASN A C 1
ATOM 2881 O O . ASN A 1 364 ? 6.877 -4.155 -3.936 1.00 89.19 364 ASN A O 1
ATOM 2885 N N . LEU A 1 365 ? 7.773 -3.907 -5.975 1.00 92.19 365 LEU A N 1
ATOM 2886 C CA . LEU A 1 365 ? 6.570 -3.493 -6.690 1.00 92.19 365 LEU A CA 1
ATOM 2887 C C . LEU A 1 365 ? 6.320 -4.509 -7.808 1.00 92.19 365 LEU A C 1
ATOM 2889 O O . LEU A 1 365 ? 7.013 -4.493 -8.821 1.00 92.19 365 LEU A O 1
ATOM 2893 N N . ALA A 1 366 ? 5.342 -5.391 -7.628 1.00 94.81 366 ALA A N 1
ATOM 2894 C CA . ALA A 1 366 ? 4.990 -6.451 -8.564 1.00 94.81 366 ALA A CA 1
ATOM 2895 C C . ALA A 1 366 ? 3.574 -6.246 -9.126 1.00 94.81 366 ALA A C 1
ATOM 2897 O O . ALA A 1 366 ? 2.599 -6.211 -8.378 1.00 94.81 366 ALA A O 1
ATOM 2898 N N . MET A 1 367 ? 3.458 -6.160 -10.447 1.00 96.00 367 MET A N 1
ATOM 2899 C CA . MET A 1 367 ? 2.197 -6.055 -11.186 1.00 96.00 367 MET A CA 1
ATOM 2900 C C . MET A 1 367 ? 2.132 -7.193 -12.203 1.00 96.00 367 MET A C 1
ATOM 2902 O O . MET A 1 367 ? 3.028 -7.325 -13.035 1.00 96.00 367 MET A O 1
ATOM 2906 N N . GLN A 1 368 ? 1.120 -8.055 -12.100 1.00 96.25 368 GLN A N 1
ATOM 2907 C CA . GLN A 1 368 ? 1.023 -9.281 -12.897 1.00 96.25 368 GLN A CA 1
ATOM 2908 C C . GLN A 1 368 ? -0.395 -9.514 -13.422 1.00 96.25 368 GLN A C 1
ATOM 2910 O O . GLN A 1 368 ? -1.351 -9.318 -12.677 1.00 96.25 368 GLN A O 1
ATOM 2915 N N . GLN A 1 369 ? -0.545 -10.017 -14.651 1.00 96.88 369 GLN A N 1
ATOM 2916 C CA . GLN A 1 369 ? -1.854 -10.412 -15.205 1.00 96.88 369 GLN A CA 1
ATOM 2917 C C . GLN A 1 369 ? -2.869 -9.254 -15.133 1.00 96.88 369 GLN A C 1
ATOM 2919 O O . GLN A 1 369 ? -3.908 -9.356 -14.476 1.00 96.88 369 GLN A O 1
ATOM 2924 N N . LEU A 1 370 ? -2.528 -8.112 -15.738 1.00 97.50 370 LEU A N 1
ATOM 2925 C CA . LEU A 1 370 ? -3.419 -6.947 -15.799 1.00 97.50 3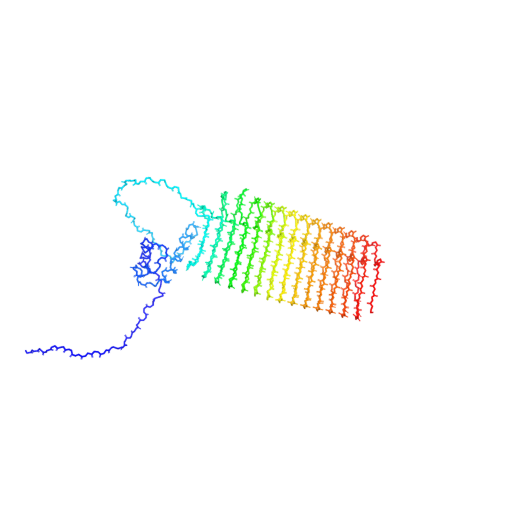70 LEU A CA 1
ATOM 2926 C C . LEU A 1 370 ? -3.957 -6.786 -17.220 1.00 97.50 370 LEU A C 1
ATOM 2928 O O . LEU A 1 370 ? -3.188 -6.779 -18.181 1.00 97.50 370 LEU A O 1
ATOM 2932 N N . HIS A 1 371 ? -5.272 -6.631 -17.355 1.00 96.62 371 HIS A N 1
ATOM 2933 C CA . HIS A 1 371 ? -5.948 -6.617 -18.650 1.00 96.62 371 HIS A CA 1
ATOM 2934 C C . HIS A 1 371 ? -6.911 -5.429 -18.765 1.00 96.62 371 HIS A C 1
ATOM 2936 O O . HIS A 1 371 ? -7.820 -5.274 -17.949 1.00 96.62 371 HIS A O 1
ATOM 2942 N N . GLY A 1 372 ? -6.753 -4.614 -19.810 1.00 95.94 372 GLY A N 1
ATOM 2943 C CA . GLY A 1 372 ? -7.658 -3.501 -20.117 1.00 95.94 372 GLY A CA 1
ATOM 2944 C C . GLY A 1 372 ? -7.582 -2.343 -19.119 1.00 95.94 372 GLY A C 1
ATOM 2945 O O . GLY A 1 372 ? -8.623 -1.843 -18.692 1.00 95.94 372 GLY A O 1
ATOM 2946 N N . VAL A 1 373 ? -6.367 -1.942 -18.734 1.00 96.81 373 VAL A N 1
ATOM 2947 C CA . VAL A 1 373 ? -6.119 -0.769 -17.879 1.00 96.81 373 VAL A CA 1
ATOM 2948 C C . VAL A 1 373 ? -6.176 0.498 -18.739 1.00 96.81 373 VAL A C 1
ATOM 2950 O O . VAL A 1 373 ? -5.375 0.649 -19.659 1.00 96.81 373 VAL A O 1
ATOM 2953 N N . GLN A 1 374 ? -7.108 1.410 -18.452 1.00 94.81 374 GLN A N 1
ATOM 2954 C CA . GLN A 1 374 ? -7.352 2.604 -19.282 1.00 94.81 374 GLN A CA 1
ATOM 2955 C C . GLN A 1 374 ? -6.366 3.760 -19.047 1.00 94.81 374 GLN A C 1
ATOM 2957 O O . GLN A 1 374 ? -6.478 4.805 -19.679 1.00 94.81 374 GLN A O 1
ATOM 2962 N N . HIS A 1 375 ? -5.388 3.587 -18.160 1.00 94.62 375 HIS A N 1
ATOM 2963 C CA . HIS A 1 375 ? -4.337 4.575 -17.932 1.00 94.62 375 HIS A CA 1
ATOM 2964 C C . HIS A 1 375 ? -2.980 3.877 -17.749 1.00 94.62 375 HIS A C 1
ATOM 2966 O O . HIS A 1 375 ? -2.662 2.960 -18.507 1.00 94.62 375 HIS A O 1
ATOM 2972 N N . SER A 1 376 ? -2.157 4.313 -16.798 1.00 96.12 376 SER A N 1
ATOM 2973 C CA . SER A 1 376 ? -0.758 3.889 -16.666 1.00 96.12 376 SER A CA 1
ATOM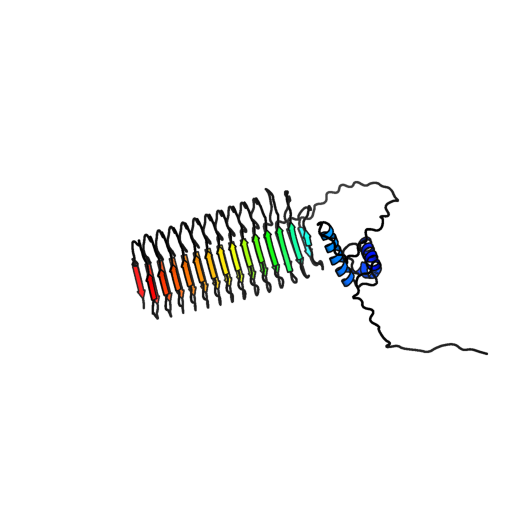 2974 C C . SER A 1 376 ? -0.552 2.818 -15.587 1.00 96.12 376 SER A C 1
ATOM 2976 O O . SER A 1 376 ? -1.350 2.690 -14.654 1.00 96.12 376 SER A O 1
ATOM 2978 N N . VAL A 1 377 ? 0.554 2.072 -15.681 1.00 96.25 377 VAL A N 1
ATOM 2979 C CA . VAL A 1 377 ? 0.901 0.984 -14.748 1.00 96.25 377 VAL A CA 1
ATOM 2980 C C . VAL A 1 377 ? 2.356 1.091 -14.263 1.00 96.25 377 VAL A C 1
ATOM 2982 O O . VAL A 1 377 ? 3.261 0.540 -14.894 1.00 96.25 377 VAL A O 1
ATOM 2985 N N . PRO A 1 378 ? 2.618 1.734 -13.113 1.00 96.25 378 PRO A N 1
ATOM 2986 C CA . PRO A 1 378 ? 1.858 2.818 -12.486 1.00 96.25 378 PRO A CA 1
ATOM 2987 C C . PRO A 1 378 ? 1.953 4.119 -13.293 1.00 96.25 378 PRO A C 1
ATOM 2989 O O . PRO A 1 378 ? 2.741 4.222 -14.234 1.00 96.25 378 PRO A O 1
ATOM 2992 N N . ASP A 1 379 ? 1.213 5.150 -12.894 1.00 95.88 379 ASP A N 1
ATOM 2993 C CA . ASP A 1 379 ? 1.329 6.471 -13.524 1.00 95.88 379 ASP A CA 1
ATOM 2994 C C . ASP A 1 379 ? 2.567 7.236 -13.060 1.00 95.88 379 ASP A C 1
ATOM 2996 O O . ASP A 1 379 ? 3.406 7.618 -13.872 1.00 95.88 379 ASP A O 1
ATOM 3000 N N . HIS A 1 380 ? 2.746 7.376 -11.749 1.00 96.25 380 HIS A N 1
ATOM 3001 C CA . HIS A 1 380 ? 3.864 8.110 -11.168 1.00 96.25 380 HIS A CA 1
ATOM 3002 C C . HIS A 1 380 ? 4.529 7.305 -10.051 1.00 96.25 380 HIS A C 1
ATOM 3004 O O . HIS A 1 380 ? 3.893 6.941 -9.065 1.00 96.25 380 HIS A O 1
ATOM 3010 N N . ILE A 1 381 ? 5.837 7.086 -10.162 1.00 93.25 381 ILE A N 1
ATOM 3011 C CA . ILE A 1 381 ? 6.682 6.481 -9.133 1.00 93.25 381 ILE A CA 1
ATOM 3012 C C . ILE A 1 381 ? 7.709 7.519 -8.680 1.00 93.25 381 ILE A C 1
ATOM 3014 O O . ILE A 1 381 ? 8.537 7.961 -9.470 1.00 93.25 381 ILE A O 1
ATOM 3018 N N . ASN A 1 382 ? 7.694 7.870 -7.399 1.00 92.44 382 ASN A N 1
ATOM 3019 C CA . ASN A 1 382 ? 8.684 8.712 -6.741 1.00 92.44 382 ASN A CA 1
ATOM 3020 C C . ASN A 1 382 ? 9.319 7.925 -5.587 1.00 92.44 382 ASN A C 1
ATOM 3022 O O . ASN A 1 382 ? 8.622 7.528 -4.653 1.00 92.44 382 ASN A O 1
ATOM 3026 N N . GLN A 1 383 ? 10.625 7.672 -5.649 1.00 86.94 383 GLN A N 1
ATOM 3027 C CA . GLN A 1 383 ? 11.353 6.927 -4.621 1.00 86.94 383 GLN A CA 1
ATOM 3028 C C . GLN A 1 383 ? 12.585 7.701 -4.158 1.00 86.94 383 GLN A C 1
ATOM 3030 O O . GLN A 1 383 ? 13.395 8.147 -4.969 1.00 86.94 383 GLN A O 1
ATOM 3035 N N . LYS A 1 384 ? 12.749 7.824 -2.841 1.00 87.56 384 LYS A N 1
ATOM 3036 C CA . LYS A 1 384 ? 13.932 8.416 -2.219 1.00 87.56 384 LYS A CA 1
ATOM 3037 C C . LYS A 1 384 ? 14.488 7.474 -1.162 1.00 87.56 384 LYS A C 1
ATOM 3039 O O . LYS A 1 384 ? 13.875 7.307 -0.109 1.00 87.56 384 LYS A O 1
ATOM 3044 N N . ASN A 1 385 ? 15.642 6.876 -1.433 1.00 81.56 385 ASN A N 1
ATOM 3045 C CA . ASN A 1 385 ? 16.227 5.838 -0.591 1.00 81.56 385 ASN A CA 1
ATOM 3046 C C . ASN A 1 385 ? 17.654 6.203 -0.151 1.00 81.56 385 ASN A C 1
ATOM 3048 O O . ASN A 1 385 ? 18.373 6.891 -0.874 1.00 81.56 385 ASN A O 1
ATOM 3052 N N . GLN A 1 386 ? 18.105 5.734 1.016 1.00 79.94 386 GLN A N 1
ATOM 3053 C CA . GLN A 1 386 ? 19.533 5.816 1.362 1.00 79.94 386 GLN A CA 1
ATOM 3054 C C . GLN A 1 386 ? 20.266 4.566 0.859 1.00 79.94 386 GLN A C 1
ATOM 3056 O O . GLN A 1 386 ? 21.041 4.660 -0.089 1.00 79.94 386 GLN A O 1
ATOM 3061 N N . VAL A 1 387 ? 19.959 3.394 1.419 1.00 72.50 387 VAL A N 1
ATOM 3062 C CA . VAL A 1 387 ? 20.520 2.094 1.025 1.00 72.50 387 VAL A CA 1
ATOM 3063 C C . VAL A 1 387 ? 19.383 1.175 0.588 1.00 72.50 387 VAL A C 1
ATOM 3065 O O . VAL A 1 387 ? 18.535 0.809 1.407 1.00 72.50 387 VAL A O 1
ATOM 3068 N N . SER A 1 388 ? 19.326 0.804 -0.696 1.00 72.25 388 SER A N 1
ATOM 3069 C CA . SER A 1 388 ? 18.194 0.012 -1.195 1.00 72.25 388 SER A CA 1
ATOM 3070 C C . SER A 1 388 ? 18.409 -0.778 -2.478 1.00 72.25 388 SER A C 1
ATOM 3072 O O . SER A 1 388 ? 19.081 -0.310 -3.388 1.00 72.25 388 SER A O 1
ATOM 3074 N N . SER A 1 389 ? 17.680 -1.882 -2.630 1.00 75.44 389 SER A N 1
ATOM 3075 C CA . SER A 1 389 ? 17.553 -2.597 -3.908 1.00 75.44 389 SER A CA 1
ATOM 3076 C C . SER A 1 389 ? 16.083 -2.635 -4.341 1.00 75.44 389 SER A C 1
ATOM 3078 O O . SER A 1 389 ? 15.397 -3.622 -4.065 1.00 75.44 389 SER A O 1
ATOM 3080 N N . PRO A 1 390 ? 15.551 -1.550 -4.941 1.00 78.75 390 PRO A N 1
ATOM 3081 C CA . PRO A 1 390 ? 14.160 -1.500 -5.370 1.00 78.75 390 PRO A CA 1
ATOM 3082 C C . PRO A 1 390 ? 13.929 -2.438 -6.561 1.00 78.75 390 PRO A C 1
ATOM 3084 O O . PRO A 1 390 ? 14.616 -2.352 -7.578 1.00 78.75 390 PRO A O 1
ATOM 3087 N N . ASN A 1 391 ? 12.944 -3.324 -6.446 1.00 86.69 391 ASN A N 1
ATOM 3088 C CA . ASN A 1 391 ? 12.534 -4.227 -7.514 1.00 86.69 391 ASN A CA 1
ATOM 3089 C C . ASN A 1 391 ? 11.179 -3.787 -8.071 1.00 86.69 391 ASN A C 1
ATOM 3091 O O . ASN A 1 391 ? 10.192 -3.753 -7.341 1.00 86.69 391 ASN A O 1
ATOM 3095 N N . LEU A 1 392 ? 11.126 -3.463 -9.357 1.00 90.12 392 LEU A N 1
ATOM 3096 C CA . LEU A 1 392 ? 9.912 -3.138 -10.098 1.00 90.12 392 LEU A CA 1
ATOM 3097 C C . LEU A 1 392 ? 9.715 -4.228 -11.155 1.00 90.12 392 LEU A C 1
ATOM 3099 O O . LEU A 1 392 ? 10.478 -4.305 -12.113 1.00 90.12 392 LEU A O 1
ATOM 3103 N N . ALA A 1 393 ? 8.705 -5.074 -10.976 1.00 92.50 393 ALA A N 1
ATOM 3104 C CA . ALA A 1 393 ? 8.394 -6.195 -11.853 1.00 92.50 393 ALA A CA 1
ATOM 3105 C C . ALA A 1 393 ? 6.990 -6.039 -12.456 1.00 92.50 393 ALA A C 1
ATOM 3107 O O . ALA A 1 393 ? 5.997 -6.009 -11.730 1.00 92.50 393 ALA A O 1
ATOM 3108 N N . MET A 1 394 ? 6.901 -5.982 -13.782 1.00 94.25 394 MET A N 1
ATOM 3109 C CA . MET A 1 394 ? 5.649 -5.899 -14.543 1.00 94.25 394 MET A CA 1
ATOM 3110 C C . MET A 1 394 ? 5.583 -7.078 -15.511 1.00 94.25 394 MET A C 1
ATOM 3112 O O . MET A 1 394 ? 6.489 -7.255 -16.324 1.00 94.25 394 MET A O 1
ATOM 3116 N N . GLN A 1 395 ? 4.560 -7.923 -15.396 1.00 94.81 395 GLN A N 1
ATOM 3117 C CA . GLN A 1 395 ? 4.464 -9.173 -16.157 1.00 94.81 395 GLN A CA 1
ATOM 3118 C C . GLN A 1 395 ? 3.050 -9.410 -16.689 1.00 94.81 395 GLN A C 1
ATOM 3120 O O . GLN A 1 395 ? 2.088 -9.229 -15.949 1.00 94.81 395 GLN A O 1
ATOM 3125 N N . GLN A 1 396 ? 2.912 -9.899 -17.925 1.00 95.62 396 GLN A N 1
ATOM 3126 C CA . GLN A 1 396 ? 1.610 -10.284 -18.501 1.00 95.62 396 GLN A CA 1
ATOM 3127 C C . GLN A 1 396 ? 0.608 -9.115 -18.445 1.00 95.62 396 GLN A C 1
ATOM 3129 O O . GLN A 1 396 ? -0.443 -9.202 -17.807 1.00 95.62 396 GLN A O 1
ATOM 3134 N N . LEU A 1 397 ? 0.974 -7.977 -19.046 1.00 96.38 397 LEU A N 1
ATOM 3135 C CA . LEU A 1 397 ? 0.094 -6.807 -19.135 1.00 96.38 397 LEU A CA 1
ATOM 3136 C C . LEU A 1 397 ? -0.466 -6.694 -20.552 1.00 96.38 397 LEU A C 1
ATOM 3138 O O . LEU A 1 397 ? 0.291 -6.717 -21.521 1.00 96.38 397 LEU A O 1
ATOM 3142 N N . HIS A 1 398 ? -1.783 -6.544 -20.675 1.00 95.44 398 HIS A N 1
ATOM 3143 C CA . HIS A 1 398 ? -2.474 -6.553 -21.963 1.00 95.44 398 HIS A CA 1
ATOM 3144 C C . HIS A 1 398 ? -3.443 -5.369 -22.089 1.00 95.44 398 HIS A C 1
ATOM 3146 O O . HIS A 1 398 ? -4.361 -5.223 -21.282 1.00 95.44 398 HIS A O 1
ATOM 3152 N N . GLY A 1 399 ? -3.284 -4.553 -23.133 1.00 94.44 399 GLY A N 1
ATOM 3153 C CA . GLY A 1 399 ? -4.198 -3.449 -23.450 1.00 94.44 399 GLY A CA 1
ATOM 3154 C C . GLY A 1 399 ? -4.129 -2.280 -22.463 1.00 94.44 399 GLY A C 1
ATOM 3155 O O . GLY A 1 399 ? -5.171 -1.823 -21.991 1.00 94.44 399 GLY A O 1
ATOM 3156 N N . VAL A 1 400 ? -2.917 -1.821 -22.139 1.00 95.62 400 VAL A N 1
ATOM 3157 C CA . VAL A 1 400 ? -2.677 -0.634 -21.297 1.00 95.62 400 VAL A CA 1
ATOM 3158 C C . VAL A 1 400 ? -2.749 0.624 -22.171 1.00 95.62 400 VAL A C 1
ATOM 3160 O O . VAL A 1 400 ? -2.014 0.720 -23.152 1.00 95.62 400 VAL A O 1
ATOM 3163 N N . GLN A 1 401 ? -3.625 1.578 -21.843 1.00 93.50 401 GLN A N 1
ATOM 3164 C CA . GLN A 1 401 ? -3.895 2.742 -22.711 1.00 93.50 401 GLN A CA 1
ATOM 3165 C C . GLN A 1 401 ? -2.933 3.931 -22.531 1.00 93.50 401 GLN A C 1
ATOM 3167 O O . GLN A 1 401 ? -2.954 4.848 -23.342 1.00 93.50 401 GLN A O 1
ATOM 3172 N N . HIS A 1 402 ? -2.071 3.924 -21.512 1.00 91.94 402 HIS A N 1
ATOM 3173 C CA . HIS A 1 402 ? -0.949 4.864 -21.406 1.00 91.94 402 HIS A CA 1
ATOM 3174 C C . HIS A 1 402 ? 0.382 4.103 -21.283 1.00 91.94 402 HIS A C 1
ATOM 3176 O O . HIS A 1 402 ? 0.710 3.296 -22.154 1.00 91.94 402 HIS A O 1
ATOM 3182 N N . SER A 1 403 ? 1.163 4.369 -20.236 1.00 93.88 403 SER A N 1
ATOM 3183 C CA . SER A 1 403 ? 2.574 3.995 -20.136 1.00 93.88 403 SER A CA 1
ATOM 3184 C C . SER A 1 403 ? 2.839 3.017 -18.994 1.00 93.88 403 SER A C 1
ATOM 3186 O O . SER A 1 403 ? 2.081 2.928 -18.024 1.00 93.88 403 SER A O 1
ATOM 3188 N N . VAL A 1 404 ? 3.948 2.288 -19.099 1.00 93.19 404 VAL A N 1
ATOM 3189 C CA . VAL A 1 404 ? 4.333 1.223 -18.168 1.00 93.19 404 VAL A CA 1
ATOM 3190 C C . VAL A 1 404 ? 5.790 1.398 -17.724 1.00 93.19 404 VAL A C 1
ATOM 3192 O O . VAL A 1 404 ? 6.693 0.865 -18.369 1.00 93.19 404 VAL A O 1
ATOM 3195 N N . PRO A 1 405 ? 6.063 2.092 -16.604 1.00 93.81 405 PRO A N 1
ATOM 3196 C CA . PRO A 1 405 ? 5.271 3.157 -15.975 1.00 93.81 405 PRO A CA 1
ATOM 3197 C C . PRO A 1 405 ? 5.220 4.455 -16.795 1.00 93.81 405 PRO A C 1
ATOM 3199 O O . PRO A 1 405 ? 6.003 4.643 -17.725 1.00 93.81 405 PRO A O 1
ATOM 3202 N N . GLY A 1 406 ? 4.365 5.397 -16.386 1.00 93.19 406 GLY A N 1
ATOM 3203 C CA . GLY A 1 406 ? 4.359 6.776 -16.896 1.00 93.19 406 GLY A CA 1
ATOM 3204 C C . GLY A 1 406 ? 5.635 7.543 -16.559 1.00 93.19 406 GLY A C 1
ATOM 3205 O O . GLY A 1 406 ? 6.454 7.813 -17.437 1.00 93.19 406 GLY A O 1
ATOM 3206 N N . HIS A 1 407 ? 5.823 7.871 -15.284 1.00 93.94 407 HIS A N 1
ATOM 3207 C CA . HIS A 1 407 ? 6.944 8.672 -14.804 1.00 93.94 407 HIS A CA 1
ATOM 3208 C C . HIS A 1 407 ? 7.656 7.992 -13.629 1.00 93.94 407 HIS A C 1
ATOM 3210 O O . HIS A 1 407 ? 7.052 7.706 -12.598 1.00 93.94 407 HIS A O 1
ATOM 3216 N N . ILE A 1 408 ? 8.970 7.797 -13.740 1.00 90.31 408 ILE A N 1
ATOM 3217 C CA . ILE A 1 408 ? 9.840 7.255 -12.693 1.00 90.31 408 ILE A CA 1
ATOM 3218 C C . ILE A 1 408 ? 10.804 8.350 -12.229 1.00 90.31 408 ILE A C 1
ATOM 3220 O O . ILE A 1 408 ? 11.607 8.844 -13.011 1.00 90.31 408 ILE A O 1
ATOM 3224 N N . ASN A 1 409 ? 10.765 8.696 -10.944 1.00 89.94 409 ASN A N 1
ATOM 3225 C CA . ASN A 1 409 ? 11.724 9.567 -10.270 1.00 89.94 409 ASN A CA 1
ATOM 3226 C C . ASN A 1 409 ? 12.399 8.796 -9.129 1.00 89.94 409 ASN A C 1
ATOM 3228 O O . ASN A 1 409 ? 11.712 8.333 -8.217 1.00 89.94 409 ASN A O 1
ATOM 3232 N N . GLN A 1 410 ? 13.724 8.643 -9.163 1.00 83.94 410 GLN A N 1
ATOM 3233 C CA . GLN A 1 410 ? 14.480 7.930 -8.128 1.00 83.94 410 GLN A CA 1
ATOM 3234 C C . GLN A 1 410 ? 15.694 8.734 -7.652 1.00 83.94 410 GLN A C 1
ATOM 3236 O O . GLN A 1 410 ? 16.500 9.198 -8.456 1.00 83.94 410 GLN A O 1
ATOM 3241 N N . GLN A 1 411 ? 15.841 8.863 -6.334 1.00 85.00 411 GLN A N 1
ATOM 3242 C CA . GLN A 1 411 ? 16.994 9.474 -5.670 1.00 85.00 411 GLN A CA 1
ATOM 3243 C C . GLN A 1 411 ? 17.561 8.486 -4.647 1.00 85.00 411 GLN A C 1
ATOM 3245 O O . GLN A 1 411 ? 16.955 8.298 -3.591 1.00 85.00 411 GLN A O 1
ATOM 3250 N N . ASN A 1 412 ? 18.705 7.861 -4.933 1.00 78.50 412 ASN A N 1
ATOM 3251 C CA . ASN A 1 412 ? 19.302 6.848 -4.055 1.00 78.50 412 ASN A CA 1
ATOM 3252 C C . ASN A 1 412 ? 20.750 7.205 -3.677 1.00 78.50 412 ASN A C 1
ATOM 3254 O O . ASN A 1 412 ? 21.471 7.788 -4.481 1.00 78.50 412 ASN A O 1
ATOM 3258 N N . GLN A 1 413 ? 21.228 6.841 -2.482 1.00 76.31 413 GLN A N 1
ATOM 3259 C CA . GLN A 1 413 ? 22.666 6.974 -2.179 1.00 76.31 413 GLN A CA 1
ATOM 3260 C C . GLN A 1 413 ? 23.427 5.732 -2.665 1.00 76.31 413 GLN A C 1
ATOM 3262 O O . GLN A 1 413 ? 24.294 5.840 -3.531 1.00 76.31 413 GLN A O 1
ATOM 3267 N N . VAL A 1 414 ? 23.042 4.548 -2.182 1.00 70.69 414 VAL A N 1
ATOM 3268 C CA . VAL A 1 414 ? 23.609 3.248 -2.574 1.00 70.69 414 VAL A CA 1
ATOM 3269 C C . VAL A 1 414 ? 22.475 2.340 -3.041 1.00 70.69 414 VAL A C 1
ATOM 3271 O O . VAL A 1 414 ? 21.592 2.013 -2.242 1.00 70.69 414 VAL A O 1
ATOM 3274 N N . ALA A 1 415 ? 22.470 1.937 -4.318 1.00 67.69 415 ALA A N 1
ATOM 3275 C CA . ALA A 1 415 ? 21.392 1.096 -4.833 1.00 67.69 415 ALA A CA 1
ATOM 3276 C C . ALA A 1 415 ? 21.729 0.194 -6.028 1.00 67.69 415 ALA A C 1
ATOM 3278 O O . ALA A 1 415 ? 22.572 0.516 -6.864 1.00 67.69 415 ALA A O 1
ATOM 3279 N N . SER A 1 416 ? 20.949 -0.885 -6.148 1.00 70.19 416 SER A N 1
ATOM 3280 C CA . SER A 1 416 ? 20.872 -1.733 -7.348 1.00 70.19 416 SER A CA 1
ATOM 3281 C C . SER A 1 416 ? 19.407 -1.985 -7.743 1.00 70.19 416 SER A C 1
ATOM 3283 O O . SER A 1 416 ? 18.853 -3.040 -7.419 1.00 70.19 416 SER A O 1
ATOM 3285 N N . PRO A 1 417 ? 18.734 -1.015 -8.390 1.00 73.31 417 PRO A N 1
ATOM 3286 C CA . PRO A 1 417 ? 17.383 -1.165 -8.901 1.00 73.31 417 PRO A CA 1
ATOM 3287 C C . PRO A 1 417 ? 17.309 -2.220 -9.994 1.00 73.31 417 PRO A C 1
ATOM 3289 O O . PRO A 1 417 ? 18.099 -2.219 -10.941 1.00 73.31 417 PRO A O 1
ATOM 3292 N N . ASN A 1 418 ? 16.302 -3.076 -9.879 1.00 81.62 418 ASN A N 1
ATOM 3293 C CA . ASN A 1 418 ? 15.911 -4.000 -10.925 1.00 81.62 418 ASN A CA 1
ATOM 3294 C C . ASN A 1 418 ? 14.564 -3.544 -11.485 1.00 81.62 418 ASN A C 1
ATOM 3296 O O . ASN A 1 418 ? 13.572 -3.514 -10.759 1.00 81.62 418 ASN A O 1
ATOM 3300 N N . LEU A 1 419 ? 14.529 -3.187 -12.766 1.00 86.19 419 LEU A N 1
ATOM 3301 C CA . LEU A 1 419 ? 13.304 -2.875 -13.493 1.00 86.19 419 LEU A CA 1
ATOM 3302 C C . LEU A 1 419 ? 13.113 -3.959 -14.555 1.00 86.19 419 LEU A C 1
ATOM 3304 O O . LEU A 1 419 ? 13.828 -4.000 -15.554 1.00 86.19 419 LEU A O 1
ATOM 3308 N N . ALA A 1 420 ? 12.183 -4.872 -14.286 1.00 88.62 420 ALA A N 1
ATOM 3309 C CA . ALA A 1 420 ? 11.916 -6.060 -15.080 1.00 88.62 420 ALA A CA 1
ATOM 3310 C C . ALA A 1 420 ? 10.515 -5.993 -15.696 1.00 88.62 420 ALA A C 1
ATOM 3312 O O . ALA A 1 420 ? 9.512 -5.906 -14.987 1.00 88.62 420 ALA A O 1
ATOM 3313 N N . MET A 1 421 ? 10.445 -6.073 -17.020 1.00 90.12 421 MET A N 1
ATOM 3314 C CA . MET A 1 421 ? 9.210 -6.018 -17.795 1.00 90.12 421 MET A CA 1
ATOM 3315 C C . MET A 1 421 ? 9.129 -7.225 -18.718 1.00 90.12 421 MET A C 1
ATOM 3317 O O . MET A 1 421 ? 10.054 -7.483 -19.490 1.00 90.12 421 MET A O 1
ATOM 3321 N N . GLN A 1 422 ? 8.038 -7.979 -18.631 1.00 92.19 422 GLN A N 1
ATOM 3322 C CA . GLN A 1 422 ? 7.880 -9.228 -19.365 1.00 92.19 422 GLN A CA 1
ATOM 3323 C C . GLN A 1 422 ? 6.471 -9.369 -19.939 1.00 92.19 422 GLN A C 1
ATOM 3325 O O . GLN A 1 422 ? 5.503 -9.129 -19.224 1.00 92.19 422 GLN A O 1
ATOM 3330 N N . GLN A 1 423 ? 6.338 -9.849 -21.178 1.00 92.94 423 GLN A N 1
ATOM 3331 C CA . GLN A 1 423 ? 5.030 -10.180 -21.770 1.00 92.94 423 GLN A CA 1
ATOM 3332 C C . GLN A 1 423 ? 4.071 -8.972 -21.720 1.00 92.94 423 GLN A C 1
ATOM 3334 O O . GLN A 1 423 ? 3.008 -9.030 -21.098 1.00 92.94 423 GLN A O 1
ATOM 3339 N N . LEU A 1 424 ? 4.481 -7.842 -22.308 1.00 93.00 424 LEU A N 1
ATOM 3340 C CA . LEU A 1 424 ? 3.625 -6.656 -22.428 1.00 93.00 424 LEU A CA 1
ATOM 3341 C C . LEU A 1 424 ? 3.058 -6.586 -23.847 1.00 93.00 424 LEU A C 1
ATOM 3343 O O . LEU A 1 424 ? 3.814 -6.622 -24.819 1.00 93.00 424 LEU A O 1
ATOM 3347 N N . HIS A 1 425 ? 1.737 -6.468 -23.966 1.00 92.75 425 HIS A N 1
ATOM 3348 C CA . HIS A 1 425 ? 1.029 -6.515 -25.242 1.00 92.75 425 HIS A CA 1
ATOM 3349 C C . HIS A 1 425 ? 0.038 -5.351 -25.383 1.00 92.75 425 HIS A C 1
ATOM 3351 O O . HIS A 1 425 ? -0.885 -5.215 -24.580 1.00 92.75 425 HIS A O 1
ATOM 3357 N N . GLY A 1 426 ? 0.175 -4.544 -26.437 1.00 90.69 426 GLY A N 1
ATOM 3358 C CA . GLY A 1 426 ? -0.769 -3.467 -26.752 1.00 90.69 426 GLY A CA 1
ATOM 3359 C C . GLY A 1 426 ? -0.705 -2.291 -25.774 1.00 90.69 426 GLY A C 1
ATOM 3360 O O . GLY A 1 426 ? -1.742 -1.868 -25.265 1.00 90.69 426 GLY A O 1
ATOM 3361 N N . VAL A 1 427 ? 0.499 -1.782 -25.503 1.00 91.56 427 VAL A N 1
ATOM 3362 C CA . VAL A 1 427 ? 0.714 -0.559 -24.712 1.00 91.56 427 VAL A CA 1
ATOM 3363 C C . VAL A 1 427 ? 0.595 0.646 -25.652 1.00 91.56 427 VAL A C 1
ATOM 3365 O O . VAL A 1 427 ? 1.373 0.765 -26.598 1.00 91.56 427 VAL A O 1
ATOM 3368 N N . GLN A 1 428 ? -0.392 1.520 -25.433 1.00 89.44 428 GLN A N 1
ATOM 3369 C CA . GLN A 1 428 ? -0.687 2.628 -26.362 1.00 89.44 428 GLN A CA 1
ATOM 3370 C C . GLN A 1 428 ? 0.259 3.834 -26.223 1.00 89.44 428 GLN A C 1
ATOM 3372 O O . GLN A 1 428 ? 0.220 4.741 -27.045 1.00 89.44 428 GLN A O 1
ATOM 3377 N N . HIS A 1 429 ? 1.124 3.861 -25.209 1.00 87.38 429 HIS A N 1
ATOM 3378 C CA . HIS A 1 429 ? 2.168 4.877 -25.095 1.00 87.38 429 HIS A CA 1
ATOM 3379 C C . HIS A 1 429 ? 3.534 4.204 -24.901 1.00 87.38 429 HIS A C 1
ATOM 3381 O O . HIS A 1 429 ? 3.992 3.530 -25.829 1.00 87.38 429 HIS A O 1
ATOM 3387 N N . SER A 1 430 ? 4.178 4.346 -23.737 1.00 88.56 430 SER A N 1
ATOM 3388 C CA . SER A 1 430 ? 5.631 4.136 -23.624 1.00 88.56 430 SER A CA 1
ATOM 3389 C C . SER A 1 430 ? 6.067 3.283 -22.441 1.00 88.56 430 SER A C 1
ATOM 3391 O O . SER A 1 430 ? 5.345 3.121 -21.454 1.00 88.56 430 SER A O 1
ATOM 3393 N N . VAL A 1 431 ? 7.265 2.703 -22.545 1.00 88.69 431 VAL A N 1
ATOM 3394 C CA . VAL A 1 431 ? 7.723 1.632 -21.647 1.00 88.69 431 VAL A CA 1
ATOM 3395 C C . VAL A 1 431 ? 9.178 1.843 -21.189 1.00 88.69 431 VAL A C 1
ATOM 3397 O O . VAL A 1 431 ? 10.106 1.362 -21.837 1.00 88.69 431 VAL A O 1
ATOM 3400 N N . PRO A 1 432 ? 9.417 2.503 -20.037 1.00 88.88 432 PRO A N 1
ATOM 3401 C CA . PRO A 1 432 ? 8.594 3.553 -19.429 1.00 88.88 432 PRO A CA 1
ATOM 3402 C C . PRO A 1 432 ? 8.463 4.796 -20.321 1.00 88.88 432 PRO A C 1
ATOM 3404 O O . PRO A 1 432 ? 9.174 4.934 -21.312 1.00 88.88 432 PRO A O 1
ATOM 3407 N N . GLY A 1 433 ? 7.626 5.750 -19.914 1.00 88.25 433 GLY A N 1
ATOM 3408 C CA . GLY A 1 433 ? 7.665 7.104 -20.469 1.00 88.25 433 GLY A CA 1
ATOM 3409 C C . GLY A 1 433 ? 8.922 7.860 -20.028 1.00 88.25 433 GLY A C 1
ATOM 3410 O O . GLY A 1 433 ? 9.983 7.776 -20.648 1.00 88.25 433 GLY A O 1
ATOM 3411 N N . HIS A 1 434 ? 8.824 8.585 -18.915 1.00 90.06 434 HIS A N 1
ATOM 3412 C CA . HIS A 1 434 ? 9.903 9.433 -18.409 1.00 90.06 434 HIS A CA 1
ATOM 3413 C C . HIS A 1 434 ? 10.660 8.784 -17.241 1.00 90.06 434 HIS A C 1
ATOM 3415 O O . HIS A 1 434 ? 10.060 8.355 -16.254 1.00 90.06 434 HIS A O 1
ATOM 3421 N N . ILE A 1 435 ? 11.992 8.760 -17.314 1.00 86.31 435 ILE A N 1
ATOM 3422 C CA . ILE A 1 435 ? 12.890 8.254 -16.272 1.00 86.31 435 ILE A CA 1
ATOM 3423 C C . ILE A 1 435 ? 13.829 9.376 -15.811 1.00 86.31 435 ILE A C 1
ATOM 3425 O O . ILE A 1 435 ? 14.618 9.894 -16.596 1.00 86.31 435 ILE A O 1
ATOM 3429 N N . ASN A 1 436 ? 13.805 9.690 -14.516 1.00 87.06 436 ASN A N 1
ATOM 3430 C CA . ASN A 1 436 ? 14.760 10.561 -13.836 1.00 87.06 436 ASN A CA 1
ATOM 3431 C C . ASN A 1 436 ? 15.432 9.799 -12.682 1.00 87.06 436 ASN A C 1
ATOM 3433 O O . ASN A 1 436 ? 14.744 9.338 -11.768 1.00 87.06 436 ASN A O 1
ATOM 3437 N N . GLN A 1 437 ? 16.758 9.651 -12.710 1.00 79.12 437 GLN A N 1
ATOM 3438 C CA . GLN A 1 437 ? 17.517 8.937 -11.675 1.00 79.12 437 GLN A CA 1
ATOM 3439 C C . GLN A 1 437 ? 18.754 9.723 -11.225 1.00 79.12 437 GLN A C 1
ATOM 3441 O O . GLN A 1 437 ? 19.542 10.191 -12.045 1.00 79.12 437 GLN A O 1
ATOM 3446 N N . GLN A 1 438 ? 18.946 9.824 -9.911 1.00 80.12 438 GLN A N 1
ATOM 3447 C CA . GLN A 1 438 ? 20.118 10.432 -9.279 1.00 80.12 438 GLN A CA 1
ATOM 3448 C C . GLN A 1 438 ? 20.680 9.450 -8.243 1.00 80.12 438 GLN A C 1
ATOM 3450 O O . GLN A 1 438 ? 20.030 9.209 -7.222 1.00 80.12 438 GLN A O 1
ATOM 3455 N N . ASN A 1 439 ? 21.858 8.870 -8.497 1.00 73.88 439 ASN A N 1
ATOM 3456 C CA . ASN A 1 439 ? 22.467 7.855 -7.627 1.00 73.88 439 ASN A CA 1
ATOM 3457 C C . ASN A 1 439 ? 23.951 8.143 -7.345 1.00 73.88 439 ASN A C 1
ATOM 3459 O O . ASN A 1 439 ? 24.648 8.677 -8.204 1.00 73.88 439 ASN A O 1
ATOM 3463 N N . GLN A 1 440 ? 24.473 7.763 -6.170 1.00 67.44 440 GLN A N 1
ATOM 3464 C CA . GLN A 1 440 ? 25.915 7.910 -5.893 1.00 67.44 440 GLN A CA 1
ATOM 3465 C C . GLN A 1 440 ? 26.718 6.636 -6.204 1.00 67.44 440 GLN A C 1
ATOM 3467 O O . GLN A 1 440 ? 27.712 6.718 -6.917 1.00 67.44 440 GLN A O 1
ATOM 3472 N N . VAL A 1 441 ? 26.277 5.453 -5.761 1.00 63.06 441 VAL A N 1
ATOM 3473 C CA . VAL A 1 441 ? 26.950 4.168 -6.059 1.00 63.06 441 VAL A CA 1
ATOM 3474 C C . VAL A 1 441 ? 25.951 3.180 -6.657 1.00 63.06 441 VAL A C 1
ATOM 3476 O O . VAL A 1 441 ? 24.908 2.934 -6.043 1.00 63.06 441 VAL A O 1
ATOM 3479 N N . TYR A 1 442 ? 26.233 2.657 -7.863 1.00 66.69 442 TYR A N 1
ATOM 3480 C CA . TYR A 1 442 ? 25.161 2.133 -8.714 1.00 66.69 442 TYR A CA 1
ATOM 3481 C C . TYR A 1 442 ? 25.528 1.007 -9.702 1.00 66.69 442 TYR A C 1
ATOM 3483 O O . TYR A 1 442 ? 26.593 0.985 -10.320 1.00 66.69 442 TYR A O 1
ATOM 3491 N N . SER A 1 443 ? 24.583 0.085 -9.912 1.00 61.78 443 SER A N 1
ATOM 3492 C CA . SER A 1 443 ? 24.545 -0.862 -11.041 1.00 61.78 443 SER A CA 1
ATOM 3493 C C . SER A 1 443 ? 23.082 -1.235 -11.342 1.00 61.78 443 SER A C 1
ATOM 3495 O O . SER A 1 443 ? 22.533 -2.116 -10.676 1.00 61.78 443 SER A O 1
ATOM 3497 N N . PRO A 1 444 ? 22.412 -0.545 -12.285 1.00 65.75 444 PRO A N 1
ATOM 3498 C CA . PRO A 1 444 ? 21.027 -0.820 -12.643 1.00 65.75 444 PRO A CA 1
ATOM 3499 C C . PRO A 1 444 ? 20.929 -2.083 -13.492 1.00 65.75 444 PRO A C 1
ATOM 3501 O O . PRO A 1 444 ? 21.771 -2.319 -14.363 1.00 65.75 444 PRO A O 1
ATOM 3504 N N . ASN A 1 445 ? 19.840 -2.826 -13.312 1.00 70.88 445 ASN A N 1
ATOM 3505 C CA . ASN A 1 445 ? 19.409 -3.834 -14.270 1.00 70.88 445 ASN A CA 1
ATOM 3506 C C . ASN A 1 445 ? 18.066 -3.415 -14.876 1.00 70.88 445 ASN A C 1
ATOM 3508 O O . ASN A 1 445 ? 17.050 -3.384 -14.179 1.00 70.88 445 ASN A O 1
ATOM 3512 N N . LEU A 1 446 ? 18.065 -3.094 -16.171 1.00 78.06 446 LEU A N 1
ATOM 3513 C CA . LEU A 1 446 ? 16.850 -2.859 -16.948 1.00 78.06 446 LEU A CA 1
ATOM 3514 C C . LEU A 1 446 ? 16.651 -4.038 -17.899 1.00 78.06 446 LEU A C 1
ATOM 3516 O O . LEU A 1 446 ? 17.371 -4.179 -18.886 1.00 78.06 446 LEU A O 1
ATOM 3520 N N . ALA A 1 447 ? 15.687 -4.896 -17.575 1.00 82.31 447 ALA A N 1
ATOM 3521 C CA . ALA A 1 447 ? 15.380 -6.108 -18.318 1.00 82.31 447 ALA A CA 1
ATOM 3522 C C . ALA A 1 447 ? 13.989 -6.000 -18.950 1.00 82.31 447 ALA A C 1
ATOM 3524 O O . ALA A 1 447 ? 12.986 -5.915 -18.245 1.00 82.31 447 ALA A O 1
ATOM 3525 N N . MET A 1 448 ? 13.920 -6.035 -20.278 1.00 85.00 448 MET A N 1
ATOM 3526 C CA . MET A 1 448 ? 12.675 -6.016 -21.044 1.00 85.00 448 MET A CA 1
ATOM 3527 C C . MET A 1 448 ? 12.628 -7.212 -21.988 1.00 85.00 448 MET A C 1
ATOM 3529 O O . MET A 1 448 ? 13.545 -7.422 -22.783 1.00 85.00 448 MET A O 1
ATOM 3533 N N . GLN A 1 449 ? 11.560 -8.002 -21.919 1.00 87.88 449 GLN A N 1
ATOM 3534 C CA . GLN A 1 449 ? 11.425 -9.216 -22.717 1.00 87.88 449 GLN A CA 1
ATOM 3535 C C . GLN A 1 449 ? 9.980 -9.417 -23.190 1.00 87.88 449 GLN A C 1
ATOM 3537 O O . GLN A 1 449 ? 9.050 -9.243 -22.409 1.00 87.88 449 GLN A O 1
ATOM 3542 N N . GLN A 1 450 ? 9.787 -9.851 -24.441 1.00 88.81 450 GLN A N 1
ATOM 3543 C CA . GLN A 1 450 ? 8.454 -10.097 -25.020 1.00 88.81 450 GLN A CA 1
ATOM 3544 C C . GLN A 1 450 ? 7.572 -8.834 -24.951 1.00 88.81 450 GLN A C 1
ATOM 3546 O O . GLN A 1 450 ? 6.524 -8.826 -24.303 1.00 88.81 450 GLN A O 1
ATOM 3551 N N . LEU A 1 451 ? 8.022 -7.746 -25.588 1.00 87.62 451 LEU A N 1
ATOM 3552 C CA . LEU A 1 451 ? 7.213 -6.533 -25.763 1.00 87.62 451 LEU A CA 1
ATOM 3553 C C . LEU A 1 451 ? 6.616 -6.526 -27.173 1.00 87.62 451 LEU A C 1
ATOM 3555 O O . LEU A 1 451 ? 7.353 -6.635 -28.156 1.00 87.62 451 LEU A O 1
ATOM 3559 N N . HIS A 1 452 ? 5.295 -6.392 -27.268 1.00 87.38 452 HIS A N 1
ATOM 3560 C CA . HIS A 1 452 ? 4.551 -6.468 -28.523 1.00 87.38 452 HIS A CA 1
ATOM 3561 C C . HIS A 1 452 ? 3.530 -5.332 -28.646 1.00 87.38 452 HIS A C 1
ATOM 3563 O O . HIS A 1 452 ? 2.622 -5.225 -27.823 1.00 87.38 452 HIS A O 1
ATOM 3569 N N . GLY A 1 453 ? 3.609 -4.529 -29.708 1.00 84.44 453 GLY A N 1
ATOM 3570 C CA . GLY A 1 453 ? 2.630 -3.464 -29.951 1.00 84.44 453 GLY A CA 1
ATOM 3571 C C . GLY A 1 453 ? 2.747 -2.331 -28.931 1.00 84.44 453 GLY A C 1
ATOM 3572 O O . GLY A 1 453 ? 1.801 -2.086 -28.183 1.00 84.44 453 GLY A O 1
ATOM 3573 N N . VAL A 1 454 ? 3.917 -1.687 -28.885 1.00 85.38 454 VAL A N 1
ATOM 3574 C CA . VAL A 1 454 ? 4.157 -0.453 -28.118 1.00 85.38 454 VAL A CA 1
ATOM 3575 C C . VAL A 1 454 ? 4.120 0.716 -29.104 1.00 85.38 454 VAL A C 1
ATOM 3577 O O . VAL A 1 454 ? 4.885 0.728 -30.069 1.00 85.38 454 VAL A O 1
ATOM 3580 N N . GLN A 1 455 ? 3.201 1.662 -28.915 1.00 82.88 455 GLN A N 1
ATOM 3581 C CA . GLN A 1 455 ? 2.904 2.676 -29.940 1.00 82.88 455 GLN A CA 1
ATOM 3582 C C . GLN A 1 455 ? 3.839 3.889 -29.949 1.00 82.88 455 GLN A C 1
ATOM 3584 O O . GLN A 1 455 ? 3.964 4.517 -30.997 1.00 82.88 455 GLN A O 1
ATOM 3589 N N . HIS A 1 456 ? 4.498 4.208 -28.834 1.00 80.75 456 HIS A N 1
ATOM 3590 C CA . HIS A 1 456 ? 5.497 5.278 -28.761 1.00 80.75 456 HIS A CA 1
ATOM 3591 C C . HIS A 1 456 ? 6.900 4.687 -28.543 1.00 80.75 456 HIS A C 1
ATOM 3593 O O . HIS A 1 456 ? 7.358 3.926 -29.407 1.00 80.75 456 HIS A O 1
ATOM 3599 N N . SER A 1 457 ? 7.575 5.017 -27.435 1.00 80.00 457 SER A N 1
ATOM 3600 C CA . SER A 1 457 ? 9.005 4.747 -27.256 1.00 80.00 457 SER A CA 1
ATOM 3601 C C . SER A 1 457 ? 9.323 3.838 -26.063 1.00 80.00 457 SER A C 1
ATOM 3603 O O . SER A 1 457 ? 8.514 3.609 -25.154 1.00 80.00 457 SER A O 1
ATOM 3605 N 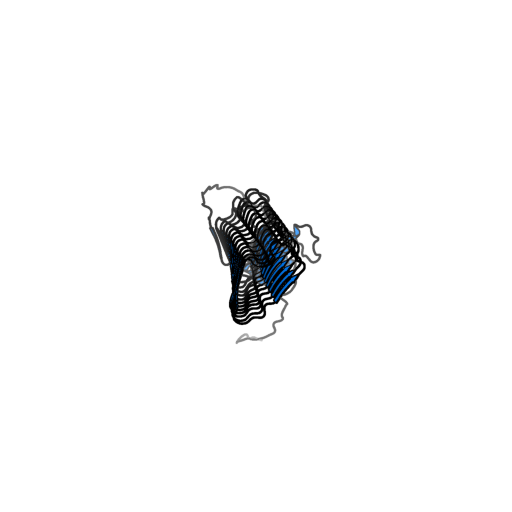N . VAL A 1 458 ? 10.531 3.271 -26.083 1.00 82.38 458 VAL A N 1
ATOM 3606 C CA . VAL A 1 458 ? 11.015 2.308 -25.086 1.00 82.38 458 VAL A CA 1
ATOM 3607 C C . VAL A 1 458 ? 12.458 2.632 -24.681 1.00 82.38 458 VAL A C 1
ATOM 3609 O O . VAL A 1 458 ? 13.392 2.084 -25.272 1.00 82.38 458 VAL A O 1
ATOM 3612 N N . PRO A 1 459 ? 12.691 3.451 -23.636 1.00 80.25 459 PRO A N 1
ATOM 3613 C CA . PRO A 1 459 ? 11.795 4.454 -23.015 1.00 80.25 459 PRO A CA 1
ATOM 3614 C C . PRO A 1 459 ? 11.595 5.731 -23.871 1.00 80.25 459 PRO A C 1
ATOM 3616 O O . PRO A 1 459 ? 12.256 5.851 -24.896 1.00 80.25 459 PRO A O 1
ATOM 3619 N N . ASP A 1 460 ? 10.770 6.711 -23.454 1.00 83.12 460 ASP A N 1
ATOM 3620 C CA . ASP A 1 460 ? 10.696 8.042 -24.125 1.00 83.12 460 ASP A CA 1
ATOM 3621 C C . ASP A 1 460 ? 11.886 8.942 -23.767 1.00 83.12 460 ASP A C 1
ATOM 3623 O O . ASP A 1 460 ? 12.604 9.442 -24.632 1.00 83.12 460 ASP A O 1
ATOM 3627 N N . HIS A 1 461 ? 12.080 9.185 -22.468 1.00 84.38 461 HIS A N 1
ATOM 3628 C CA . HIS A 1 461 ? 13.013 10.192 -21.968 1.00 84.38 461 HIS A CA 1
ATOM 3629 C C . HIS A 1 461 ? 13.808 9.657 -20.782 1.00 84.38 461 HIS A C 1
ATOM 3631 O O . HIS A 1 461 ? 13.239 9.142 -19.816 1.00 84.38 461 HIS A O 1
ATOM 3637 N N . ILE A 1 462 ? 15.129 9.834 -20.816 1.00 81.69 462 ILE A N 1
ATOM 3638 C CA . ILE A 1 462 ? 16.041 9.363 -19.772 1.00 81.69 462 ILE A CA 1
ATOM 3639 C C . ILE A 1 462 ? 16.955 10.501 -19.305 1.00 81.69 462 ILE A C 1
ATOM 3641 O O . ILE A 1 462 ? 17.790 10.987 -20.062 1.00 81.69 462 ILE A O 1
ATOM 3645 N N . ASN A 1 463 ? 16.867 10.856 -18.024 1.00 83.56 463 ASN A N 1
ATOM 3646 C CA . ASN A 1 463 ? 17.833 11.704 -17.326 1.00 83.56 463 ASN A CA 1
ATOM 3647 C C . ASN A 1 463 ? 18.507 10.903 -16.202 1.00 83.56 463 ASN A C 1
ATOM 3649 O O . ASN A 1 463 ? 17.825 10.397 -15.307 1.00 83.56 463 ASN A O 1
ATOM 3653 N N . GLN A 1 464 ? 19.835 10.769 -16.244 1.00 75.75 464 GLN A N 1
ATOM 3654 C CA . GLN A 1 464 ? 20.611 10.037 -15.238 1.00 75.75 464 GLN A CA 1
ATOM 3655 C C . GLN A 1 464 ? 21.854 10.809 -14.786 1.00 75.75 464 GLN A C 1
ATOM 3657 O O . GLN A 1 464 ? 22.623 11.310 -15.605 1.00 75.75 464 GLN A O 1
ATOM 3662 N N . GLN A 1 465 ? 22.078 10.847 -13.472 1.00 76.06 465 GLN A N 1
ATOM 3663 C CA . GLN A 1 465 ? 23.278 11.401 -12.838 1.00 76.06 465 GLN A CA 1
ATOM 3664 C C . GLN A 1 465 ? 23.840 10.347 -11.869 1.00 76.06 465 GLN A C 1
ATOM 3666 O O . GLN A 1 465 ? 23.213 10.078 -10.842 1.00 76.06 465 GLN A O 1
ATOM 3671 N N . ASN A 1 466 ? 24.974 9.716 -12.209 1.00 70.88 466 ASN A N 1
ATOM 3672 C CA . ASN A 1 466 ? 25.526 8.558 -11.484 1.00 70.88 466 ASN A CA 1
ATOM 3673 C C . ASN A 1 466 ? 27.062 8.645 -11.352 1.00 70.88 466 ASN A C 1
ATOM 3675 O O . ASN A 1 466 ? 27.738 8.620 -12.373 1.00 70.88 466 ASN A O 1
ATOM 3679 N N . GLN A 1 467 ? 27.619 8.638 -10.131 1.00 62.69 467 GLN A N 1
ATOM 3680 C CA . GLN A 1 467 ? 29.079 8.805 -9.916 1.00 62.69 467 GLN A CA 1
ATOM 3681 C C . GLN A 1 467 ? 29.921 7.523 -10.111 1.00 62.69 467 GLN A C 1
ATOM 3683 O O . GLN A 1 467 ? 31.133 7.596 -10.299 1.00 62.69 467 GLN A O 1
ATOM 3688 N N . VAL A 1 468 ? 29.315 6.332 -10.029 1.00 58.81 468 VAL A N 1
ATOM 3689 C CA . VAL A 1 468 ? 29.984 5.036 -10.263 1.00 58.81 468 VAL A CA 1
ATOM 3690 C C . VAL A 1 468 ? 29.039 4.140 -11.056 1.00 58.81 468 VAL A C 1
ATOM 3692 O O . VAL A 1 468 ? 27.884 3.980 -10.659 1.00 58.81 468 VAL A O 1
ATOM 3695 N N . SER A 1 469 ? 29.501 3.569 -12.175 1.00 61.25 469 SER A N 1
ATOM 3696 C CA . SER A 1 469 ? 28.604 2.966 -13.171 1.00 61.25 469 SER A CA 1
ATOM 3697 C C . SER A 1 469 ? 29.046 1.617 -13.743 1.00 61.25 469 SER A C 1
ATOM 3699 O O . SER A 1 469 ? 30.189 1.437 -14.160 1.00 61.25 469 SER A O 1
ATOM 3701 N N . SER A 1 470 ? 28.081 0.706 -13.883 1.00 56.88 470 SER A N 1
ATOM 3702 C CA . SER A 1 470 ? 28.089 -0.427 -14.824 1.00 56.88 470 SER A CA 1
ATOM 3703 C C . SER A 1 470 ? 26.638 -0.810 -15.169 1.00 56.88 470 SER A C 1
ATOM 3705 O O . SER A 1 470 ? 26.098 -1.753 -14.592 1.00 56.88 470 SER A O 1
ATOM 3707 N N . PRO A 1 471 ? 25.942 -0.033 -16.024 1.00 61.66 471 PRO A N 1
ATOM 3708 C CA . PRO A 1 471 ? 24.546 -0.295 -16.360 1.00 61.66 471 PRO A CA 1
ATOM 3709 C C . PRO A 1 471 ? 24.378 -1.533 -17.239 1.00 61.66 471 PRO A C 1
ATOM 3711 O O . PRO A 1 471 ? 25.004 -1.642 -18.291 1.00 61.66 471 PRO A O 1
ATOM 3714 N N . ASN A 1 472 ? 23.484 -2.437 -16.829 1.00 64.62 472 ASN A N 1
ATOM 3715 C CA . ASN A 1 472 ? 23.072 -3.574 -17.642 1.00 64.62 472 ASN A CA 1
ATOM 3716 C C . ASN A 1 472 ? 21.696 -3.304 -18.266 1.00 64.62 472 ASN A C 1
ATOM 3718 O O . ASN A 1 472 ? 20.696 -3.157 -17.556 1.00 64.62 472 ASN A O 1
ATOM 3722 N N . LEU A 1 473 ? 21.656 -3.250 -19.598 1.00 70.19 473 LEU A N 1
ATOM 3723 C CA . LEU A 1 473 ? 20.434 -3.116 -20.384 1.00 70.19 473 LEU A CA 1
ATOM 3724 C C . LEU A 1 473 ? 20.226 -4.389 -21.207 1.00 70.19 473 LEU A C 1
ATOM 3726 O O . LEU A 1 473 ? 20.971 -4.659 -22.146 1.00 70.19 473 LEU A O 1
ATOM 3730 N N . ALA A 1 474 ? 19.194 -5.156 -20.867 1.00 75.31 474 ALA A N 1
ATOM 3731 C CA . ALA A 1 474 ? 18.843 -6.398 -21.539 1.00 75.31 474 ALA A CA 1
ATOM 3732 C C . ALA A 1 474 ? 17.460 -6.269 -22.190 1.00 75.31 474 ALA A C 1
ATOM 3734 O O . ALA A 1 474 ? 16.437 -6.405 -21.524 1.00 75.31 474 ALA A O 1
ATOM 3735 N N . MET A 1 475 ? 17.428 -6.028 -23.501 1.00 76.62 475 MET A N 1
ATOM 3736 C CA . MET A 1 475 ? 16.201 -5.991 -24.303 1.00 76.62 475 MET A CA 1
ATOM 3737 C C . MET A 1 475 ? 16.126 -7.215 -25.224 1.00 76.62 475 MET A C 1
ATOM 3739 O O . MET A 1 475 ? 17.079 -7.505 -25.947 1.00 76.62 475 MET A O 1
ATOM 3743 N N . GLN A 1 476 ? 15.012 -7.952 -25.205 1.00 80.94 476 GLN A N 1
ATOM 3744 C CA . GLN A 1 476 ? 14.837 -9.187 -25.980 1.00 80.94 476 GLN A CA 1
ATOM 3745 C C . GLN A 1 476 ? 13.411 -9.336 -26.533 1.00 80.94 476 GLN A C 1
ATOM 3747 O O . GLN A 1 476 ? 12.433 -9.037 -25.853 1.00 80.94 476 GLN A O 1
ATOM 3752 N N . GLN A 1 477 ? 13.280 -9.903 -27.738 1.00 81.62 477 GLN A N 1
ATOM 3753 C CA . GLN A 1 477 ? 11.983 -10.259 -28.346 1.00 81.62 477 GLN A CA 1
ATOM 3754 C C . GLN A 1 477 ? 11.013 -9.059 -28.460 1.00 81.62 477 GLN A C 1
ATOM 3756 O O . GLN A 1 477 ? 9.837 -9.154 -28.113 1.00 81.62 477 GLN A O 1
ATOM 3761 N N . LEU A 1 478 ? 11.528 -7.923 -28.937 1.00 81.12 478 LEU A N 1
ATOM 3762 C CA . LEU A 1 478 ? 10.771 -6.693 -29.179 1.00 81.12 478 LEU A CA 1
ATOM 3763 C C . LEU A 1 478 ? 10.125 -6.714 -30.575 1.00 81.12 478 LEU A C 1
ATOM 3765 O O . LEU A 1 478 ? 10.832 -6.901 -31.563 1.00 81.12 478 LEU A O 1
ATOM 3769 N N . HIS A 1 479 ? 8.809 -6.498 -30.674 1.00 80.38 479 HIS A N 1
ATOM 3770 C CA . HIS A 1 479 ? 8.081 -6.520 -31.951 1.00 80.38 479 HIS A CA 1
ATOM 3771 C C . HIS A 1 479 ? 6.985 -5.447 -32.016 1.00 80.38 479 HIS A C 1
ATOM 3773 O O . HIS A 1 479 ? 6.264 -5.224 -31.048 1.00 80.38 479 HIS A O 1
ATOM 3779 N N . GLY A 1 480 ? 6.795 -4.822 -33.183 1.00 77.31 480 GLY A N 1
ATOM 3780 C CA . GLY A 1 480 ? 5.742 -3.813 -33.368 1.00 77.31 480 GLY A CA 1
ATOM 3781 C C . GLY A 1 480 ? 5.902 -2.622 -32.420 1.00 77.31 480 GLY A C 1
ATOM 3782 O O . GLY A 1 480 ? 4.957 -2.262 -31.723 1.00 77.31 480 GLY A O 1
ATOM 3783 N N . ILE A 1 481 ? 7.117 -2.078 -32.350 1.00 76.19 481 ILE A N 1
ATOM 3784 C CA . ILE A 1 481 ? 7.452 -0.871 -31.590 1.00 76.19 481 ILE A CA 1
ATOM 3785 C C . ILE A 1 481 ? 7.729 0.237 -32.604 1.00 76.19 481 ILE A C 1
ATOM 3787 O O . ILE A 1 481 ? 8.493 0.004 -33.541 1.00 76.19 481 ILE A O 1
ATOM 3791 N N . HIS A 1 482 ? 7.111 1.408 -32.441 1.00 73.31 482 HIS A N 1
ATOM 3792 C CA . HIS A 1 482 ? 7.324 2.536 -33.355 1.00 73.31 482 HIS A CA 1
ATOM 3793 C C . HIS A 1 482 ? 8.698 3.193 -33.153 1.00 73.31 482 HIS A C 1
ATOM 3795 O O . HIS A 1 482 ? 9.405 3.425 -34.132 1.00 73.31 482 HIS A O 1
ATOM 3801 N N . HIS A 1 483 ? 9.104 3.428 -31.900 1.00 68.88 483 HIS A N 1
ATOM 3802 C CA . HIS A 1 483 ? 10.396 4.023 -31.554 1.00 68.88 483 HIS A CA 1
ATOM 3803 C C . HIS A 1 483 ? 11.136 3.157 -30.517 1.00 68.88 483 HIS A C 1
ATOM 3805 O O . HIS A 1 483 ? 10.632 2.859 -29.440 1.00 68.88 483 HIS A O 1
ATOM 3811 N N . SER A 1 484 ? 12.349 2.702 -30.840 1.00 61.66 484 SER A N 1
ATOM 3812 C CA . SER A 1 484 ? 13.136 1.775 -30.000 1.00 61.66 484 SER A CA 1
ATOM 3813 C C . SER A 1 484 ? 14.338 2.425 -29.300 1.00 61.66 484 SER A C 1
ATOM 3815 O O . SER A 1 484 ? 15.203 1.727 -28.772 1.00 61.66 484 SER A O 1
ATOM 3817 N N . VAL A 1 485 ? 14.413 3.755 -29.325 1.00 62.53 485 VAL A N 1
ATOM 3818 C CA . VAL A 1 485 ? 15.485 4.576 -28.747 1.00 62.53 485 VAL A CA 1
ATOM 3819 C C . VAL A 1 485 ? 14.818 5.767 -28.050 1.00 62.53 485 VAL A C 1
ATOM 3821 O O . VAL A 1 485 ? 13.851 6.280 -28.612 1.00 62.53 485 VAL A O 1
ATOM 3824 N N . PRO A 1 486 ? 15.298 6.228 -26.878 1.00 62.09 486 PRO A N 1
ATOM 3825 C CA . PRO A 1 486 ? 14.760 7.429 -26.248 1.00 62.09 486 PRO A CA 1
ATOM 3826 C C . PRO A 1 486 ? 14.943 8.650 -27.139 1.00 62.09 486 PRO A C 1
ATOM 3828 O O . PRO A 1 486 ? 16.054 8.909 -27.610 1.00 62.09 486 PRO A O 1
ATOM 3831 N N . ASP A 1 487 ? 13.884 9.439 -27.292 1.00 61.50 487 ASP A N 1
ATOM 3832 C CA . ASP A 1 487 ? 13.915 10.689 -28.052 1.00 61.50 487 ASP A CA 1
ATOM 3833 C C . ASP A 1 487 ? 14.916 11.676 -27.432 1.00 61.50 487 ASP A C 1
ATOM 3835 O O . ASP A 1 487 ? 15.621 12.400 -28.142 1.00 61.50 487 ASP A O 1
ATOM 3839 N N . HIS A 1 488 ? 15.044 11.659 -26.099 1.00 61.22 488 HIS A N 1
ATOM 3840 C CA . HIS A 1 488 ? 15.993 12.476 -25.344 1.00 61.22 488 HIS A CA 1
ATOM 3841 C C . HIS A 1 488 ? 16.700 11.667 -24.244 1.00 61.22 488 HIS A C 1
ATOM 3843 O O . HIS A 1 488 ? 16.069 11.065 -23.372 1.00 61.22 488 HIS A O 1
ATOM 3849 N N . THR A 1 489 ? 18.037 11.686 -24.262 1.00 60.66 489 THR A N 1
ATOM 3850 C CA . THR A 1 489 ? 18.896 11.063 -23.243 1.00 60.66 489 THR A CA 1
ATOM 3851 C C . THR A 1 489 ? 19.918 12.072 -22.726 1.00 60.66 489 THR A C 1
ATOM 3853 O O . THR A 1 489 ? 20.720 12.589 -23.499 1.00 60.66 489 THR A O 1
ATOM 3856 N N . ASN A 1 490 ? 19.933 12.307 -21.414 1.00 66.81 490 ASN A N 1
ATOM 3857 C CA . ASN A 1 490 ? 20.957 13.081 -20.716 1.00 66.81 490 ASN A CA 1
ATOM 3858 C C . ASN A 1 490 ? 21.627 12.192 -19.658 1.00 66.81 490 ASN A C 1
ATOM 3860 O O . ASN A 1 490 ? 20.958 11.679 -18.759 1.00 66.81 490 ASN A O 1
ATOM 3864 N N . GLN A 1 491 ? 22.939 11.990 -19.775 1.00 61.69 491 GLN A N 1
ATOM 3865 C CA . GLN A 1 491 ? 23.735 11.189 -18.843 1.00 61.69 491 GLN A CA 1
ATOM 3866 C C . GLN A 1 491 ? 24.941 12.005 -18.381 1.00 61.69 491 GLN A C 1
ATOM 3868 O O . GLN A 1 491 ? 25.728 12.473 -19.201 1.00 61.69 491 GLN A O 1
ATOM 3873 N N . GLN A 1 492 ? 25.079 12.168 -17.066 1.00 57.44 492 GLN A N 1
ATOM 3874 C CA . GLN A 1 492 ? 26.255 12.765 -16.435 1.00 57.44 492 GLN A CA 1
ATOM 3875 C C . GLN A 1 492 ? 26.948 11.708 -15.566 1.00 57.44 492 GLN A C 1
ATOM 3877 O O . GLN A 1 492 ? 26.304 11.085 -14.712 1.00 57.44 492 GLN A O 1
ATOM 3882 N N . HIS A 1 493 ? 28.241 11.519 -15.838 1.00 52.56 493 HIS A N 1
ATOM 3883 C CA . HIS A 1 493 ? 29.176 10.642 -15.129 1.00 52.56 493 HIS A CA 1
ATOM 3884 C C . HIS A 1 493 ? 30.003 11.445 -14.119 1.00 52.56 493 HIS A C 1
ATOM 3886 O O . HIS A 1 493 ? 30.365 12.593 -14.469 1.00 52.56 493 HIS A O 1
#

Sequence (493 aa):
MSGVNNRSELSPLDQGNKTLTRRGRWSQEEHMLFLLGLEIYSRGDWINIATNVVKTRSPTQVASHAQKYFCRQASNNTGKRRSIHDITIQHPIPLQNFLASPNTNLAMHHSFPHHINQQNQSFSSNLPMHHLSVPYHFNHQTQVFCSNLAMQQFHEIPHSVPQHINQQNQVGSSNLAMQELLGRHLYVPDHINHQNQAVSPNLAMQQLHGVQHSVPGYINQQNQVSSPNLAMQQLHGVQHSVPDHINQKNQVSSPNLAMQQLHGIHHSVPDHINQKNQVSSPNLAMQQLHGIHHSVPDHINQQNQVSSPNLAMQQLHGVQHSVPGHINQQNQVASPNLAMQQLHGVQHSVPGHINQQNQVSSPNLAMQQLHGVQHSVPDHINQKNQVSSPNLAMQQLHGVQHSVPGHINQQNQVASPNLAMQQLHGVQHSVPGHINQQNQVYSPNLAMQQLHGVQHSVPDHINQQNQVSSPNLAMQQLHGIHHSVPDHTNQQH

InterPro domains:
  IPR001005 SANT/Myb domain [PF00249] (23-70)
  IPR001005 SANT/Myb domain [PS50090] (18-70)
  IPR001005 SANT/Myb domain [SM00717] (22-72)
  IPR001005 SANT/Myb domain [cd00167] (25-70)
  IPR006447 Myb domain, plants [TIGR01557] (23-73)
  IPR009057 Homedomain-like superfamily [SSF46689] (22-74)
  IPR017884 SANT domain [PS51293] (21-74)
  IPR017930 Myb domain [PS51294] (22-74)
  IPR052245 Plant Stress & Developmental Transcription Factors [PTHR44191] (19-186)